Protein 4L9A (pdb70)

Secondary structure (DSSP, 8-state):
-PEE----TTS---EEEE--SSEEEEE--SSSS-HHHHTHHHHTTS-TTSEEEEEPPTTSTTSPP---TT--HHHHHHHH--GGGS--SEEEEEEETTHHHHHHH----SSEEEEEEEESPPP--TTT-TTSSSSHHHHHHHHH--SHHHHHHHHHHHHHHHS-HHHHHHHHHHHHHHHHHHHTTTTSTT--SSPPP-GGGG-----TTS-EEEEE-GGGHHHHHTSTT----TT-EEEE--SSS-HHHH-HHHHHHHHHHHHHT-TT-/---EE----TTS---EEEE--SSEEEEE--SSSS-HHHHTHHHHTTS-TTSEEEEEPPTTSTTSPP---TT-BHHHHHHHH--GGGS--SEEEEEEETTHHHHHHH-----SEEEEEEEESPPP--HHHHHHHHH-GGG--HHHHHHHHHHHHHHHS-HHHHHHHHHHHHHHHHHHTTTTTSTT--SSPBP-GGG------TTS-EEEEE-GGGHHHHHTSTT----TT-EEEE--SSS-HHHH-HHHHHHHHHHHHH--

Foldseek 3Di:
DWDWDDQAPVGDWIKTKADAPPEEEEDEADAAFFTCLLLVLQVVPDDSRYMYMYTADALHFPHHHDFCAPPALVRVLRRVLCVVVDDYQEYEYEYAAQVLLSVLVVCDRPRHYAAYEYQNYHFVVVVCPQLNCPPVVRVVVVVVQDDPCSVVVVVLVVLVVQDDPVSSVVRVVRRVVSVVSCVVPVPDDSGDRHHDYDPVSNPGAHDLLHAYEYEEAPVCVVVVVPGSRDHDHPLHDYHHDDDDRSCSRHVSVVSVVSVVVSVVPGPVD/DDWDWDDQAPVGDWIKTKADAPPEEEEDEADAAWFGCLLLVLQVVPDDNNYMYMYTADALHFPTAHDFQAPPELVRVLRRVLCVVVDDYQEYEYEYAAQSVLSVQVVCPNPGHYLAYEYQPYHFVVVVLVVVCVVVVVSDDPVVVVVVVLVLLPVQDDPVSSVNRVVRRVVSVVNCVVPVPDPSGDRHHDYDVVSRPGAHDLNHAYEYEEAVVCVVVPVPGSRADDNPLHDYHHDDDDRSCSRVVSVVVVVSVVVSVVPD

Organism: Streptococcus mutans serotype c (strain ATCC 700610 / UA159) (NCBI:txid210007)

CATH classification: 3.40.50.1820

B-factor: mean 40.93, std 15.58, range [15.71, 122.55]

InterPro domains:
  IPR000073 Alpha/beta hydrolase fold-1 [PF00561] (34-140)
  IPR029058 Alpha/Beta hydrolase fold [G3DSA:3.40.50.1820] (3-275)
  IPR029058 Alpha/Beta hydrolase fold [SSF53474] (21-184)

Radius of gyration: 27.4 Å; Cα contacts (8 Å, |Δi|>4): 1003; chains: 2; bounding box: 68×73×60 Å

Solvent-accessible surface area: 24059 Å² total

Structure (mmCIF, N/CA/C/O backbone):
data_4L9A
#
_entry.id   4L9A
#
_cell.length_a   43.504
_cell.length_b   135.958
_cell.length_c   51.568
_cell.angle_alpha   90.00
_cell.angle_beta   92.51
_cell.angle_gamma   90.00
#
_symmetry.space_group_name_H-M   'P 1 21 1'
#
loop_
_entity.id
_entity.type
_entity.pdbx_description
1 polymer 'Putative uncharacterized protein Smu.1393c'
2 non-polymer GLYCEROL
3 water water
#
loop_
_atom_site.group_PDB
_atom_site.id
_atom_site.type_symbol
_atom_site.label_atom_id
_atom_site.label_alt_id
_atom_site.label_comp_id
_atom_site.label_asym_id
_atom_site.label_entity_id
_atom_site.label_seq_id
_atom_site.pdbx_PDB_ins_code
_atom_site.Cartn_x
_atom_site.Cartn_y
_atom_site.Cartn_z
_atom_site.occupancy
_atom_site.B_iso_or_equiv
_atom_site.auth_seq_id
_atom_site.auth_comp_id
_atom_site.auth_asym_id
_atom_site.auth_atom_id
_atom_site.pdbx_PDB_model_num
ATOM 1 N N . ALA A 1 20 ? -17.063 19.883 -3.934 1.00 61.43 3 ALA A N 1
ATOM 2 C CA . ALA A 1 20 ? -16.453 20.103 -2.629 1.00 67.49 3 ALA A CA 1
ATOM 3 C C . ALA A 1 20 ? -14.932 20.122 -2.744 1.00 63.48 3 ALA A C 1
ATOM 4 O O . ALA A 1 20 ? -14.385 19.990 -3.840 1.00 70.34 3 ALA A O 1
ATOM 6 N N . LEU A 1 21 ? -14.255 20.289 -1.610 1.00 44.76 4 LEU A N 1
ATOM 7 C CA . LEU A 1 21 ? -12.799 20.368 -1.596 1.00 36.27 4 LEU A CA 1
ATOM 8 C C . LEU A 1 21 ? -12.182 19.053 -1.126 1.00 39.59 4 LEU A C 1
ATOM 9 O O . LEU A 1 21 ? -12.693 18.412 -0.211 1.00 42.59 4 LEU A O 1
ATOM 14 N N . ASN A 1 22 ? -11.071 18.668 -1.742 1.00 39.24 5 ASN A N 1
ATOM 15 C CA . ASN A 1 22 ? -10.329 17.491 -1.304 1.00 33.46 5 ASN A CA 1
ATOM 16 C C . ASN A 1 22 ? -9.335 17.844 -0.199 1.00 35.62 5 ASN A C 1
ATOM 17 O O . ASN A 1 22 ? -8.506 18.755 -0.340 1.00 31.21 5 ASN A O 1
ATOM 22 N N . LYS A 1 23 ? -9.438 17.125 0.913 1.00 31.42 6 LYS A N 1
ATOM 23 C CA . LYS A 1 23 ? -8.554 17.318 2.050 1.00 32.49 6 LYS A CA 1
ATOM 24 C C . LYS A 1 23 ? -7.312 16.452 1.870 1.00 35.08 6 LYS A C 1
ATOM 25 O O . LYS A 1 23 ? -7.414 15.284 1.497 1.00 33.58 6 LYS A O 1
ATOM 31 N N . GLU A 1 24 ? -6.140 17.020 2.125 1.00 31.81 7 GLU A N 1
ATOM 32 C CA . GLU A 1 24 ? -4.902 16.259 2.017 1.00 36.70 7 GLU A CA 1
ATOM 33 C C . GLU A 1 24 ? -3.796 16.819 2.896 1.00 34.55 7 GLU A C 1
ATOM 34 O O . GLU A 1 24 ? -3.525 18.032 2.881 1.00 27.80 7 GLU A O 1
ATOM 48 N N . VAL A 1 26 ? -0.201 17.301 3.000 1.00 28.15 9 VAL A N 1
ATOM 49 C CA . VAL A 1 26 ? 0.915 17.295 2.061 1.00 30.69 9 VAL A CA 1
ATOM 50 C C . VAL A 1 26 ? 2.234 17.305 2.828 1.00 26.71 9 VAL A C 1
ATOM 51 O O . VAL A 1 26 ? 2.389 18.052 3.790 1.00 24.42 9 VAL A O 1
ATOM 55 N N . ASN A 1 27 ? 3.185 16.484 2.406 1.00 28.38 10 ASN A N 1
ATOM 56 C CA . ASN A 1 27 ? 4.472 16.425 3.094 1.00 29.03 10 ASN A CA 1
ATOM 57 C C . ASN A 1 27 ? 5.369 17.622 2.797 1.00 29.04 10 ASN A C 1
ATOM 58 O O . ASN A 1 27 ? 5.459 18.062 1.651 1.00 26.99 10 ASN A O 1
ATOM 63 N N . THR A 1 28 ? 6.013 18.157 3.833 1.00 27.40 11 THR A N 1
ATOM 64 C CA . THR A 1 28 ? 6.999 19.234 3.655 1.00 31.16 11 THR A CA 1
ATOM 65 C C . THR A 1 28 ? 8.174 19.059 4.606 1.00 29.88 11 THR A C 1
ATOM 66 O O . THR A 1 28 ? 8.144 18.199 5.484 1.00 29.05 11 THR A O 1
ATOM 70 N N . LEU A 1 29 ? 9.197 19.893 4.449 1.00 29.62 12 LEU A N 1
ATOM 71 C CA . LEU A 1 29 ? 10.314 19.883 5.384 1.00 30.94 12 LEU A CA 1
ATOM 72 C C . LEU A 1 29 ? 9.858 20.225 6.805 1.00 25.42 12 LEU A C 1
ATOM 73 O O . LEU A 1 29 ? 10.533 19.861 7.767 1.00 31.67 12 LEU A O 1
ATOM 78 N N . LEU A 1 30 ? 8.723 20.923 6.925 1.00 22.41 13 LEU A N 1
ATOM 79 C CA . LEU A 1 30 ? 8.152 21.273 8.229 1.00 21.14 13 LEU A CA 1
ATOM 80 C C . LEU A 1 30 ? 7.178 20.210 8.749 1.00 20.52 13 LEU A C 1
ATOM 81 O O . LEU A 1 30 ? 6.474 20.424 9.753 1.00 23.00 13 LEU A O 1
ATOM 86 N N . GLY A 1 31 ? 7.152 19.065 8.077 1.00 24.94 14 GLY A N 1
ATOM 87 C CA . GLY A 1 31 ? 6.215 18.013 8.438 1.00 21.56 14 GLY A CA 1
ATOM 88 C C . GLY A 1 31 ? 4.922 18.223 7.670 1.00 20.20 14 GLY A C 1
ATOM 89 O O . GLY A 1 31 ? 4.845 19.107 6.812 1.00 21.45 14 GLY A O 1
ATOM 90 N N . PRO A 1 32 ? 3.903 17.411 7.964 1.00 21.45 15 PRO A N 1
ATOM 91 C CA . PRO A 1 32 ? 2.699 17.457 7.136 1.00 23.73 15 PRO A CA 1
ATOM 92 C C . PRO A 1 32 ? 1.944 18.760 7.294 1.00 23.31 15 PRO A C 1
ATOM 93 O O . PRO A 1 32 ? 1.900 19.354 8.384 1.00 25.53 15 PRO A O 1
ATOM 97 N N . ILE A 1 33 ? 1.363 19.216 6.193 1.00 23.19 16 ILE A N 1
ATOM 98 C CA . ILE A 1 33 ? 0.588 20.459 6.221 1.00 23.47 16 ILE A CA 1
ATOM 99 C C . ILE A 1 33 ? -0.797 20.161 5.664 1.00 19.85 16 ILE A C 1
ATOM 100 O O . ILE A 1 33 ? -0.923 19.585 4.600 1.00 22.90 16 ILE A O 1
ATOM 105 N N . TYR A 1 34 ? -1.830 20.551 6.396 1.00 26.64 17 TYR A N 1
ATOM 106 C CA . TYR A 1 34 ? -3.203 20.354 5.952 1.00 27.90 17 TYR A CA 1
ATOM 107 C C . TYR A 1 34 ? -3.607 21.307 4.825 1.00 28.35 17 TYR A C 1
ATOM 108 O O . TYR A 1 34 ? -3.459 22.538 4.926 1.00 20.02 17 TYR A O 1
ATOM 117 N N . THR A 1 35 ? -4.124 20.727 3.752 1.00 21.05 18 THR A N 1
ATOM 118 C CA . THR A 1 35 ? -4.605 21.502 2.616 1.00 23.54 18 THR A CA 1
ATOM 119 C C . THR A 1 35 ? -5.992 21.053 2.196 1.00 28.95 18 THR A C 1
ATOM 120 O O . THR A 1 35 ? -6.386 19.909 2.449 1.00 31.92 18 THR A O 1
ATOM 124 N N . CYS A 1 36 ? -6.719 21.959 1.545 1.00 27.78 19 CYS A N 1
ATOM 125 C CA . CYS A 1 36 ? -7.964 21.632 0.866 1.00 25.58 19 CYS A CA 1
ATOM 126 C C . CYS A 1 36 ? -7.845 22.149 -0.552 1.00 28.63 19 CYS A C 1
ATOM 127 O O . CYS A 1 36 ? -7.385 23.269 -0.767 1.00 29.58 19 CYS A O 1
ATOM 130 N N . HIS A 1 37 ? -8.276 21.356 -1.523 1.00 25.44 20 HIS A N 1
ATOM 131 C CA . HIS A 1 37 ? -7.926 21.641 -2.910 1.00 32.91 20 HIS A CA 1
ATOM 132 C C . HIS A 1 37 ? -9.019 21.299 -3.923 1.00 37.43 20 HIS A C 1
ATOM 133 O O . HIS A 1 37 ? -9.717 20.297 -3.790 1.00 36.61 20 HIS A O 1
ATOM 140 N N . ARG A 1 38 ? -9.144 22.144 -4.938 1.00 31.70 21 ARG A N 1
ATOM 141 C CA . ARG A 1 38 ? -10.052 21.912 -6.052 1.00 38.92 21 ARG A CA 1
ATOM 142 C C . ARG A 1 38 ? -9.272 22.200 -7.319 1.00 42.02 21 ARG A C 1
ATOM 143 O O . ARG A 1 38 ? -8.571 23.211 -7.408 1.00 36.53 21 ARG A O 1
ATOM 151 N N . GLU A 1 39 ? -9.386 21.316 -8.301 1.00 35.64 22 GLU A N 1
ATOM 152 C CA . GLU A 1 39 ? -8.726 21.525 -9.582 1.00 37.95 22 GLU A CA 1
ATOM 153 C C . GLU A 1 39 ? -9.266 22.750 -10.289 1.00 38.37 22 GLU A C 1
ATOM 154 O O . GLU A 1 39 ? -10.405 23.154 -10.074 1.00 46.14 22 GLU A O 1
ATOM 160 N N . GLY A 1 40 ? -8.446 23.324 -11.155 1.00 47.84 23 GLY A N 1
ATOM 161 C CA . GLY A 1 40 ? -8.858 24.481 -11.927 1.00 48.47 23 GLY A CA 1
ATOM 162 C C . GLY A 1 40 ? -7.762 25.519 -12.030 1.00 42.67 23 GLY A C 1
ATOM 163 O O . GLY A 1 40 ? -6.945 25.660 -11.119 1.00 37.74 23 GLY A O 1
ATOM 164 N N . ASN A 1 41 ? -7.757 26.242 -13.147 1.00 48.07 24 ASN A N 1
ATOM 165 C CA . ASN A 1 41 ? -6.732 27.228 -13.455 1.00 52.46 24 ASN A CA 1
ATOM 166 C C . ASN A 1 41 ? -7.407 28.533 -13.894 1.00 50.37 24 ASN A C 1
ATOM 167 O O . ASN A 1 41 ? -8.256 28.513 -14.784 1.00 56.46 24 ASN A O 1
ATOM 172 N N . PRO A 1 42 ? -7.052 29.671 -13.263 1.00 39.86 25 PRO A N 1
ATOM 173 C CA . PRO A 1 42 ? -6.063 29.823 -12.190 1.00 37.03 25 PRO A CA 1
ATOM 174 C C . PRO A 1 42 ? -6.575 29.301 -10.857 1.00 38.02 25 PRO A C 1
ATOM 175 O O . PRO A 1 42 ? -7.763 29.029 -10.691 1.00 41.27 25 PRO A O 1
ATOM 179 N N . CYS A 1 43 ? -5.664 29.158 -9.908 1.00 32.97 26 CYS A N 1
ATOM 180 C CA . CYS A 1 43 ? -6.027 28.662 -8.591 1.00 30.52 26 CYS A CA 1
ATOM 181 C C . CYS A 1 43 ? -6.013 29.794 -7.569 1.00 31.37 26 CYS A C 1
ATOM 182 O O . CYS A 1 43 ? -5.030 30.537 -7.465 1.00 33.98 26 CYS A O 1
ATOM 185 N N . PHE A 1 44 ? -7.108 29.929 -6.831 1.00 28.23 27 PHE A N 1
ATOM 186 C CA . PHE A 1 44 ? -7.132 30.825 -5.676 1.00 27.22 27 PHE A CA 1
ATOM 187 C C . PHE A 1 44 ? -6.517 30.168 -4.458 1.00 34.02 27 PHE A C 1
ATOM 188 O O . PHE A 1 44 ? -7.055 29.189 -3.915 1.00 28.75 27 PHE A O 1
ATOM 196 N N . VAL A 1 45 ? -5.377 30.711 -4.042 1.00 27.82 28 VAL A N 1
ATOM 197 C CA . VAL A 1 45 ? -4.635 30.207 -2.904 1.00 28.93 28 VAL A CA 1
ATOM 198 C C . VAL A 1 45 ? -4.945 31.066 -1.675 1.00 29.16 28 VAL A C 1
ATOM 199 O O . VAL A 1 45 ? -4.783 32.293 -1.708 1.00 28.53 28 VAL A O 1
ATOM 203 N N . PHE A 1 46 ? -5.383 30.426 -0.597 1.00 27.15 29 PHE A N 1
ATOM 204 C CA . PHE A 1 46 ? -5.764 31.148 0.621 1.00 21.94 29 PHE A CA 1
ATOM 205 C C . PHE A 1 46 ? -4.804 30.929 1.776 1.00 23.69 29 PHE A C 1
ATOM 206 O O . PHE A 1 46 ? -4.416 29.792 2.083 1.00 23.43 29 PHE A O 1
ATOM 214 N N . LEU A 1 47 ? -4.451 32.023 2.441 1.00 21.32 30 LEU A N 1
ATOM 215 C CA . LEU A 1 47 ? -3.665 31.970 3.658 1.00 18.15 30 LEU A CA 1
ATOM 216 C C . LEU A 1 47 ? -4.364 32.796 4.732 1.00 18.44 30 LEU A C 1
ATOM 217 O O . LEU A 1 47 ? -4.809 33.913 4.481 1.00 20.69 30 LEU A O 1
ATOM 222 N N . SER A 1 48 ? -4.445 32.232 5.929 1.00 18.89 31 SER A N 1
ATOM 223 C CA . SER A 1 48 ? -5.132 32.867 7.031 1.00 17.22 31 SER A CA 1
ATOM 224 C C . SER A 1 48 ? -4.208 33.798 7.796 1.00 22.61 31 SER A C 1
ATOM 225 O O . SER A 1 48 ? -2.994 33.853 7.545 1.00 21.80 31 SER A O 1
ATOM 228 N N . GLY A 1 49 ? -4.789 34.541 8.725 1.00 24.86 32 GLY A N 1
ATOM 229 C CA . GLY A 1 49 ? -3.998 35.331 9.647 1.00 20.13 32 GLY A CA 1
ATOM 230 C C . GLY A 1 49 ? -3.606 34.437 10.804 1.00 31.56 32 GLY A C 1
ATOM 231 O O . GLY A 1 49 ? -3.582 33.213 10.682 1.00 33.76 32 GLY A O 1
ATOM 232 N N . ALA A 1 50 ? -3.288 35.056 11.926 1.00 21.69 33 ALA A N 1
ATOM 233 C CA . ALA A 1 50 ? -2.896 34.334 13.117 1.00 28.89 33 ALA A CA 1
ATOM 234 C C . ALA A 1 50 ? -4.201 33.946 13.768 1.00 41.38 33 ALA A C 1
ATOM 235 O O . ALA A 1 50 ? -5.130 34.750 13.856 1.00 56.27 33 ALA A O 1
ATOM 237 N N . GLY A 1 51 ? -4.292 32.707 14.203 1.00 35.49 34 GLY A N 1
ATOM 238 C CA . GLY A 1 51 ? -5.549 32.216 14.724 1.00 30.90 34 GLY A CA 1
ATOM 239 C C . GLY A 1 51 ? -5.563 30.717 14.600 1.00 26.09 34 GLY A C 1
ATOM 240 O O . GLY A 1 51 ? -4.619 30.139 14.074 1.00 26.52 34 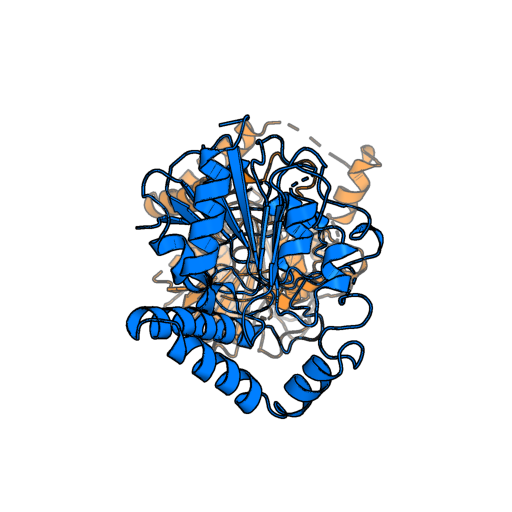GLY A O 1
ATOM 241 N N . PHE A 1 52 ? -6.635 30.096 15.083 1.00 26.52 35 PHE A N 1
ATOM 242 C CA . PHE A 1 52 ? -6.722 28.644 15.147 1.00 26.79 35 PHE A CA 1
ATOM 243 C C . PHE A 1 52 ? -7.697 28.099 14.121 1.00 27.72 35 PHE A C 1
ATOM 244 O O . PHE A 1 52 ? -7.824 26.891 13.981 1.00 24.12 35 PHE A O 1
ATOM 252 N N . PHE A 1 53 ? -8.410 28.975 13.420 1.00 25.96 36 PHE A N 1
ATOM 253 C CA . PHE A 1 53 ? -9.371 28.498 12.430 1.00 27.68 36 PHE A CA 1
ATOM 254 C C . PHE A 1 53 ? -8.675 27.779 11.267 1.00 23.47 36 PHE A C 1
ATOM 255 O O . PHE A 1 53 ? -7.599 28.175 10.839 1.00 22.54 36 PHE A O 1
ATOM 263 N N . SER A 1 54 ? -9.311 26.742 10.737 1.00 20.87 37 SER A N 1
ATOM 264 C CA . SER A 1 54 ? -8.797 26.100 9.525 1.00 20.51 37 SER A CA 1
ATOM 265 C C . SER A 1 54 ? -9.128 27.011 8.353 1.00 23.27 37 SER A C 1
ATOM 266 O O . SER A 1 54 ? -10.140 27.710 8.374 1.00 25.25 37 SER A O 1
ATOM 269 N N . THR A 1 55 ? -8.286 27.001 7.326 1.00 24.83 38 THR A N 1
ATOM 270 C CA . THR A 1 55 ? -8.316 28.075 6.327 1.00 25.59 38 THR A CA 1
ATOM 271 C C . THR A 1 55 ? -9.532 28.004 5.412 1.00 27.33 38 THR A C 1
ATOM 272 O O . THR A 1 55 ? -10.163 29.027 5.132 1.00 22.40 38 THR A O 1
ATOM 276 N N . ALA A 1 56 ? -9.894 26.803 4.970 1.00 25.72 39 ALA A N 1
ATOM 277 C CA . ALA A 1 56 ? -11.077 26.665 4.135 1.00 28.22 39 ALA A CA 1
ATOM 278 C C . ALA A 1 56 ? -12.343 27.151 4.861 1.00 28.08 39 ALA A C 1
ATOM 279 O O . ALA A 1 56 ? -13.207 27.790 4.251 1.00 26.86 39 ALA A O 1
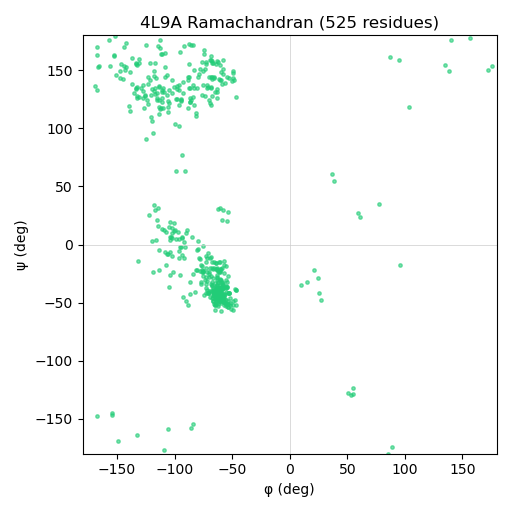ATOM 281 N N . ASP A 1 57 ? -12.451 26.829 6.150 1.00 26.61 40 ASP A N 1
ATOM 282 C CA . ASP A 1 57 ? -13.574 27.275 6.975 1.00 26.45 40 ASP A CA 1
ATOM 283 C C . ASP A 1 57 ? -13.534 28.800 7.094 1.00 27.59 40 ASP A C 1
ATOM 284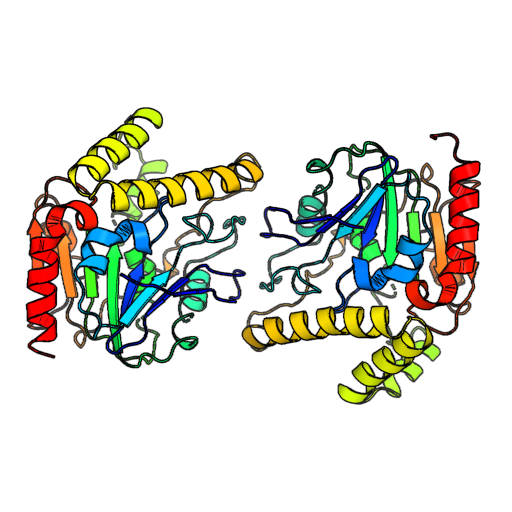 O O . ASP A 1 57 ? -14.556 29.496 6.967 1.00 25.71 40 ASP A O 1
ATOM 289 N N . ASN A 1 58 ? -12.336 29.300 7.376 1.00 24.09 41 ASN A N 1
ATOM 290 C CA . ASN A 1 58 ? -12.091 30.725 7.580 1.00 17.91 41 ASN A CA 1
ATOM 291 C C . ASN A 1 58 ? -12.565 31.542 6.371 1.00 26.25 41 ASN A C 1
ATOM 292 O O . ASN A 1 58 ? -13.185 32.593 6.524 1.00 25.76 41 ASN A O 1
ATOM 297 N N . PHE A 1 59 ? -12.311 31.020 5.171 1.00 25.00 42 PHE A N 1
ATOM 298 C CA . PHE A 1 59 ? -12.596 31.729 3.929 1.00 22.93 42 PHE A CA 1
ATOM 299 C C . PHE A 1 59 ? -13.840 31.217 3.200 1.00 28.02 42 PHE A C 1
ATOM 300 O O . PHE A 1 59 ? -14.015 31.475 2.010 1.00 31.99 42 PHE A O 1
ATOM 308 N N . ALA A 1 60 ? -14.708 30.510 3.915 1.00 25.69 43 ALA A N 1
ATOM 309 C CA . ALA A 1 60 ? -15.867 29.866 3.292 1.00 31.35 43 ALA A CA 1
ATOM 310 C C . ALA A 1 60 ? -16.731 30.815 2.462 1.00 33.40 43 ALA A C 1
ATOM 311 O O . ALA A 1 60 ? -17.185 30.464 1.365 1.00 31.84 43 ALA A O 1
ATOM 313 N N . ASN A 1 61 ? -16.959 32.014 2.988 1.00 31.36 44 ASN A N 1
ATOM 314 C CA . ASN A 1 61 ? -17.788 33.008 2.310 1.00 35.70 44 ASN A CA 1
ATOM 315 C C . ASN A 1 61 ? -17.194 33.537 0.999 1.00 35.57 44 ASN A C 1
ATOM 316 O O . ASN A 1 61 ? -17.916 34.081 0.163 1.00 39.40 44 ASN A O 1
ATOM 321 N N . ILE A 1 62 ? -15.883 33.399 0.821 1.00 24.59 45 ILE A N 1
ATOM 322 C CA . ILE A 1 62 ? -15.284 33.727 -0.476 1.00 25.63 45 ILE A CA 1
ATOM 323 C C . ILE A 1 62 ? -15.262 32.492 -1.394 1.00 27.16 45 ILE A C 1
ATOM 324 O O . ILE A 1 62 ? -15.675 32.546 -2.563 1.00 28.01 45 ILE A O 1
ATOM 329 N N . ILE A 1 63 ? -14.790 31.379 -0.845 1.00 31.02 46 ILE A N 1
ATOM 330 C CA . ILE A 1 63 ? -14.704 30.119 -1.591 1.00 32.45 46 ILE A CA 1
ATOM 331 C C . ILE A 1 63 ? -16.043 29.747 -2.206 1.00 33.83 46 ILE A C 1
ATOM 332 O O . ILE A 1 63 ? -16.129 29.491 -3.407 1.00 37.84 46 ILE A O 1
ATOM 337 N N . ASP A 1 64 ? -17.094 29.741 -1.395 1.00 29.75 47 ASP A N 1
ATOM 338 C CA . ASP A 1 64 ? -18.417 29.379 -1.894 1.00 34.20 47 ASP A CA 1
ATOM 339 C C . ASP A 1 64 ? -18.881 30.239 -3.061 1.00 40.35 47 ASP A C 1
ATOM 340 O O . ASP A 1 64 ? -19.717 29.805 -3.848 1.00 40.84 47 ASP A O 1
ATOM 345 N N . LYS A 1 65 ? -18.350 31.454 -3.173 1.00 36.51 48 LYS A N 1
ATOM 346 C CA . LYS A 1 65 ? -18.808 32.373 -4.216 1.00 41.69 48 LYS A CA 1
ATOM 347 C C . LYS A 1 65 ? -17.990 32.338 -5.518 1.00 45.98 48 LYS A C 1
ATOM 348 O O . LYS A 1 65 ? -18.375 32.952 -6.511 1.00 42.08 48 LYS A O 1
ATOM 354 N N . LEU A 1 66 ? -16.858 31.640 -5.518 1.00 43.62 49 LEU A N 1
ATOM 355 C CA . LEU A 1 66 ? -16.043 31.560 -6.727 1.00 45.38 49 LEU A CA 1
ATOM 356 C C . LEU A 1 66 ? -16.649 30.543 -7.702 1.00 52.47 49 LEU A C 1
ATOM 357 O O . LEU A 1 66 ? -17.248 29.557 -7.275 1.00 55.29 49 LEU A O 1
ATOM 362 N N . PRO A 1 67 ? -16.508 30.791 -9.017 1.00 56.65 50 PRO A N 1
ATOM 363 C CA . PRO A 1 67 ? -17.025 29.876 -10.043 1.00 56.50 50 PRO A CA 1
ATOM 364 C C . PRO A 1 67 ? -16.346 28.520 -9.923 1.00 60.42 50 PRO A C 1
ATOM 365 O O . PRO A 1 67 ? -15.148 28.468 -9.640 1.00 56.30 50 PRO A O 1
ATOM 369 N N . ASP A 1 68 ? -17.090 27.441 -10.138 1.00 63.51 51 ASP A N 1
ATOM 370 C CA . ASP A 1 68 ? -16.541 26.104 -9.949 1.00 65.84 51 ASP A CA 1
ATOM 371 C C . ASP A 1 68 ? -15.325 25.844 -10.832 1.00 59.95 51 ASP A C 1
ATOM 372 O O . ASP A 1 68 ? -14.525 24.954 -10.554 1.00 63.66 51 ASP A O 1
ATOM 377 N N . SER A 1 69 ? -15.188 26.632 -11.889 1.00 60.48 52 SER A N 1
ATOM 378 C CA . SER A 1 69 ? -14.089 26.460 -12.832 1.00 65.70 52 SER A CA 1
ATOM 379 C C . SER A 1 69 ? -12.754 26.924 -12.251 1.00 57.44 52 SER A C 1
ATOM 380 O O . SER A 1 69 ? -11.687 26.530 -12.719 1.00 65.69 52 SER A O 1
ATOM 383 N N . ILE A 1 70 ? -12.825 27.759 -11.223 1.00 45.24 53 ILE A N 1
ATOM 384 C CA . ILE A 1 70 ? -11.632 28.325 -10.606 1.00 39.24 53 ILE A CA 1
ATOM 385 C C . ILE A 1 70 ? -11.085 27.346 -9.589 1.00 39.01 53 ILE A C 1
ATOM 386 O O . ILE A 1 70 ? -11.846 26.749 -8.829 1.00 46.82 53 ILE A O 1
ATOM 391 N N . GLY A 1 71 ? -9.767 27.175 -9.579 1.00 45.20 54 GLY A N 1
ATOM 392 C CA . GLY A 1 71 ? -9.127 26.282 -8.630 1.00 41.97 54 GLY A CA 1
ATOM 393 C C . GLY A 1 71 ? -9.123 26.865 -7.227 1.00 40.24 54 GLY A C 1
ATOM 394 O O . GLY A 1 71 ? -9.236 28.075 -7.050 1.00 36.38 54 GLY A O 1
ATOM 395 N N . ILE A 1 72 ? -9.004 26.000 -6.227 1.00 33.18 55 ILE A N 1
ATOM 396 C CA . ILE A 1 72 ? -8.928 26.427 -4.837 1.00 32.97 55 ILE A CA 1
ATOM 397 C C . ILE A 1 72 ? -7.789 25.672 -4.163 1.00 34.98 55 ILE A C 1
ATOM 398 O O . ILE A 1 72 ? -7.650 24.469 -4.344 1.00 30.41 55 ILE A O 1
ATOM 403 N N . LEU A 1 73 ? -6.970 26.377 -3.394 1.00 26.77 56 LEU A N 1
ATOM 404 C CA . LEU A 1 73 ? -6.011 25.727 -2.509 1.00 26.95 56 LEU A CA 1
ATOM 405 C C . LEU A 1 73 ? -5.997 26.470 -1.197 1.00 29.55 56 LEU A C 1
ATOM 406 O O . LEU A 1 73 ? -5.615 27.637 -1.148 1.00 23.94 56 LEU A O 1
ATOM 411 N N . THR A 1 74 ? -6.423 25.807 -0.132 1.00 25.45 57 THR A N 1
ATOM 412 C CA . THR A 1 74 ? -6.290 26.399 1.187 1.00 26.83 57 THR A CA 1
ATOM 413 C C . THR A 1 74 ? -5.177 25.687 1.936 1.00 24.77 57 THR A C 1
ATOM 414 O O . THR A 1 74 ? -4.979 24.467 1.781 1.00 22.81 57 THR A O 1
ATOM 418 N N . ILE A 1 75 ? -4.466 26.446 2.760 1.00 22.12 58 ILE A N 1
ATOM 419 C CA . ILE A 1 75 ? -3.327 25.939 3.509 1.00 21.73 58 ILE A CA 1
ATOM 420 C C . ILE A 1 75 ? -3.411 26.358 4.978 1.00 24.16 58 ILE A C 1
ATOM 421 O O . ILE A 1 75 ? -3.556 27.550 5.283 1.00 23.61 58 ILE A O 1
ATOM 426 N N . ASP A 1 76 ? -3.327 25.386 5.887 1.00 21.06 59 ASP A N 1
ATOM 427 C CA . ASP A 1 76 ? -3.299 25.673 7.324 1.00 16.33 59 ASP A CA 1
ATOM 428 C C . ASP A 1 76 ? -1.854 25.758 7.829 1.00 24.45 59 ASP A C 1
ATOM 429 O O . ASP A 1 76 ? -1.076 24.831 7.646 1.00 23.31 59 ASP A O 1
ATOM 434 N N . ALA A 1 77 ? -1.496 26.866 8.476 1.00 20.30 60 ALA A N 1
ATOM 435 C CA . ALA A 1 77 ? -0.159 26.994 9.055 1.00 22.89 60 ALA A CA 1
ATOM 436 C C . ALA A 1 77 ? 0.012 26.013 10.215 1.00 18.47 60 ALA A C 1
ATOM 437 O O . ALA A 1 77 ? -0.969 25.561 10.809 1.00 21.68 60 ALA A O 1
ATOM 439 N N . PRO A 1 78 ? 1.262 25.672 10.541 1.00 21.79 61 PRO A N 1
ATOM 440 C CA . PRO A 1 78 ? 1.482 24.858 11.740 1.00 26.82 61 PRO A CA 1
ATOM 441 C C . PRO A 1 78 ? 0.737 25.461 12.926 1.00 27.90 61 PRO A C 1
ATOM 442 O O . PRO A 1 78 ? 0.555 26.689 12.989 1.00 23.58 61 PRO A O 1
ATOM 446 N N . ASN A 1 79 ? 0.311 24.611 13.854 1.00 19.94 62 ASN A N 1
ATOM 447 C CA . ASN A 1 79 ? -0.382 25.072 15.056 1.00 29.10 62 ASN A CA 1
ATOM 448 C C . ASN A 1 79 ? -1.693 25.818 14.796 1.00 26.24 62 ASN A C 1
ATOM 449 O O . ASN A 1 79 ? -2.145 26.628 15.623 1.00 22.61 62 ASN A O 1
ATOM 454 N N . SER A 1 80 ? -2.303 25.556 13.652 1.00 18.48 63 SER A N 1
ATOM 455 C CA . SER A 1 80 ? -3.609 26.131 13.368 1.00 19.50 63 SER A CA 1
ATOM 456 C C . SER A 1 80 ? -4.497 25.150 12.635 1.00 20.75 63 SER A C 1
ATOM 457 O O . SER A 1 80 ? -4.009 24.287 11.902 1.00 23.59 63 SER A O 1
ATOM 460 N N . GLY A 1 81 ? -5.804 25.297 12.809 1.00 20.02 64 GLY A N 1
ATOM 461 C CA . GLY A 1 81 ? -6.736 24.488 12.056 1.00 15.71 64 GLY A CA 1
ATOM 462 C C . GLY A 1 81 ? -6.400 23.016 12.213 1.00 22.10 64 GLY A C 1
ATOM 463 O O . GLY A 1 81 ? -6.228 22.537 13.329 1.00 18.88 64 GLY A O 1
ATOM 464 N N . TYR A 1 82 ? -6.292 22.295 11.103 1.00 20.55 65 TYR A N 1
ATOM 465 C CA . TYR A 1 82 ? -6.040 20.866 11.200 1.00 21.41 65 TYR A CA 1
ATOM 466 C C . TYR A 1 82 ? -4.594 20.511 10.867 1.00 22.59 65 TYR A C 1
ATOM 467 O O . TYR A 1 82 ? -4.256 19.334 10.780 1.00 22.83 65 TYR A O 1
ATOM 476 N N . SER A 1 83 ? -3.734 21.506 10.662 1.00 20.95 66 SER A N 1
ATOM 477 C CA . SER A 1 83 ? -2.310 21.177 10.538 1.00 18.92 66 SER A CA 1
ATOM 478 C C . SER A 1 83 ? -1.781 20.709 11.888 1.00 22.69 66 SER A C 1
ATOM 479 O O . SER A 1 83 ? -2.379 20.997 12.921 1.00 23.41 66 SER A O 1
ATOM 482 N N . PRO A 1 84 ? -0.663 19.970 11.887 1.00 21.23 67 PRO A N 1
ATOM 483 C CA . PRO A 1 84 ? -0.155 19.441 13.156 1.00 22.27 67 PRO A CA 1
ATOM 484 C C . PRO A 1 84 ? 0.354 20.544 14.088 1.00 26.06 67 PRO A C 1
ATOM 485 O O . PRO A 1 84 ? 0.722 21.651 13.646 1.00 21.22 67 PRO A O 1
ATOM 489 N N . VAL A 1 85 ? 0.361 20.255 15.382 1.00 21.24 68 VAL A N 1
ATOM 490 C CA . VAL A 1 85 ? 1.051 21.136 16.311 1.00 23.06 68 VAL A CA 1
ATOM 491 C C . VAL A 1 85 ? 2.514 20.706 16.417 1.00 27.59 68 VAL A C 1
ATOM 492 O O . VAL A 1 85 ? 2.829 19.510 16.398 1.00 27.39 68 VAL A O 1
ATOM 496 N N . SER A 1 86 ? 3.400 21.695 16.499 1.00 25.38 69 SER A N 1
ATOM 497 C CA . SER A 1 86 ? 4.832 21.466 16.609 1.00 25.51 69 SER A CA 1
ATOM 498 C C . SER A 1 86 ? 5.504 22.776 17.029 1.00 31.26 69 SER A C 1
ATOM 499 O O . SER A 1 86 ? 4.981 23.867 16.768 1.00 26.51 69 SER A O 1
ATOM 502 N N . ASN A 1 87 ? 6.657 22.668 17.682 1.00 29.74 70 ASN A N 1
ATOM 503 C CA . ASN A 1 87 ? 7.413 23.857 18.053 1.00 21.43 70 ASN A CA 1
ATOM 504 C C . ASN A 1 87 ? 7.849 24.597 16.794 1.00 30.74 70 ASN A C 1
ATOM 505 O O . ASN A 1 87 ? 8.392 23.979 15.873 1.00 26.77 70 ASN A O 1
ATOM 510 N N . GLN A 1 88 ? 7.612 25.912 16.754 1.00 28.47 71 GLN A N 1
ATOM 511 C CA . GLN A 1 88 ? 8.013 26.752 15.619 1.00 23.17 71 GLN A CA 1
ATOM 512 C C . GLN A 1 88 ? 9.259 27.613 15.911 1.00 23.51 71 GLN A C 1
ATOM 513 O O . GLN A 1 88 ? 9.695 28.393 15.066 1.00 27.84 71 GLN A O 1
ATOM 519 N N . ALA A 1 89 ? 9.845 27.435 17.091 1.00 27.72 72 ALA A N 1
ATOM 520 C CA . ALA A 1 89 ? 11.044 28.170 17.498 1.00 30.16 72 ALA A CA 1
ATOM 521 C C . ALA A 1 89 ? 12.159 28.245 16.459 1.00 37.92 72 ALA A C 1
ATOM 522 O O . ALA A 1 89 ? 12.816 29.280 16.340 1.00 34.17 72 ALA A O 1
ATOM 524 N N . ASN A 1 90 ? 12.401 27.156 15.729 1.00 29.25 73 ASN A N 1
ATOM 525 C CA . ASN A 1 90 ? 13.497 27.135 14.758 1.00 34.76 73 ASN A CA 1
ATOM 526 C C . ASN A 1 90 ? 13.028 27.309 13.317 1.00 34.64 73 ASN A C 1
ATOM 527 O O . ASN A 1 90 ? 13.776 27.034 12.384 1.00 41.22 73 ASN A O 1
ATOM 532 N N . VAL A 1 91 ? 11.779 27.738 13.148 1.00 29.83 74 VAL A N 1
ATOM 533 C CA . VAL A 1 91 ? 11.199 27.918 11.818 1.00 24.90 74 VAL A CA 1
ATOM 534 C C . VAL A 1 91 ? 11.301 29.393 11.436 1.00 33.90 74 VAL A C 1
ATOM 535 O O . VAL A 1 91 ? 11.021 30.263 12.253 1.00 29.85 74 VAL A O 1
ATOM 539 N N . GLY A 1 92 ? 11.751 29.672 10.217 1.00 28.09 75 GLY A N 1
ATOM 540 C CA . GLY A 1 92 ? 11.800 31.042 9.727 1.00 34.79 75 GLY A CA 1
ATOM 541 C C . GLY A 1 92 ? 10.791 31.231 8.618 1.00 32.62 75 GLY A C 1
ATOM 542 O O . GLY A 1 92 ? 10.293 30.246 8.068 1.00 26.92 75 GLY A O 1
ATOM 543 N N . LEU A 1 93 ? 10.475 32.483 8.286 1.00 31.07 76 LEU A N 1
ATOM 544 C CA . LEU A 1 93 ? 9.512 32.752 7.219 1.00 30.53 76 LEU A CA 1
ATOM 545 C C . LEU A 1 93 ? 9.953 32.037 5.939 1.00 29.43 76 LEU A C 1
ATOM 546 O O . LEU A 1 93 ? 9.134 31.531 5.174 1.00 23.67 76 LEU A O 1
ATOM 551 N N . ARG A 1 94 ? 11.257 32.003 5.719 1.00 26.35 77 ARG A N 1
ATOM 552 C CA . ARG A 1 94 ? 11.807 31.337 4.548 1.00 36.11 77 ARG A CA 1
ATOM 553 C C . ARG A 1 94 ? 11.416 29.862 4.544 1.00 32.47 77 ARG A C 1
ATOM 554 O O . ARG A 1 94 ? 11.132 29.279 3.483 1.00 25.64 77 ARG A O 1
ATOM 562 N N . ASP A 1 95 ? 11.418 29.258 5.730 1.00 27.17 78 ASP A N 1
ATOM 563 C CA . ASP A 1 95 ? 11.077 27.840 5.852 1.00 34.90 78 ASP A CA 1
ATOM 564 C C . ASP A 1 95 ? 9.607 27.628 5.503 1.00 31.02 78 ASP A C 1
ATOM 565 O O . ASP A 1 95 ? 9.256 26.725 4.736 1.00 28.12 78 ASP A O 1
ATOM 570 N N . TRP A 1 96 ? 8.752 28.487 6.049 1.00 25.03 79 TRP A N 1
ATOM 571 C CA . TRP A 1 96 ? 7.321 28.379 5.801 1.00 22.94 79 TRP A CA 1
ATOM 572 C C . TRP A 1 96 ? 7.025 28.660 4.323 1.00 27.84 79 TRP A C 1
ATOM 573 O O . TRP A 1 96 ? 6.243 27.946 3.699 1.00 25.80 79 TRP A O 1
ATOM 584 N N . VAL A 1 97 ? 7.678 29.676 3.754 1.00 24.83 80 VAL A N 1
ATOM 585 C CA . VAL A 1 97 ? 7.550 29.946 2.322 1.00 23.23 80 VAL A CA 1
ATOM 586 C C . VAL A 1 97 ? 8.006 28.759 1.443 1.00 32.18 80 VAL A C 1
ATOM 587 O O . VAL A 1 97 ? 7.344 28.429 0.456 1.00 30.38 80 VAL A O 1
ATOM 591 N N . ASN A 1 98 ? 9.133 28.133 1.790 1.00 25.12 81 ASN A N 1
ATOM 592 C CA . ASN A 1 98 ? 9.584 26.940 1.070 1.00 31.75 81 ASN A CA 1
ATOM 593 C C . ASN A 1 98 ? 8.576 25.796 1.169 1.00 29.65 81 ASN A C 1
ATOM 594 O O . ASN A 1 98 ? 8.352 25.079 0.202 1.00 33.31 81 ASN A O 1
ATOM 599 N N . ALA A 1 99 ? 7.946 25.642 2.329 1.00 25.44 82 ALA A N 1
ATOM 600 C CA . ALA A 1 99 ? 6.937 24.594 2.488 1.00 27.86 82 ALA A CA 1
ATOM 601 C C . ALA A 1 99 ? 5.736 24.883 1.587 1.00 29.56 82 ALA A C 1
ATOM 602 O O . ALA A 1 99 ? 5.221 23.992 0.922 1.00 30.07 82 ALA A O 1
ATOM 604 N N . ILE A 1 100 ? 5.297 26.139 1.552 1.00 26.20 83 ILE A N 1
ATOM 605 C CA . ILE A 1 100 ? 4.176 26.507 0.692 1.00 24.48 83 ILE A CA 1
ATOM 606 C C . ILE A 1 100 ? 4.493 26.271 -0.782 1.00 25.07 83 ILE A C 1
ATOM 607 O O . ILE A 1 100 ? 3.662 25.741 -1.518 1.00 27.25 83 ILE A O 1
ATOM 612 N N . LEU A 1 101 ? 5.694 26.650 -1.212 1.00 24.07 84 LEU A N 1
ATOM 613 C CA . LEU A 1 101 ? 6.115 26.398 -2.595 1.00 29.46 84 LEU A CA 1
ATOM 614 C C . LEU A 1 101 ? 6.157 24.910 -2.977 1.00 28.46 84 LEU A C 1
ATOM 615 O O . LEU A 1 101 ? 5.887 24.544 -4.124 1.00 31.28 84 LEU A O 1
ATOM 628 N N . ILE A 1 103 ? 4.133 22.786 -1.660 1.00 32.38 86 ILE A N 1
ATOM 629 C CA . ILE A 1 103 ? 2.711 22.523 -1.799 1.00 30.52 86 ILE A CA 1
ATOM 630 C C . ILE A 1 103 ? 2.238 22.996 -3.171 1.00 33.11 86 ILE A C 1
ATOM 631 O O . ILE A 1 103 ? 1.474 22.302 -3.835 1.00 31.58 86 ILE A O 1
ATOM 636 N N . PHE A 1 104 ? 2.713 24.161 -3.618 1.00 29.42 87 PHE A N 1
ATOM 637 C CA . PHE A 1 104 ? 2.355 24.627 -4.953 1.00 29.85 87 PHE A CA 1
ATOM 638 C C . PHE A 1 104 ? 2.751 23.574 -5.995 1.00 38.44 87 PHE A C 1
ATOM 639 O O . PHE A 1 104 ? 1.970 23.248 -6.885 1.00 39.14 87 PHE A O 1
ATOM 647 N N . GLU A 1 105 ? 3.972 23.059 -5.884 1.00 37.87 88 GLU A N 1
ATOM 648 C CA . GLU A 1 105 ? 4.491 22.105 -6.873 1.00 43.48 88 GLU A CA 1
ATOM 649 C C . GLU A 1 105 ? 3.751 20.768 -6.835 1.00 39.46 88 GLU A C 1
ATOM 650 O O . GLU A 1 105 ? 3.786 20.000 -7.793 1.00 39.75 88 GLU A O 1
ATOM 656 N N . HIS A 1 106 ? 3.084 20.501 -5.721 1.00 41.09 89 HIS A N 1
ATOM 657 C CA . HIS A 1 106 ? 2.333 19.268 -5.540 1.00 38.92 89 HIS A CA 1
ATOM 658 C C . HIS A 1 106 ? 1.082 19.220 -6.418 1.00 45.73 89 HIS A C 1
ATOM 659 O O . HIS A 1 106 ? 0.603 18.137 -6.753 1.00 45.31 89 HIS A O 1
ATOM 666 N N . PHE A 1 107 ? 0.558 20.386 -6.798 1.00 41.41 90 PHE A N 1
ATOM 667 C CA . PHE A 1 107 ? -0.675 20.442 -7.596 1.00 36.26 90 PHE A CA 1
ATOM 668 C C . PHE A 1 107 ? -0.473 20.974 -9.014 1.00 44.30 90 PHE A C 1
ATOM 669 O O . PHE A 1 107 ? 0.584 21.518 -9.333 1.00 46.87 90 PHE A O 1
ATOM 677 N N . LYS A 1 108 ? -1.503 20.831 -9.851 1.00 41.56 91 LYS A N 1
ATOM 678 C CA . LYS A 1 108 ? -1.362 21.034 -11.297 1.00 42.87 91 LYS A CA 1
ATOM 679 C C . LYS A 1 108 ? -1.466 22.484 -11.794 1.00 45.20 91 LYS A C 1
ATOM 680 O O . LYS A 1 108 ? -0.939 22.812 -12.858 1.00 47.00 91 LYS A O 1
ATOM 686 N N . PHE A 1 109 ? -2.151 23.347 -11.045 1.00 43.67 92 PHE A N 1
ATOM 687 C CA . PHE A 1 109 ? -2.401 24.710 -11.524 1.00 47.38 92 PHE A CA 1
ATOM 688 C C . PHE A 1 109 ? -1.124 25.391 -12.012 1.00 38.62 92 PHE A C 1
ATOM 689 O O . PHE A 1 109 ? -0.059 25.219 -11.426 1.00 43.22 92 PHE A O 1
ATOM 697 N N . GLN A 1 110 ? -1.226 26.144 -13.101 1.00 40.57 93 GLN A N 1
ATOM 698 C CA . GLN A 1 110 ? -0.054 26.830 -13.634 1.00 46.06 93 GLN A CA 1
ATOM 699 C C . GLN A 1 110 ? -0.022 28.323 -13.265 1.00 47.89 93 GLN A C 1
ATOM 700 O O . GLN A 1 110 ? 1.043 28.939 -13.233 1.00 49.12 93 GLN A O 1
ATOM 706 N N . SER A 1 111 ? -1.188 28.892 -12.986 1.00 44.92 94 SER A N 1
ATOM 707 C CA . SER A 1 111 ? -1.262 30.278 -12.510 1.00 45.07 94 SER A CA 1
ATOM 708 C C . SER A 1 111 ? -2.150 30.376 -11.270 1.00 45.92 94 SER A C 1
ATOM 709 O O . SER A 1 111 ? -2.973 29.487 -11.006 1.00 40.48 94 SER A O 1
ATOM 712 N N . TYR A 1 112 ? -1.982 31.446 -10.497 1.00 39.97 95 TYR A N 1
ATOM 713 C CA . TYR A 1 112 ? -2.735 31.580 -9.262 1.00 35.52 95 TYR A CA 1
ATOM 714 C C . TYR A 1 112 ? -2.965 33.031 -8.853 1.00 38.55 95 TYR A C 1
ATOM 715 O O . TYR A 1 112 ? -2.300 33.949 -9.343 1.00 36.09 95 TYR A O 1
ATOM 724 N N . LEU A 1 113 ? -3.926 33.215 -7.958 1.00 38.85 96 LEU A N 1
ATOM 725 C CA . LEU A 1 113 ? -4.068 34.455 -7.203 1.00 39.29 96 LEU A CA 1
ATOM 726 C C . LEU A 1 113 ? -3.968 34.086 -5.736 1.00 36.45 96 LEU A C 1
ATOM 727 O O . LEU A 1 113 ? -4.451 33.033 -5.318 1.00 33.43 96 LEU A O 1
ATOM 732 N N . LEU A 1 114 ? -3.304 34.935 -4.966 1.00 29.81 97 LEU A N 1
ATOM 733 C CA . LEU A 1 114 ? -3.206 34.755 -3.528 1.00 25.36 97 LEU A CA 1
ATOM 734 C C . LEU A 1 114 ? -4.271 35.601 -2.849 1.00 27.55 97 LEU A C 1
ATOM 735 O O . LEU A 1 114 ? -4.435 36.777 -3.181 1.00 28.62 97 LEU A O 1
ATOM 740 N N . CYS A 1 115 ? -4.988 35.005 -1.901 1.00 23.90 98 CYS A N 1
ATOM 741 C CA . CYS A 1 115 ? -5.971 35.727 -1.104 1.00 24.64 98 CYS A CA 1
ATOM 742 C C . CYS A 1 115 ? -5.619 35.479 0.349 1.00 28.34 98 CYS A C 1
ATOM 743 O O . CYS A 1 115 ? -5.621 34.339 0.808 1.00 27.38 98 CYS A O 1
ATOM 746 N N . VAL A 1 116 ? -5.280 36.536 1.076 1.00 22.18 99 VAL A N 1
ATOM 747 C CA . VAL A 1 116 ? -4.807 36.347 2.442 1.00 17.09 99 VAL A CA 1
ATOM 748 C C . VAL A 1 116 ? -5.476 37.305 3.402 1.00 20.78 99 VAL A C 1
ATOM 749 O O . VAL A 1 116 ? -5.962 38.386 3.007 1.00 25.56 99 VAL A O 1
ATOM 753 N N . HIS A 1 117 ? -5.492 36.903 4.667 1.00 19.85 100 HIS A N 1
ATOM 754 C CA . HIS A 1 117 ? -5.903 37.780 5.751 1.00 23.06 100 HIS A CA 1
ATOM 755 C C . HIS A 1 117 ? -4.704 38.050 6.645 1.00 23.28 100 HIS A C 1
ATOM 756 O O . HIS A 1 117 ? -3.919 37.145 6.925 1.00 22.96 100 HIS A O 1
ATOM 763 N N . SER A 1 118 ? -4.530 39.306 7.050 1.00 20.71 101 SER A N 1
ATOM 764 C CA . SER A 1 118 ? -3.632 39.618 8.146 1.00 18.66 101 SER A CA 1
ATOM 765 C C . SER A 1 118 ? -2.205 39.080 7.924 1.00 21.53 101 SER A C 1
ATOM 766 O O . SER A 1 118 ? -1.568 39.383 6.915 1.00 26.28 101 SER A O 1
ATOM 769 N N . ILE A 1 119 ? -1.711 38.275 8.862 1.00 20.51 102 ILE A N 1
ATOM 770 C CA . ILE A 1 119 ? -0.304 37.878 8.858 1.00 23.16 102 ILE A CA 1
ATOM 771 C C . ILE A 1 119 ? 0.086 37.057 7.621 1.00 23.73 102 ILE A C 1
ATOM 772 O O . ILE A 1 119 ? 1.273 36.972 7.265 1.00 23.83 102 ILE A O 1
ATOM 777 N N . GLY A 1 120 ? -0.911 36.474 6.962 1.00 19.32 103 GLY A N 1
ATOM 778 C CA . GLY A 1 120 ? -0.679 35.764 5.713 1.00 23.55 103 GLY A CA 1
ATOM 779 C C . GLY A 1 120 ? -0.022 36.635 4.648 1.00 28.70 103 GLY A C 1
ATOM 780 O O . GLY A 1 120 ? 0.525 36.125 3.666 1.00 24.63 103 GLY A O 1
ATOM 781 N N . GLY A 1 121 ? -0.079 37.953 4.836 1.00 22.59 104 GLY A N 1
ATOM 782 C CA . GLY A 1 121 ? 0.556 38.875 3.903 1.00 23.01 104 GLY A CA 1
ATOM 783 C C . GLY A 1 121 ? 2.064 38.677 3.765 1.00 22.66 104 GLY A C 1
ATOM 784 O O . GLY A 1 121 ? 2.619 38.801 2.663 1.00 22.57 104 GLY A O 1
ATOM 785 N N . PHE A 1 122 ? 2.739 38.364 4.868 1.00 24.02 105 PHE A N 1
ATOM 786 C CA . PHE A 1 122 ? 4.201 38.237 4.830 1.00 26.55 105 PHE A CA 1
ATOM 787 C C . PHE A 1 122 ? 4.663 37.080 3.936 1.00 27.96 105 PHE A C 1
ATOM 788 O O . PHE A 1 122 ? 5.525 37.257 3.073 1.00 26.24 105 PHE A O 1
ATOM 796 N N . ALA A 1 123 ? 4.094 35.897 4.140 1.00 23.85 106 ALA A N 1
ATOM 797 C CA . ALA A 1 123 ? 4.392 34.770 3.255 1.00 22.86 106 ALA A CA 1
ATOM 798 C C . ALA A 1 123 ? 4.017 35.115 1.814 1.00 24.08 106 ALA A C 1
ATOM 799 O O . ALA A 1 123 ? 4.759 34.826 0.891 1.00 27.58 106 ALA A O 1
ATOM 801 N N . ALA A 1 124 ? 2.858 35.745 1.635 1.00 25.70 107 ALA A N 1
ATOM 802 C CA . ALA A 1 124 ? 2.349 36.035 0.296 1.00 27.77 107 ALA A CA 1
ATOM 803 C C . ALA A 1 124 ? 3.339 36.850 -0.528 1.00 29.99 107 ALA A C 1
ATOM 804 O O . ALA A 1 124 ? 3.547 36.591 -1.711 1.00 30.33 107 ALA A O 1
ATOM 806 N N . LEU A 1 125 ? 3.955 37.848 0.095 1.00 28.29 108 LEU A N 1
ATOM 807 C CA . LEU A 1 125 ? 4.904 38.681 -0.628 1.00 31.55 108 LEU A CA 1
ATOM 808 C C . LEU A 1 125 ? 6.090 37.852 -1.136 1.00 33.47 108 LEU A C 1
ATOM 809 O O . LEU A 1 125 ? 6.536 38.025 -2.266 1.00 30.90 108 LEU A O 1
ATOM 814 N N . GLN A 1 126 ? 6.591 36.942 -0.309 1.00 30.80 109 GLN A N 1
ATOM 815 C CA . GLN A 1 126 ? 7.739 36.121 -0.710 1.00 32.99 109 GLN A CA 1
ATOM 816 C C . GLN A 1 126 ? 7.346 35.113 -1.781 1.00 29.01 109 GLN A C 1
ATOM 817 O O . GLN A 1 126 ? 8.082 34.896 -2.731 1.00 30.95 109 GLN A O 1
ATOM 823 N N . ILE A 1 127 ? 6.178 34.500 -1.615 1.00 31.46 110 ILE A N 1
ATOM 824 C CA . ILE A 1 127 ? 5.654 33.547 -2.589 1.00 31.27 110 ILE A CA 1
ATOM 825 C C . ILE A 1 127 ? 5.575 34.147 -3.998 1.00 32.46 110 ILE A C 1
ATOM 826 O O . ILE A 1 127 ? 6.050 33.562 -4.971 1.00 30.51 110 ILE A O 1
ATOM 839 N N . ASN A 1 129 ? 7.125 36.650 -5.154 1.00 36.00 112 ASN A N 1
ATOM 840 C CA . ASN A 1 129 ? 8.466 37.014 -5.600 1.00 41.86 112 ASN A CA 1
ATOM 841 C C . ASN A 1 129 ? 9.319 35.795 -5.984 1.00 43.20 112 ASN A C 1
ATOM 842 O O . ASN A 1 129 ? 10.265 35.916 -6.763 1.00 46.32 112 ASN A O 1
ATOM 847 N N . GLN A 1 130 ? 8.976 34.612 -5.470 1.00 44.04 113 GLN A N 1
ATOM 848 C CA . GLN A 1 130 ? 9.839 33.438 -5.663 1.00 41.52 113 GLN A CA 1
ATOM 849 C C . GLN A 1 130 ? 9.259 32.307 -6.517 1.00 48.11 113 GLN A C 1
ATOM 850 O O . GLN A 1 130 ? 10.012 31.483 -7.039 1.00 48.54 113 GLN A O 1
ATOM 856 N N . SER A 1 131 ? 7.936 32.245 -6.633 1.00 45.85 114 SER A N 1
ATOM 857 C CA . SER A 1 131 ? 7.271 31.122 -7.299 1.00 44.42 114 SER A CA 1
ATOM 858 C C . SER A 1 131 ? 7.474 31.137 -8.803 1.00 50.23 114 SER A C 1
ATOM 859 O O . SER A 1 131 ? 7.307 32.173 -9.442 1.00 46.36 114 SER A O 1
ATOM 862 N N . SER A 1 132 ? 7.802 29.986 -9.380 1.00 51.50 115 SER A N 1
ATOM 863 C CA . SER A 1 132 ? 7.929 29.902 -10.835 1.00 57.17 115 SER A CA 1
ATOM 864 C C . SER A 1 132 ? 6.556 29.850 -11.503 1.00 50.88 115 SER A C 1
ATOM 865 O O . SER A 1 132 ? 6.437 30.102 -12.695 1.00 51.29 115 SER A O 1
ATOM 868 N N . LYS A 1 133 ? 5.521 29.521 -10.732 1.00 48.00 116 LYS A N 1
ATOM 869 C CA . LYS A 1 133 ? 4.151 29.633 -11.234 1.00 47.14 116 LYS A CA 1
ATOM 870 C C . LYS A 1 133 ? 3.764 31.098 -11.304 1.00 52.12 116 LYS A C 1
ATOM 871 O O . LYS A 1 133 ? 4.275 31.914 -10.532 1.00 48.75 116 LYS A O 1
ATOM 877 N N . ALA A 1 134 ? 2.867 31.430 -12.228 1.00 48.97 117 ALA A N 1
ATOM 878 C CA . ALA A 1 134 ? 2.535 32.821 -12.495 1.00 43.97 117 ALA A CA 1
ATOM 879 C C . ALA A 1 134 ? 1.446 33.348 -11.577 1.00 50.53 117 ALA A C 1
ATOM 880 O O . ALA A 1 134 ? 0.334 32.822 -11.539 1.00 42.75 117 ALA A O 1
ATOM 882 N N . CYS A 1 135 ? 1.768 34.415 -10.856 1.00 51.28 118 CYS A N 1
ATOM 883 C CA . CYS A 1 135 ? 0.789 35.078 -10.016 1.00 41.13 118 CYS A CA 1
ATOM 884 C C . CYS A 1 135 ? -0.008 36.090 -10.829 1.00 38.99 118 CYS A C 1
ATOM 885 O O . CYS A 1 135 ? 0.567 36.977 -11.462 1.00 39.89 118 CYS A O 1
ATOM 888 N N . LEU A 1 136 ? -1.329 35.962 -10.816 1.00 37.87 119 LEU A N 1
ATOM 889 C CA . LEU A 1 136 ? -2.186 36.891 -11.558 1.00 34.39 119 LEU A CA 1
ATOM 890 C C . LEU A 1 136 ? -2.748 38.037 -10.707 1.00 34.94 119 LEU A C 1
ATOM 891 O O . LEU A 1 136 ? -3.324 38.985 -11.243 1.00 42.66 119 LEU A O 1
ATOM 896 N N . GLY A 1 137 ? -2.606 37.949 -9.394 1.00 38.70 120 GLY A N 1
ATOM 897 C CA . GLY A 1 137 ? -3.214 38.945 -8.536 1.00 33.51 120 GLY A CA 1
ATOM 898 C C . GLY A 1 137 ? -3.048 38.655 -7.064 1.00 36.16 120 GLY A C 1
ATOM 899 O O . GLY A 1 137 ? -2.895 37.501 -6.643 1.00 32.69 120 GLY A O 1
ATOM 900 N N . PHE A 1 138 ? -3.082 39.720 -6.274 1.00 26.84 121 PHE A N 1
ATOM 901 C CA . PHE A 1 138 ? -3.072 39.611 -4.823 1.00 29.49 121 PHE A CA 1
ATOM 902 C C . PHE A 1 138 ? -4.362 40.204 -4.280 1.00 28.07 121 PHE A C 1
ATOM 903 O O . PHE A 1 138 ? -4.756 41.294 -4.681 1.00 27.07 121 PHE A O 1
ATOM 911 N N . ILE A 1 139 ? -5.024 39.476 -3.387 1.00 27.98 122 ILE A N 1
ATOM 912 C CA . ILE A 1 139 ? -6.239 39.956 -2.742 1.00 28.63 122 ILE A CA 1
ATOM 913 C C . ILE A 1 139 ? -5.979 39.978 -1.243 1.00 28.69 122 ILE A C 1
ATOM 914 O O . ILE A 1 139 ? -5.826 38.934 -0.611 1.00 27.09 122 ILE A O 1
ATOM 919 N N . GLY A 1 140 ? -5.881 41.161 -0.659 1.00 23.19 123 GLY A N 1
ATOM 920 C CA . GLY A 1 140 ? -5.515 41.211 0.743 1.00 23.19 123 GLY A CA 1
ATOM 921 C C . GLY A 1 140 ? -6.617 41.774 1.612 1.00 27.81 123 GLY A C 1
ATOM 922 O O . GLY A 1 140 ? -7.128 42.861 1.357 1.00 30.66 123 GLY A O 1
ATOM 923 N N . LEU A 1 141 ? -6.989 41.021 2.634 1.00 22.37 124 LEU A N 1
ATOM 924 C CA . LEU A 1 141 ? -7.922 41.503 3.632 1.00 20.29 124 LEU A CA 1
ATOM 925 C C . LEU A 1 141 ? -7.116 41.946 4.849 1.00 24.27 124 LEU A C 1
ATOM 926 O O . LEU A 1 141 ? -6.622 41.114 5.605 1.00 25.59 124 LEU A O 1
ATOM 931 N N . GLU A 1 142 ? -6.968 43.265 5.018 1.00 22.82 125 GLU A N 1
ATOM 932 C CA . GLU A 1 142 ? -6.095 43.831 6.055 1.00 23.13 125 GLU A CA 1
ATOM 933 C C . GLU A 1 142 ? -4.791 43.048 6.267 1.00 22.06 125 GLU A C 1
ATOM 934 O O . GLU A 1 142 ? -4.468 42.613 7.380 1.00 19.11 125 GLU A O 1
ATOM 940 N N . PRO A 1 143 ? -4.041 42.850 5.180 1.00 20.07 126 PRO A N 1
ATOM 941 C CA . PRO A 1 143 ? -2.753 42.160 5.308 1.00 19.86 126 PRO A CA 1
ATOM 942 C C . PRO A 1 143 ? -1.829 42.945 6.233 1.00 26.06 126 PRO A C 1
ATOM 943 O O . PRO A 1 143 ? -1.832 44.180 6.205 1.00 22.70 126 PRO A O 1
ATOM 947 N N . THR A 1 144 ? -1.064 42.234 7.054 1.00 24.44 127 THR A N 1
ATOM 948 C CA . THR A 1 144 ? -0.229 42.868 8.059 1.00 27.24 127 THR A CA 1
ATOM 949 C C . THR A 1 144 ? 0.922 43.635 7.405 1.00 25.13 127 THR A C 1
ATOM 950 O O . THR A 1 144 ? 1.712 43.046 6.663 1.00 25.23 127 THR A O 1
ATOM 954 N N . THR A 1 145 ? 1.004 44.945 7.660 1.00 30.43 128 THR A N 1
ATOM 955 C CA . THR A 1 145 ? 2.102 45.759 7.131 1.00 28.78 128 THR A CA 1
ATOM 956 C C . THR A 1 145 ? 3.313 45.758 8.057 1.00 33.40 128 THR A C 1
ATOM 957 O O . THR A 1 145 ? 3.192 45.548 9.272 1.00 28.83 128 THR A O 1
ATOM 961 N N . VAL A 1 146 ? 4.481 46.016 7.479 1.00 26.78 129 VAL A N 1
ATOM 962 C CA . VAL A 1 146 ? 5.692 46.146 8.266 1.00 34.94 129 VAL A CA 1
ATOM 963 C C . VAL A 1 146 ? 5.483 47.262 9.290 1.00 45.78 129 VAL A C 1
ATOM 964 O O . VAL A 1 146 ? 5.906 47.148 10.441 1.00 36.93 129 VAL A O 1
ATOM 976 N N . ILE A 1 148 ? 2.563 48.314 10.815 1.00 44.67 131 ILE A N 1
ATOM 977 C CA . ILE A 1 148 ? 1.742 47.882 11.941 1.00 51.75 131 ILE A CA 1
ATOM 978 C C . ILE A 1 148 ? 2.482 46.806 12.741 1.00 44.07 131 ILE A C 1
ATOM 979 O O . ILE A 1 148 ? 2.385 46.751 13.963 1.00 45.22 131 ILE A O 1
ATOM 984 N N . TYR A 1 149 ? 3.246 45.968 12.049 1.00 42.94 132 TYR A N 1
ATOM 985 C CA . TYR A 1 149 ? 3.980 44.904 12.717 1.00 42.81 132 TYR A CA 1
ATOM 986 C C . TYR A 1 149 ? 5.048 45.460 13.650 1.00 49.97 132 TYR A C 1
ATOM 987 O O . TYR A 1 149 ? 5.176 45.000 14.785 1.00 54.18 132 TYR A O 1
ATOM 996 N N . ARG A 1 150 ? 5.811 46.443 13.173 1.00 48.09 133 ARG A N 1
ATOM 997 C CA . ARG A 1 150 ? 6.834 47.100 13.992 1.00 52.33 133 ARG A CA 1
ATOM 998 C C . ARG A 1 150 ? 6.251 47.773 15.230 1.00 59.42 133 ARG A C 1
ATOM 999 O O . ARG A 1 150 ? 6.884 47.813 16.279 1.00 58.94 133 ARG A O 1
ATOM 1007 N N . ALA A 1 151 ? 5.049 48.316 15.095 1.00 60.79 134 ALA A N 1
ATOM 1008 C CA . ALA A 1 151 ? 4.394 48.984 16.209 1.00 68.41 134 ALA A CA 1
ATOM 1009 C C . ALA A 1 151 ? 3.706 47.965 17.115 1.00 71.67 134 ALA A C 1
ATOM 1010 O O . ALA A 1 151 ? 3.749 48.067 18.343 1.00 70.54 134 ALA A O 1
ATOM 1012 N N . GLY A 1 152 ? 3.072 46.980 16.491 1.00 75.71 135 GLY A N 1
ATOM 1013 C CA . GLY A 1 152 ? 2.272 46.003 17.200 1.00 78.33 135 GLY A CA 1
ATOM 1014 C C . GLY A 1 152 ? 0.795 46.298 17.028 1.00 81.78 135 GLY A C 1
ATOM 1015 O O . GLY A 1 152 ? 0.324 47.366 17.419 1.00 77.26 135 GLY A O 1
ATOM 1016 N N . PHE A 1 153 ? 0.065 45.363 16.422 1.00 84.42 136 PHE A N 1
ATOM 1017 C CA . PHE A 1 153 ? -1.387 45.474 16.340 1.00 84.15 136 PHE A CA 1
ATOM 1018 C C . PHE A 1 153 ? -1.865 45.842 17.740 1.00 88.60 136 PHE A C 1
ATOM 1019 O O . PHE A 1 153 ? -1.491 45.191 18.721 1.00 90.85 136 PHE A O 1
ATOM 1027 N N . SER A 1 154 ? -2.647 46.915 17.837 1.00 90.29 137 SER A N 1
ATOM 1028 C CA . SER A 1 154 ? -3.250 47.317 19.107 1.00 90.60 137 SER A CA 1
ATOM 1029 C C . SER A 1 154 ? -2.271 48.024 20.064 1.00 93.18 137 SER A C 1
ATOM 1030 O O . SER A 1 154 ? -2.384 47.874 21.277 1.00 91.26 137 SER A O 1
ATOM 1033 N N . SER A 1 155 ? -1.331 48.805 19.532 1.00 94.71 138 SER A N 1
ATOM 1034 C CA . SER A 1 155 ? -0.268 49.387 20.364 1.00 92.84 138 SER A CA 1
ATOM 1035 C C . SER A 1 155 ? -0.364 50.900 20.592 1.00 91.11 138 SER A C 1
ATOM 1036 O O . SER A 1 155 ? 0.589 51.520 21.072 1.00 91.18 138 SER A O 1
ATOM 1039 N N . ASP A 1 156 ? -1.508 51.479 20.247 1.00 87.19 139 ASP A N 1
ATOM 1040 C CA . ASP A 1 156 ? -1.749 52.917 20.392 1.00 76.91 139 ASP A CA 1
ATOM 1041 C C . ASP A 1 156 ? -1.478 53.686 19.097 1.00 66.75 139 ASP A C 1
ATOM 1042 O O . ASP A 1 156 ? -1.930 54.822 18.947 1.00 68.04 139 ASP A O 1
ATOM 1047 N N . LEU A 1 157 ? -0.740 53.074 18.171 1.00 63.97 140 LEU A N 1
ATOM 1048 C CA . LEU A 1 157 ? -0.536 53.665 16.849 1.00 65.40 140 LEU A CA 1
ATOM 1049 C C . LEU A 1 157 ? -1.883 54.139 16.316 1.00 59.79 140 LEU A C 1
ATOM 1050 O O . LEU A 1 157 ? -2.037 55.286 15.889 1.00 66.43 140 LEU A O 1
ATOM 1055 N N . TYR A 1 158 ? -2.850 53.227 16.337 1.00 61.12 141 TYR A N 1
ATOM 1056 C CA . TYR A 1 158 ? -4.234 53.537 16.030 1.00 54.27 141 TYR A CA 1
ATOM 1057 C C . TYR A 1 158 ? -4.999 53.536 17.335 1.00 56.20 141 TYR A C 1
ATOM 1058 O O . TYR A 1 158 ? -5.110 52.501 17.982 1.00 55.94 141 TYR A O 1
ATOM 1067 N N . PRO A 1 159 ? -5.512 54.708 17.751 1.00 38.46 142 PRO A N 1
ATOM 1068 C CA . PRO A 1 159 ? -6.246 54.682 19.017 1.00 41.70 142 PRO A CA 1
ATOM 1069 C C . PRO A 1 159 ? -7.448 53.733 18.946 1.00 36.88 142 PRO A C 1
ATOM 1070 O O . PRO A 1 159 ? -7.803 53.137 19.959 1.00 45.07 142 PRO A O 1
ATOM 1074 N N . GLN A 1 160 ? -8.047 53.560 17.771 1.00 36.69 143 GLN A N 1
ATOM 1075 C CA . GLN A 1 160 ? -9.214 52.685 17.682 1.00 42.77 143 GLN A CA 1
ATOM 1076 C C . GLN A 1 160 ? -8.885 51.205 17.933 1.00 47.95 143 GLN A C 1
ATOM 1077 O O . GLN A 1 160 ? -9.674 50.487 18.539 1.00 34.29 143 GLN A O 1
ATOM 1083 N N . LEU A 1 161 ? -7.711 50.758 17.505 1.00 39.88 144 LEU A N 1
ATOM 1084 C CA . LEU A 1 161 ? -7.300 49.388 17.783 1.00 42.82 144 LEU A CA 1
ATOM 1085 C C . LEU A 1 161 ? -6.939 49.224 19.254 1.00 40.69 144 LEU A C 1
ATOM 1086 O O . LEU A 1 161 ? -7.228 48.189 19.866 1.00 36.52 144 LEU A O 1
ATOM 1091 N N . ALA A 1 162 ? -6.319 50.254 19.823 1.00 39.07 145 ALA A N 1
ATOM 1092 C CA . ALA A 1 162 ? -5.934 50.230 21.229 1.00 47.22 145 ALA A CA 1
ATOM 1093 C C . ALA A 1 162 ? -7.168 50.107 22.109 1.00 47.40 145 ALA A C 1
ATOM 1094 O O . ALA A 1 162 ? -7.164 49.375 23.096 1.00 48.14 145 ALA A O 1
ATOM 1096 N N . LEU A 1 163 ? -8.226 50.825 21.744 1.00 46.19 146 LEU A N 1
ATOM 1097 C CA . LEU A 1 163 ? -9.469 50.785 22.505 1.00 40.48 146 LEU A CA 1
ATOM 1098 C C . LEU A 1 163 ? -10.169 49.430 22.349 1.00 46.62 146 LEU A C 1
ATOM 1099 O O . LEU A 1 163 ? -10.703 48.875 23.316 1.00 41.23 146 LEU A O 1
ATOM 1104 N N . ARG A 1 164 ? -10.154 48.885 21.137 1.00 41.31 147 ARG A N 1
ATOM 1105 C CA . ARG A 1 164 ? -10.803 47.603 20.910 1.00 36.08 147 ARG A CA 1
ATOM 1106 C C . ARG A 1 164 ? -10.150 46.507 21.760 1.00 44.38 147 ARG A C 1
ATOM 1107 O O . ARG A 1 164 ? -10.840 45.746 22.434 1.00 43.76 147 ARG A O 1
ATOM 1115 N N . ARG A 1 165 ? -8.822 46.448 21.738 1.00 41.60 148 ARG A N 1
ATOM 1116 C CA . ARG A 1 165 ? -8.077 45.447 22.489 1.00 51.38 148 ARG A CA 1
ATOM 1117 C C . ARG A 1 165 ? -8.293 45.621 23.981 1.00 56.20 148 ARG A C 1
ATOM 1118 O O . ARG A 1 165 ? -8.330 44.650 24.742 1.00 52.73 148 ARG A O 1
ATOM 1126 N N . GLN A 1 166 ? -8.433 46.868 24.403 1.00 48.65 149 GLN A N 1
ATOM 1127 C CA . GLN A 1 166 ? -8.537 47.153 25.822 1.00 56.73 149 GLN A CA 1
ATOM 1128 C C . GLN A 1 166 ? -9.902 46.721 26.345 1.00 58.34 149 GLN A C 1
ATOM 1129 O O . GLN A 1 166 ? -10.048 46.369 27.522 1.00 56.58 149 GLN A O 1
ATOM 1135 N N . LYS A 1 167 ? -10.898 46.736 25.463 1.00 54.61 150 LYS A N 1
ATOM 1136 C CA . LYS A 1 167 ? -12.240 46.289 25.820 1.00 58.58 150 LYS A CA 1
ATOM 1137 C C . LYS A 1 167 ? -12.261 44.783 26.080 1.00 52.30 150 LYS A C 1
ATOM 1138 O O . LYS A 1 167 ? -13.032 44.291 26.906 1.00 52.62 150 LYS A O 1
ATOM 1144 N N . LEU A 1 168 ? -11.403 44.062 25.368 1.00 42.93 151 LEU A N 1
ATOM 1145 C CA . LEU A 1 168 ? -11.349 42.606 25.462 1.00 48.93 151 LEU A CA 1
ATOM 1146 C C . LEU A 1 168 ? -10.310 42.160 26.493 1.00 53.59 151 LEU A C 1
ATOM 1147 O O . LEU A 1 168 ? -9.212 41.724 26.142 1.00 53.38 151 LEU A O 1
ATOM 1152 N N . LYS A 1 169 ? -10.679 42.273 27.767 1.00 52.39 152 LYS A N 1
ATOM 1153 C CA . LYS A 1 169 ? -9.779 41.985 28.877 1.00 54.98 152 LYS A CA 1
ATOM 1154 C C . LYS A 1 169 ? -9.364 40.519 28.944 1.00 53.77 152 LYS A C 1
ATOM 1155 O O . LYS A 1 169 ? -8.173 40.203 28.948 1.00 53.20 152 LYS A O 1
ATOM 1161 N N . THR A 1 170 ? -10.356 39.633 29.025 1.00 57.33 153 THR A N 1
ATOM 1162 C CA . THR A 1 170 ? -10.116 38.217 29.307 1.00 50.98 153 THR A CA 1
ATOM 1163 C C . THR A 1 170 ? -10.033 37.348 28.049 1.00 50.27 153 THR A C 1
ATOM 1164 O O . THR A 1 170 ? -10.414 37.764 26.954 1.00 46.64 153 THR A O 1
ATOM 1168 N N . ALA A 1 171 ? -9.531 36.131 28.218 1.00 53.48 154 ALA A N 1
ATOM 1169 C CA . ALA A 1 171 ? -9.492 35.168 27.127 1.00 53.01 154 ALA A CA 1
ATOM 1170 C C . ALA A 1 171 ? -10.915 34.911 26.635 1.00 53.44 154 ALA A C 1
ATOM 1171 O O . ALA A 1 171 ? -11.170 34.869 25.429 1.00 44.63 154 ALA A O 1
ATOM 1173 N N . ALA A 1 172 ? -11.844 34.759 27.576 1.00 47.11 155 ALA A N 1
ATOM 1174 C CA . ALA A 1 172 ? -13.257 34.612 27.242 1.00 47.08 155 ALA A CA 1
ATOM 1175 C C . ALA A 1 172 ? -13.790 35.803 26.431 1.00 46.23 155 ALA A C 1
ATOM 1176 O O . ALA A 1 172 ? -14.491 35.616 25.438 1.00 45.78 155 ALA A O 1
ATOM 1178 N N . ASP A 1 173 ? -13.469 37.024 26.856 1.00 46.56 156 ASP A N 1
ATOM 1179 C CA . ASP A 1 173 ? -13.858 38.210 26.086 1.00 44.70 156 ASP A CA 1
ATOM 1180 C C . ASP A 1 173 ? -13.378 38.103 24.639 1.00 45.42 156 ASP A C 1
ATOM 1181 O O . ASP A 1 173 ? -14.137 38.349 23.698 1.00 41.03 156 ASP A O 1
ATOM 1186 N N . ARG A 1 174 ? -12.104 37.760 24.467 1.00 39.70 157 ARG A N 1
ATOM 1187 C CA . ARG A 1 174 ? -11.524 37.690 23.130 1.00 39.48 157 ARG A CA 1
ATOM 1188 C C . ARG A 1 174 ? -12.151 36.571 22.316 1.00 36.79 157 ARG A C 1
ATOM 1189 O O . ARG A 1 174 ? -12.446 36.750 21.133 1.00 35.97 157 ARG A O 1
ATOM 1197 N N . LEU A 1 175 ? -12.374 35.428 22.963 1.00 36.81 158 LEU A N 1
ATOM 1198 C CA . LEU A 1 175 ? -13.048 34.308 22.322 1.00 35.94 158 LEU A CA 1
ATOM 1199 C C . LEU A 1 175 ? -14.490 34.684 21.965 1.00 37.88 158 LEU A C 1
ATOM 1200 O O . LEU A 1 175 ? -14.922 34.501 20.832 1.00 42.35 158 LEU A O 1
ATOM 1205 N N . ASN A 1 176 ? -15.229 35.216 22.935 1.00 45.01 159 ASN A N 1
ATOM 1206 C CA . ASN A 1 176 ? -16.614 35.634 22.700 1.00 49.67 159 ASN A CA 1
ATOM 1207 C C . ASN A 1 176 ? -16.778 36.698 21.608 1.00 49.03 159 ASN A C 1
ATOM 1208 O O . ASN A 1 176 ? -17.794 36.733 20.908 1.00 45.87 159 ASN A O 1
ATOM 1213 N N . TYR A 1 177 ? -15.785 37.570 21.471 1.00 40.86 160 TYR A N 1
ATOM 1214 C CA . TYR A 1 177 ? -15.800 38.563 20.405 1.00 40.93 160 TYR A CA 1
ATOM 1215 C C . TYR A 1 177 ? -15.762 37.881 19.038 1.00 38.54 160 TYR A C 1
ATOM 1216 O O . TYR A 1 177 ? -16.532 38.233 18.147 1.00 40.32 160 TYR A O 1
ATOM 1225 N N . LEU A 1 178 ? -14.875 36.901 18.873 1.00 35.58 161 LEU A N 1
ATOM 1226 C CA . LEU A 1 178 ? -14.815 36.147 17.619 1.00 36.23 161 LEU A CA 1
ATOM 1227 C C . LEU A 1 178 ? -16.081 35.332 17.371 1.00 39.06 161 LEU A C 1
ATOM 1228 O O . LEU A 1 178 ? -16.569 35.281 16.240 1.00 34.89 161 LEU A O 1
ATOM 1233 N N . LYS A 1 179 ? -16.598 34.705 18.430 1.00 31.99 162 LYS A N 1
ATOM 1234 C CA . LYS A 1 179 ? -17.827 33.929 18.350 1.00 37.02 162 LYS A CA 1
ATOM 1235 C C . LYS A 1 179 ? -18.996 34.785 17.885 1.00 39.02 162 LYS A C 1
ATOM 1236 O O . LYS A 1 179 ? -19.762 34.374 17.014 1.00 40.86 162 LYS A O 1
ATOM 1242 N N . ASP A 1 180 ? -19.149 35.967 18.481 1.00 44.03 163 ASP A N 1
ATOM 1243 C CA . ASP A 1 180 ? -20.237 36.881 18.100 1.00 44.46 163 ASP A CA 1
ATOM 1244 C C . ASP A 1 180 ? -20.079 37.335 16.652 1.00 40.18 163 ASP A C 1
ATOM 1245 O O . ASP A 1 180 ? -21.042 37.374 15.881 1.00 42.32 163 ASP A O 1
ATOM 1250 N N . LEU A 1 181 ? -18.850 37.668 16.286 1.00 36.98 164 LEU A N 1
ATOM 1251 C CA . LEU A 1 181 ? -18.566 38.181 14.960 1.00 41.02 164 LEU A CA 1
ATOM 1252 C C . LEU A 1 181 ? -18.856 37.111 13.902 1.00 39.33 164 LEU A C 1
ATOM 1253 O O . LEU A 1 181 ? -19.578 37.363 12.929 1.00 38.08 164 LEU A O 1
ATOM 1258 N N . SER A 1 182 ? -18.291 35.919 14.093 1.00 33.54 165 SER A N 1
ATOM 1259 C CA . SER A 1 182 ? -18.478 34.824 13.135 1.00 31.94 165 SER A CA 1
ATOM 1260 C C . SER A 1 182 ? -19.943 34.385 13.065 1.00 33.77 165 SER A C 1
ATOM 1261 O O . SER A 1 182 ? -20.450 34.036 11.992 1.00 37.53 165 SER A O 1
ATOM 1264 N N . ARG A 1 183 ? -20.615 34.409 14.214 1.00 34.37 166 ARG A N 1
ATOM 1265 C CA . ARG A 1 183 ? -22.033 34.067 14.294 1.00 34.61 166 ARG A CA 1
ATOM 1266 C C . ARG A 1 183 ? -22.881 34.969 13.383 1.00 41.30 166 ARG A C 1
ATOM 1267 O O . ARG A 1 183 ? -23.852 34.518 12.765 1.00 37.75 166 ARG A O 1
ATOM 1275 N N . SER A 1 184 ? -22.504 36.240 13.284 1.00 41.28 167 SER A N 1
ATOM 1276 C CA . SER A 1 184 ? -23.259 37.192 12.473 1.00 40.88 167 SER A CA 1
ATOM 1277 C C . SER A 1 184 ? -23.015 37.006 10.978 1.00 39.00 167 SER A C 1
ATOM 1278 O O . SER A 1 184 ? -23.845 37.387 10.160 1.00 45.01 167 SER A O 1
ATOM 1281 N N . HIS A 1 185 ? -21.884 36.411 10.617 1.00 32.12 168 HIS A N 1
ATOM 1282 C CA . HIS A 1 185 ? -21.493 36.402 9.212 1.00 38.60 168 HIS A CA 1
ATOM 1283 C C . HIS A 1 185 ? -21.475 35.031 8.539 1.00 33.35 168 HIS A C 1
ATOM 1284 O O . HIS A 1 185 ? -21.226 34.937 7.338 1.00 34.33 168 HIS A O 1
ATOM 1291 N N . PHE A 1 186 ? -21.725 33.974 9.303 1.00 29.69 169 PHE A N 1
ATOM 1292 C CA . PHE A 1 186 ? -21.755 32.633 8.721 1.00 32.44 169 PHE A CA 1
ATOM 1293 C C . PHE A 1 186 ? -23.116 31.989 8.970 1.00 35.39 169 PHE A C 1
ATOM 1294 O O . PHE A 1 186 ? -23.813 32.357 9.911 1.00 35.09 169 PHE A O 1
ATOM 1302 N N . SER A 1 187 ? -23.484 31.026 8.127 1.00 32.86 170 SER A N 1
ATOM 1303 C CA . SER A 1 187 ? -24.654 30.195 8.392 1.00 35.35 170 SER A CA 1
ATOM 1304 C C . SER A 1 187 ? -24.370 29.411 9.670 1.00 33.51 170 SER A C 1
ATOM 1305 O O . SER A 1 187 ? -23.207 29.229 10.047 1.00 34.94 170 SER A O 1
ATOM 1308 N N . SER A 1 188 ? -25.419 28.946 10.338 1.00 35.77 171 SER A N 1
ATOM 1309 C CA . SER A 1 188 ? -25.235 28.180 11.558 1.00 37.94 171 SER A CA 1
ATOM 1310 C C . SER A 1 188 ? -24.302 26.996 11.292 1.00 38.09 171 SER A C 1
ATOM 1311 O O . SER A 1 188 ? -23.468 26.644 12.132 1.00 40.77 171 SER A O 1
ATOM 1314 N N . GLN A 1 189 ? -24.419 26.406 10.107 1.00 37.73 172 GLN A N 1
ATOM 1315 C CA . GLN A 1 189 ? -23.608 25.240 9.769 1.00 40.17 172 GLN A CA 1
ATOM 1316 C C . GLN A 1 189 ? -22.135 25.577 9.600 1.00 38.91 172 GLN A C 1
ATOM 1317 O O . GLN A 1 189 ? -21.267 24.858 10.095 1.00 30.46 172 GLN A O 1
ATOM 1323 N N . GLN A 1 190 ? -21.847 26.657 8.879 1.00 29.70 173 GLN A N 1
ATOM 1324 C CA . GLN A 1 190 ? -20.465 27.048 8.637 1.00 29.75 173 GLN A CA 1
ATOM 1325 C C . GLN A 1 190 ? -19.862 27.679 9.882 1.00 29.95 173 GLN A C 1
ATOM 1326 O O . GLN A 1 190 ? -18.658 27.598 10.115 1.00 32.53 173 GLN A O 1
ATOM 1332 N N . PHE A 1 191 ? -20.715 28.274 10.701 1.00 32.10 174 PHE A N 1
ATOM 1333 C CA . PHE A 1 191 ? -20.312 28.710 12.031 1.00 33.47 174 PHE A CA 1
ATOM 1334 C C . PHE A 1 191 ? -19.820 27.531 12.878 1.00 29.62 174 PHE A C 1
ATOM 1335 O O . PHE A 1 191 ? -18.696 27.540 13.368 1.00 32.63 174 PHE A O 1
ATOM 1343 N N . LYS A 1 192 ? -20.661 26.515 13.056 1.00 31.04 175 LYS A N 1
ATOM 1344 C CA . LYS A 1 192 ? -20.258 25.374 13.877 1.00 31.82 175 LYS A CA 1
ATOM 1345 C C . LYS A 1 192 ? -19.015 24.689 13.308 1.00 30.39 175 LYS A C 1
ATOM 1346 O O . LYS A 1 192 ? -18.145 24.245 14.053 1.00 30.66 175 LYS A O 1
ATOM 1352 N N . GLN A 1 193 ? -18.920 24.620 11.984 1.00 36.18 176 GLN A N 1
ATOM 1353 C CA . GLN A 1 193 ? -17.770 23.984 11.355 1.00 32.02 176 GLN A CA 1
ATOM 1354 C C . GLN A 1 193 ? -16.515 24.826 11.643 1.00 32.28 176 GLN A C 1
ATOM 1355 O O . GLN A 1 193 ? -15.497 24.308 12.095 1.00 29.63 176 GLN A O 1
ATOM 1361 N N . LEU A 1 194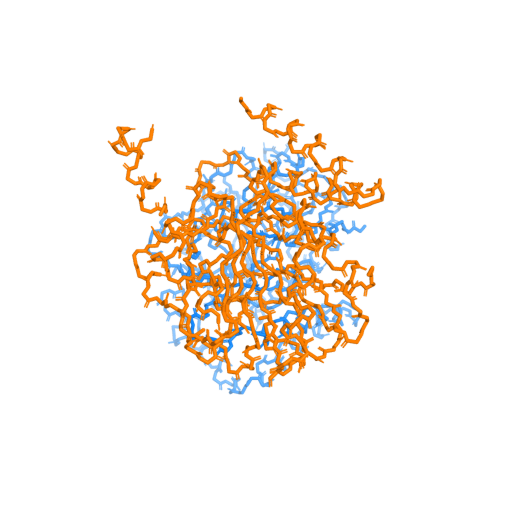 ? -16.605 26.133 11.418 1.00 26.79 177 LEU A N 1
ATOM 1362 C CA . LEU A 1 194 ? -15.511 27.036 11.771 1.00 25.87 177 LEU A CA 1
ATOM 1363 C C . LEU A 1 194 ? -15.017 26.755 13.193 1.00 25.04 177 LEU A C 1
ATOM 1364 O O . LEU A 1 194 ? -13.817 26.641 13.429 1.00 25.75 177 LEU A O 1
ATOM 1369 N N . TRP A 1 195 ? -15.937 26.637 14.144 1.00 24.13 178 TRP A N 1
ATOM 1370 C CA . TRP A 1 195 ? -15.513 26.463 15.529 1.00 30.02 178 TRP A CA 1
ATOM 1371 C C . TRP A 1 195 ? -15.053 25.035 15.854 1.00 29.56 178 TRP A C 1
ATOM 1372 O O . TRP A 1 195 ? -14.277 24.833 16.788 1.00 30.19 178 TRP A O 1
ATOM 1383 N N . ARG A 1 196 ? -15.507 24.056 15.076 1.00 25.30 179 ARG A N 1
ATOM 1384 C CA . ARG A 1 196 ? -14.985 22.698 15.237 1.00 32.70 179 ARG A CA 1
ATOM 1385 C C . ARG A 1 196 ? -13.482 22.678 14.960 1.00 30.90 179 ARG A C 1
ATOM 1386 O O . ARG A 1 196 ? -12.730 22.018 15.659 1.00 28.69 179 ARG A O 1
ATOM 1394 N N . GLY A 1 197 ? -13.042 23.421 13.950 1.00 26.74 180 GLY A N 1
ATOM 1395 C CA . GLY A 1 197 ? -11.621 23.506 13.652 1.00 24.54 180 GLY A CA 1
ATOM 1396 C C . GLY A 1 197 ? -10.823 24.226 14.731 1.00 30.50 180 GLY A C 1
ATOM 1397 O O . GLY A 1 197 ? -9.752 23.771 15.150 1.00 23.97 180 GLY A O 1
ATOM 1398 N N . TYR A 1 198 ? -11.339 25.369 15.173 1.00 23.16 181 TYR A N 1
ATOM 1399 C CA . TYR A 1 198 ? -10.739 26.088 16.291 1.00 25.02 181 TYR A CA 1
ATOM 1400 C C . TYR A 1 198 ? -10.551 25.167 17.491 1.00 25.12 181 TYR A C 1
ATOM 1401 O O . TYR A 1 198 ? -9.469 25.096 18.077 1.00 26.82 181 TYR A O 1
ATOM 1410 N N . ASP A 1 199 ? -11.625 24.489 17.872 1.00 24.63 182 ASP A N 1
ATOM 1411 C CA . ASP A 1 199 ? -11.631 23.680 19.081 1.00 28.63 182 ASP A CA 1
ATOM 1412 C C . ASP A 1 199 ? -10.706 22.455 18.937 1.00 33.02 182 ASP A C 1
ATOM 1413 O O . ASP A 1 199 ? -10.093 22.007 19.909 1.00 28.33 182 ASP A O 1
ATOM 1418 N N . TYR A 1 200 ? -10.625 21.907 17.728 1.00 30.07 183 TYR A N 1
ATOM 1419 C CA . TYR A 1 200 ? -9.742 20.772 17.476 1.00 32.96 183 TYR A CA 1
ATOM 1420 C C . TYR A 1 200 ? -8.305 21.249 17.636 1.00 32.11 183 TYR A C 1
ATOM 1421 O O . TYR A 1 200 ? -7.508 20.627 18.326 1.00 30.61 183 TYR A O 1
ATOM 1430 N N . CYS A 1 201 ? -7.989 22.372 17.000 1.00 23.12 184 CYS A N 1
ATOM 1431 C CA . CYS A 1 201 ? -6.662 22.966 17.120 1.00 22.56 184 CYS A CA 1
ATOM 1432 C C . CYS A 1 201 ? -6.278 23.237 18.587 1.00 26.24 184 CYS A C 1
ATOM 1433 O O . CYS A 1 201 ? -5.193 22.855 19.047 1.00 25.85 184 CYS A O 1
ATOM 1436 N N . GLN A 1 202 ? -7.162 23.904 19.324 1.00 26.07 185 GLN A N 1
ATOM 1437 C CA . GLN A 1 202 ? -6.867 24.231 20.719 1.00 23.16 185 GLN A CA 1
ATOM 1438 C C . GLN A 1 202 ? -6.660 22.981 21.563 1.00 26.28 185 GLN A C 1
ATOM 1439 O O . GLN A 1 202 ? -5.806 22.943 22.453 1.00 28.13 185 GLN A O 1
ATOM 1445 N N . ARG A 1 203 ? -7.450 21.956 21.281 1.00 24.05 186 ARG A N 1
ATOM 1446 C CA . ARG A 1 203 ? -7.290 20.684 21.963 1.00 25.76 186 ARG A CA 1
ATOM 1447 C C . ARG A 1 203 ? -5.883 20.113 21.733 1.00 32.49 186 ARG A C 1
ATOM 1448 O O . ARG A 1 203 ? -5.202 19.734 22.687 1.00 31.71 186 ARG A O 1
ATOM 1456 N N . GLN A 1 204 ? -5.446 20.046 20.477 1.00 29.36 187 GLN A N 1
ATOM 1457 C CA . GLN A 1 204 ? -4.095 19.564 20.192 1.00 32.92 187 GLN A CA 1
ATOM 1458 C C . GLN A 1 204 ? -3.040 20.475 20.853 1.00 29.01 187 GLN A C 1
ATOM 1459 O O . GLN A 1 204 ? -2.038 20.002 21.385 1.00 26.80 187 GLN A O 1
ATOM 1465 N N . LEU A 1 205 ? -3.267 21.782 20.821 1.00 26.52 188 LEU A N 1
ATOM 1466 C CA . LEU A 1 205 ? -2.327 22.725 21.425 1.00 25.04 188 LEU A CA 1
ATOM 1467 C C . LEU A 1 205 ? -2.191 22.562 22.928 1.00 28.95 188 LEU A C 1
ATOM 1468 O O . LEU A 1 205 ? -1.152 22.892 23.491 1.00 30.73 188 LEU A O 1
ATOM 1473 N N . ASN A 1 206 ? -3.229 22.049 23.582 1.00 30.72 189 ASN A N 1
ATOM 1474 C CA . ASN A 1 206 ? -3.160 21.815 25.018 1.00 29.44 189 ASN A CA 1
ATOM 1475 C C . ASN A 1 206 ? -1.960 20.933 25.388 1.00 37.51 189 ASN A C 1
ATOM 1476 O O . ASN A 1 206 ? -1.398 21.055 26.480 1.00 32.68 189 ASN A O 1
ATOM 1481 N N . ASP A 1 207 ? -1.576 20.043 24.476 1.00 33.22 190 ASP A N 1
ATOM 1482 C CA . ASP A 1 207 ? -0.505 19.094 24.758 1.00 34.69 190 ASP A CA 1
ATOM 1483 C C . ASP A 1 207 ? 0.859 19.763 24.806 1.00 33.66 190 ASP A C 1
ATOM 1484 O O . ASP A 1 207 ? 1.733 19.316 25.533 1.00 36.33 190 ASP A O 1
ATOM 1489 N N . VAL A 1 208 ? 1.055 20.818 24.021 1.00 28.32 191 VAL A N 1
ATOM 1490 C CA . VAL A 1 208 ? 2.392 21.409 23.907 1.00 33.61 191 VAL A CA 1
ATOM 1491 C C . VAL A 1 208 ? 2.567 22.869 24.356 1.00 40.22 191 VAL A C 1
ATOM 1492 O O . VAL A 1 208 ? 3.679 23.285 24.691 1.00 40.24 191 VAL A O 1
ATOM 1496 N N . GLN A 1 209 ? 1.494 23.651 24.364 1.00 36.69 192 GLN A N 1
ATOM 1497 C CA . GLN A 1 209 ? 1.667 25.098 24.474 1.00 44.52 192 GLN A CA 1
ATOM 1498 C C . GLN A 1 209 ? 2.253 25.579 25.808 1.00 52.23 192 GLN A C 1
ATOM 1499 O O . GLN A 1 209 ? 2.807 26.673 25.882 1.00 52.90 192 GLN A O 1
ATOM 1505 N N . SER A 1 210 ? 2.155 24.760 26.848 1.00 52.13 193 SER A N 1
ATOM 1506 C CA . SER A 1 210 ? 2.684 25.137 28.154 1.00 56.42 193 SER A CA 1
ATOM 1507 C C . SER A 1 210 ? 4.108 24.639 28.381 1.00 60.17 193 SER A C 1
ATOM 1508 O O . SER A 1 210 ? 4.652 24.780 29.479 1.00 62.74 193 SER A O 1
ATOM 1511 N N . LEU A 1 211 ? 4.707 24.051 27.350 1.00 49.67 194 LEU A N 1
ATOM 1512 C CA . LEU A 1 211 ? 6.098 23.626 27.439 1.00 47.08 194 LEU A CA 1
ATOM 1513 C C . LEU A 1 211 ? 7.065 24.797 27.245 1.00 50.11 194 LEU A C 1
ATOM 1514 O O . LEU A 1 211 ? 6.800 25.710 26.458 1.00 46.42 194 LEU A O 1
ATOM 1519 N N . PRO A 1 212 ? 8.191 24.769 27.972 1.00 58.96 195 PRO A N 1
ATOM 1520 C CA . PRO A 1 212 ? 9.142 25.883 28.068 1.00 61.87 195 PRO A CA 1
ATOM 1521 C C . PRO A 1 212 ? 9.583 26.444 26.712 1.00 59.17 195 PRO A C 1
ATOM 1522 O O . PRO A 1 212 ? 9.451 27.647 26.469 1.00 58.83 195 PRO A O 1
ATOM 1526 N N . ASP A 1 213 ? 10.101 25.585 25.844 1.00 50.70 196 ASP A N 1
ATOM 1527 C CA . ASP A 1 213 ? 10.681 26.050 24.595 1.00 52.65 196 ASP A CA 1
ATOM 1528 C C . ASP A 1 213 ? 9.643 26.359 23.509 1.00 41.47 196 ASP A C 1
ATOM 1529 O O . ASP A 1 213 ? 9.993 26.825 22.429 1.00 40.28 196 ASP A O 1
ATOM 1534 N N . PHE A 1 214 ? 8.369 26.109 23.788 1.00 38.82 197 PHE A N 1
ATOM 1535 C CA . PHE A 1 214 ? 7.355 26.173 22.735 1.00 30.26 197 PHE A CA 1
ATOM 1536 C C . PHE A 1 214 ? 7.103 27.568 22.197 1.00 38.42 197 PHE A C 1
ATOM 1537 O O . PHE A 1 214 ? 6.841 28.492 22.961 1.00 38.25 197 PHE A O 1
ATOM 1545 N N . LYS A 1 215 ? 7.170 27.701 20.875 1.00 30.82 198 LYS A N 1
ATOM 1546 C CA . LYS A 1 215 ? 6.799 28.930 20.186 1.00 32.45 198 LYS A CA 1
ATOM 1547 C C . LYS A 1 215 ? 5.740 28.567 19.169 1.00 30.63 198 LYS A C 1
ATOM 1548 O O . LYS A 1 215 ? 5.957 27.693 18.323 1.00 30.65 198 LYS A O 1
ATOM 1554 N N . ILE A 1 216 ? 4.597 29.236 19.244 1.00 22.79 199 ILE A N 1
ATOM 1555 C CA . ILE A 1 216 ? 3.460 28.858 18.423 1.00 28.28 199 ILE A CA 1
ATOM 1556 C C . ILE A 1 216 ? 3.643 29.304 16.969 1.00 25.65 199 ILE A C 1
ATOM 1557 O O . ILE A 1 216 ? 3.059 28.726 16.046 1.00 26.53 199 ILE A O 1
ATOM 1562 N N . ARG A 1 217 ? 4.484 30.303 16.748 1.00 22.86 200 ARG A N 1
ATOM 1563 C CA . ARG A 1 217 ? 4.646 30.815 15.385 1.00 26.36 200 ARG A CA 1
ATOM 1564 C C . ARG A 1 217 ? 6.078 31.229 15.071 1.00 21.36 200 ARG A C 1
ATOM 1565 O O . ARG A 1 217 ? 6.818 31.651 15.951 1.00 28.70 200 ARG A O 1
ATOM 1573 N N . LEU A 1 218 ? 6.457 31.113 13.808 1.00 26.88 201 LEU A N 1
ATOM 1574 C CA . LEU A 1 218 ? 7.782 31.533 13.380 1.00 30.50 201 LEU A CA 1
ATOM 1575 C C . LEU A 1 218 ? 7.980 33.023 13.674 1.00 32.35 201 LEU A C 1
ATOM 1576 O O . LEU A 1 218 ? 7.035 33.798 13.653 1.00 30.10 201 LEU A O 1
ATOM 1581 N N . ALA A 1 219 ? 9.207 33.421 13.969 1.00 37.02 202 ALA A N 1
ATOM 1582 C CA . ALA A 1 219 ? 9.471 34.825 14.254 1.00 41.72 202 ALA A CA 1
ATOM 1583 C C . ALA A 1 219 ? 9.895 35.557 12.982 1.00 42.48 202 ALA A C 1
ATOM 1584 O O . ALA A 1 219 ? 10.647 35.011 12.163 1.00 40.07 202 ALA A O 1
ATOM 1586 N N . LEU A 1 220 ? 9.407 36.785 12.813 1.00 37.43 203 LEU A N 1
ATOM 1587 C CA . LEU A 1 220 ? 9.800 37.609 11.668 1.00 37.62 203 LEU A CA 1
ATOM 1588 C C . LEU A 1 220 ? 11.063 38.398 11.973 1.00 46.88 203 LEU A C 1
ATOM 1589 O O . LEU A 1 220 ? 11.264 38.841 13.103 1.00 49.67 203 LEU A O 1
ATOM 1594 N N . GLY A 1 221 ? 11.911 38.566 10.959 1.00 50.11 204 GLY A N 1
ATOM 1595 C CA . GLY A 1 221 ? 13.118 39.367 11.080 1.00 52.93 204 GLY A CA 1
ATOM 1596 C C . GLY A 1 221 ? 13.172 40.458 10.023 1.00 49.20 204 GLY A C 1
ATOM 1597 O O . GLY A 1 221 ? 12.342 40.483 9.111 1.00 43.16 204 GLY A O 1
ATOM 1598 N N . GLU A 1 222 ? 14.149 41.356 10.143 1.00 53.67 205 GLU A N 1
ATOM 1599 C CA . GLU A 1 222 ? 14.287 42.480 9.214 1.00 45.90 205 GLU A CA 1
ATOM 1600 C C . GLU A 1 222 ? 14.442 41.995 7.782 1.00 45.56 205 GLU A C 1
ATOM 1601 O O . GLU A 1 222 ? 13.971 42.640 6.848 1.00 40.34 205 GLU A O 1
ATOM 1607 N N . GLU A 1 223 ? 15.085 40.848 7.613 1.00 45.27 206 GLU A N 1
ATOM 1608 C CA . GLU A 1 223 ? 15.270 40.273 6.288 1.00 45.88 206 GLU A CA 1
ATOM 1609 C C . GLU A 1 223 ? 13.939 39.896 5.642 1.00 46.47 206 GLU A C 1
ATOM 1610 O O . GLU A 1 223 ? 13.865 39.678 4.436 1.00 52.17 206 GLU A O 1
ATOM 1616 N N . ASP A 1 224 ? 12.888 39.825 6.451 1.00 39.59 207 ASP A N 1
ATOM 1617 C CA . ASP A 1 224 ? 11.564 39.463 5.958 1.00 34.99 207 ASP A CA 1
ATOM 1618 C C . ASP A 1 224 ? 10.757 40.693 5.556 1.00 46.06 207 ASP A C 1
ATOM 1619 O O . ASP A 1 224 ? 9.596 40.579 5.146 1.00 48.91 207 ASP A O 1
ATOM 1624 N N . PHE A 1 225 ? 11.368 41.869 5.669 1.00 41.17 208 PHE A N 1
ATOM 1625 C CA . PHE A 1 225 ? 10.635 43.113 5.453 1.00 37.43 208 PHE A CA 1
ATOM 1626 C C . PHE A 1 225 ? 11.130 43.896 4.238 1.00 51.47 208 PHE A C 1
ATOM 1627 O O . PHE A 1 225 ? 10.894 45.105 4.133 1.00 53.35 208 PHE A O 1
ATOM 1635 N N . LYS A 1 226 ? 11.804 43.210 3.319 1.00 50.83 209 LYS A N 1
ATOM 1636 C CA . LYS A 1 226 ? 12.495 43.897 2.229 1.00 56.93 209 LYS A CA 1
ATOM 1637 C C . LYS A 1 226 ? 11.858 43.651 0.865 1.00 52.61 209 LYS A C 1
ATOM 1638 O O . LYS A 1 226 ? 12.453 43.965 -0.173 1.00 49.52 209 LYS A O 1
ATOM 1644 N N . THR A 1 227 ? 10.649 43.099 0.874 1.00 46.95 210 THR A N 1
ATOM 1645 C CA . THR A 1 227 ? 9.977 42.684 -0.349 1.00 47.86 210 THR A CA 1
ATOM 1646 C C . THR A 1 227 ? 8.659 43.428 -0.504 1.00 45.28 210 THR A C 1
ATOM 1647 O O . THR A 1 227 ? 7.839 43.444 0.411 1.00 46.73 210 THR A O 1
ATOM 1651 N N . GLY A 1 228 ? 8.448 44.036 -1.661 1.00 47.55 211 GLY A N 1
ATOM 1652 C CA . GLY A 1 228 ? 7.149 44.598 -1.982 1.00 46.66 211 GLY A CA 1
ATOM 1653 C C . GLY A 1 228 ? 6.547 43.795 -3.119 1.00 44.26 211 GLY A C 1
ATOM 1654 O O . GLY A 1 228 ? 7.194 42.899 -3.649 1.00 50.52 211 GLY A O 1
ATOM 1655 N N . ILE A 1 229 ? 5.318 44.109 -3.503 1.00 39.67 212 ILE A N 1
ATOM 1656 C CA . ILE A 1 229 ? 4.677 43.431 -4.624 1.00 32.02 212 ILE A CA 1
ATOM 1657 C C . ILE A 1 229 ? 5.142 44.001 -5.963 1.00 45.00 212 ILE A C 1
ATOM 1658 O O . ILE A 1 229 ? 5.229 45.221 -6.143 1.00 47.09 212 ILE A O 1
ATOM 1663 N N . SER A 1 230 ? 5.458 43.115 -6.900 1.00 40.83 213 SER A N 1
ATOM 1664 C CA . SER A 1 230 ? 5.869 43.537 -8.230 1.00 40.10 213 SER A CA 1
ATOM 1665 C C . SER A 1 230 ? 4.839 44.466 -8.863 1.00 40.55 213 SER A C 1
ATOM 1666 O O . SER A 1 230 ? 3.630 44.304 -8.668 1.00 36.31 213 SER A O 1
ATOM 1669 N N . GLU A 1 231 ? 5.326 45.447 -9.619 1.00 41.75 214 GLU A N 1
ATOM 1670 C CA . GLU A 1 231 ? 4.455 46.340 -10.371 1.00 48.64 214 GLU A CA 1
ATOM 1671 C C . GLU A 1 231 ? 3.614 45.567 -11.388 1.00 48.89 214 GLU A C 1
ATOM 1672 O O . GLU A 1 231 ? 2.550 46.029 -11.801 1.00 44.38 214 GLU A O 1
ATOM 1678 N N . LYS A 1 232 ? 4.089 44.381 -11.765 1.00 43.97 215 LYS A N 1
ATOM 1679 C CA . LYS A 1 232 ? 3.428 43.554 -12.778 1.00 47.73 215 LYS A CA 1
ATOM 1680 C C . LYS A 1 232 ? 2.210 42.787 -12.257 1.00 41.04 215 LYS A C 1
ATOM 1681 O O . LYS A 1 232 ? 1.448 42.216 -13.036 1.00 46.70 215 LYS A O 1
ATOM 1687 N N . ILE A 1 233 ? 2.033 42.759 -10.943 1.00 39.29 216 ILE A N 1
ATOM 1688 C CA . ILE A 1 233 ? 0.926 42.014 -10.355 1.00 34.67 216 ILE A CA 1
ATOM 1689 C C . ILE A 1 233 ? -0.108 42.951 -9.749 1.00 35.53 216 ILE A C 1
ATOM 1690 O O . ILE A 1 233 ? 0.218 43.728 -8.857 1.00 38.07 216 ILE A O 1
ATOM 1695 N N . PRO A 1 234 ? -1.367 42.854 -10.203 1.00 39.13 217 PRO A N 1
ATOM 1696 C CA . PRO A 1 234 ? -2.415 43.692 -9.609 1.00 37.48 217 PRO A CA 1
ATOM 1697 C C . PRO A 1 234 ? -2.694 43.290 -8.171 1.00 36.44 217 PRO A C 1
ATOM 1698 O O . PRO A 1 234 ? -2.647 42.102 -7.822 1.00 31.45 217 PRO A O 1
ATOM 1702 N N . SER A 1 235 ? -2.988 44.289 -7.348 1.00 29.64 218 SER A N 1
ATOM 1703 C CA . SER A 1 235 ? -3.251 44.091 -5.936 1.00 31.59 218 SER A CA 1
ATOM 1704 C C . SER A 1 235 ? -4.578 44.733 -5.578 1.00 31.94 218 SER A C 1
ATOM 1705 O O . SER A 1 235 ? -4.787 45.919 -5.840 1.00 29.95 218 SER A O 1
ATOM 1708 N N . ILE A 1 236 ? -5.480 43.960 -4.979 1.00 28.01 219 ILE A N 1
ATOM 1709 C CA . ILE A 1 236 ? -6.709 44.539 -4.453 1.00 25.62 219 ILE A CA 1
ATOM 1710 C C . ILE A 1 236 ? -6.677 44.397 -2.935 1.00 30.21 219 ILE A C 1
ATOM 1711 O O . ILE A 1 236 ? -6.711 43.280 -2.404 1.00 25.79 219 ILE A O 1
ATOM 1716 N N . VAL A 1 237 ? -6.577 45.524 -2.239 1.00 26.36 220 VAL A N 1
ATOM 1717 C CA . VAL A 1 237 ? -6.501 45.505 -0.778 1.00 22.47 220 VAL A CA 1
ATOM 1718 C C . VAL A 1 237 ? -7.785 46.084 -0.186 1.00 29.05 220 VAL A C 1
ATOM 1719 O O . VAL A 1 237 ? -8.278 47.124 -0.643 1.00 29.43 220 VAL A O 1
ATOM 1723 N N . PHE A 1 238 ? -8.335 45.384 0.804 1.00 24.98 221 PHE A N 1
ATOM 1724 C CA . PHE A 1 238 ? -9.512 45.834 1.539 1.00 22.11 221 PHE A CA 1
ATOM 1725 C C . PHE A 1 238 ? -9.110 46.118 2.971 1.00 23.92 221 PHE A C 1
ATOM 1726 O O . PHE A 1 238 ? -8.424 45.315 3.605 1.00 26.73 221 PHE A O 1
ATOM 1734 N N . SER A 1 239 ? -9.578 47.241 3.497 1.00 23.56 222 SER A N 1
ATOM 1735 C CA . SER A 1 239 ? -9.238 47.643 4.843 1.00 24.90 222 SER A CA 1
ATOM 1736 C C . SER A 1 239 ? -10.305 48.570 5.403 1.00 29.45 222 SER A C 1
ATOM 1737 O O . SER A 1 239 ? -10.986 49.272 4.656 1.00 29.49 222 SER A O 1
ATOM 1740 N N . GLU A 1 240 ? -10.433 48.583 6.722 1.00 26.67 223 GLU A N 1
ATOM 1741 C CA . GLU A 1 240 ? -11.243 49.593 7.389 1.00 32.16 223 GLU A CA 1
ATOM 1742 C C . GLU A 1 240 ? -10.705 50.983 7.028 1.00 31.74 223 GLU A C 1
ATOM 1743 O O . GLU A 1 240 ? -9.499 51.151 6.833 1.00 25.89 223 GLU A O 1
ATOM 1749 N N . SER A 1 241 ? -11.594 51.976 6.934 1.00 29.63 224 SER A N 1
ATOM 1750 C CA . SER A 1 241 ? -11.208 53.306 6.459 1.00 28.80 224 SER A CA 1
ATOM 1751 C C . SER A 1 241 ? -10.060 53.959 7.235 1.00 36.29 224 SER A C 1
ATOM 1752 O O . SER A 1 241 ? -9.242 54.662 6.648 1.00 28.97 224 SER A O 1
ATOM 1755 N N . PHE A 1 242 ? -9.983 53.739 8.545 1.00 36.34 225 PHE A N 1
ATOM 1756 C CA . PHE A 1 242 ? -8.971 54.448 9.329 1.00 37.58 225 PHE A CA 1
ATOM 1757 C C . PHE A 1 242 ? -7.520 54.027 9.023 1.00 35.28 225 PHE A C 1
ATOM 1758 O O . PHE A 1 242 ? -6.573 54.686 9.446 1.00 32.64 225 PHE A O 1
ATOM 1766 N N . ARG A 1 243 ? -7.352 52.950 8.266 1.00 31.21 226 ARG A N 1
ATOM 1767 C CA . ARG A 1 243 ? -6.021 52.505 7.869 1.00 28.67 226 ARG A CA 1
ATOM 1768 C C . ARG A 1 243 ? -5.612 52.922 6.457 1.00 33.17 226 ARG A C 1
ATOM 1769 O O . ARG A 1 243 ? -4.618 52.428 5.934 1.00 33.26 226 ARG A O 1
ATOM 1777 N N . GLU A 1 244 ? -6.357 53.839 5.848 1.00 34.65 227 GLU A N 1
ATOM 1778 C CA . GLU A 1 244 ? -6.120 54.185 4.445 1.00 33.11 227 GLU A CA 1
ATOM 1779 C C . GLU A 1 244 ? -4.673 54.600 4.124 1.00 37.64 227 GLU A C 1
ATOM 1780 O O . GLU A 1 244 ? -4.063 54.076 3.186 1.00 33.19 227 GLU A O 1
ATOM 1786 N N . LYS A 1 245 ? -4.127 55.538 4.893 1.00 34.93 228 LYS A N 1
ATOM 1787 C CA . LYS A 1 245 ? -2.782 56.050 4.614 1.00 35.61 228 LYS A CA 1
ATOM 1788 C C . LYS A 1 245 ? -1.706 54.962 4.718 1.00 32.17 228 LYS A C 1
ATOM 1789 O O . LYS A 1 245 ? -0.827 54.847 3.859 1.00 35.15 228 LYS A O 1
ATOM 1795 N N . GLU A 1 246 ? -1.782 54.182 5.787 1.00 29.51 229 GLU A N 1
ATOM 1796 C CA . GLU A 1 246 ? -0.884 53.053 6.003 1.00 33.22 229 GLU A CA 1
ATOM 1797 C C . GLU A 1 246 ? -0.808 52.166 4.752 1.00 31.67 229 GLU A C 1
ATOM 1798 O O . GLU A 1 246 ? 0.276 51.888 4.242 1.00 32.30 229 GLU A O 1
ATOM 1804 N N . TYR A 1 247 ? -1.966 51.755 4.248 1.00 26.50 230 TYR A N 1
ATOM 1805 C CA . TYR A 1 247 ? -2.025 50.904 3.063 1.00 26.79 230 TYR A CA 1
ATOM 1806 C C . TYR A 1 247 ? -1.584 51.603 1.769 1.00 29.36 230 TYR A C 1
ATOM 1807 O O . TYR A 1 247 ? -0.871 51.015 0.963 1.00 28.84 230 TYR A O 1
ATOM 1816 N N . LEU A 1 248 ? -1.967 52.867 1.600 1.00 31.06 231 LEU A N 1
ATOM 1817 C CA . LEU A 1 248 ? -1.490 53.650 0.462 1.00 33.35 231 LEU A CA 1
ATOM 1818 C C . LEU A 1 248 ? 0.038 53.698 0.396 1.00 36.40 231 LEU A C 1
ATOM 1819 O O . LEU A 1 248 ? 0.616 53.680 -0.688 1.00 32.26 231 LEU A O 1
ATOM 1824 N N . GLU A 1 249 ? 0.690 53.756 1.555 1.00 39.03 232 GLU A N 1
ATOM 1825 C CA . GLU A 1 249 ? 2.151 53.827 1.616 1.00 37.72 232 GLU A CA 1
ATOM 1826 C C . GLU A 1 249 ? 2.804 52.453 1.751 1.00 38.22 232 GLU A C 1
ATOM 1827 O O . GLU A 1 249 ? 4.021 52.358 1.938 1.00 37.58 232 GLU A O 1
ATOM 1833 N N . SER A 1 250 ? 2.010 51.395 1.669 1.00 34.37 233 SER A N 1
ATOM 1834 C CA . SER A 1 250 ? 2.503 50.077 2.059 1.00 30.53 233 SER A CA 1
ATOM 1835 C C . SER A 1 250 ? 3.104 49.276 0.917 1.00 36.98 233 SER A C 1
ATOM 1836 O O . SER A 1 250 ? 2.976 49.625 -0.263 1.00 31.16 233 SER A O 1
ATOM 1839 N N . GLU A 1 251 ? 3.725 48.167 1.302 1.00 34.45 234 GLU A N 1
ATOM 1840 C CA . GLU A 1 251 ? 4.318 47.218 0.379 1.00 36.76 234 GLU A CA 1
ATOM 1841 C C . GLU A 1 251 ? 3.268 46.419 -0.403 1.00 31.47 234 GLU A C 1
ATOM 1842 O O . GLU A 1 251 ? 3.624 45.642 -1.299 1.00 36.53 234 GLU A O 1
ATOM 1848 N N . TYR A 1 252 ? 1.991 46.567 -0.053 1.00 25.19 235 TYR A N 1
ATOM 1849 C CA . TYR A 1 252 ? 0.937 45.780 -0.716 1.00 25.80 235 TYR A CA 1
ATOM 1850 C C . TYR A 1 2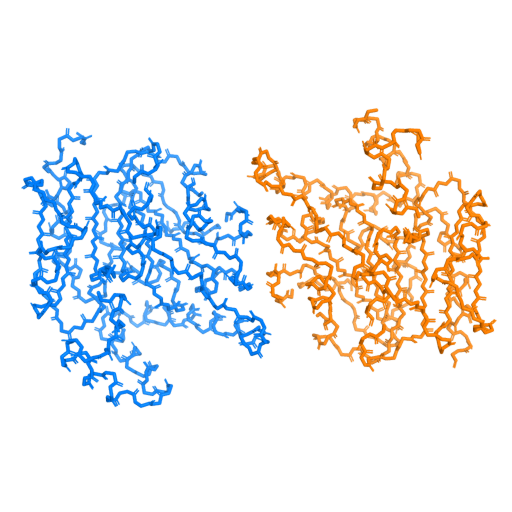52 ? 0.339 46.498 -1.929 1.00 32.11 235 TYR A C 1
ATOM 1851 O O . TYR A 1 252 ? -0.390 45.901 -2.725 1.00 33.41 235 TYR A O 1
ATOM 1860 N N . LEU A 1 253 ? 0.656 47.778 -2.067 1.00 26.29 236 LEU A N 1
ATOM 1861 C CA . LEU A 1 253 ? 0.148 48.560 -3.190 1.00 34.03 236 LEU A CA 1
ATOM 1862 C C . LEU A 1 253 ? 1.242 48.884 -4.199 1.00 37.20 236 LEU A C 1
ATOM 1863 O O . LEU A 1 253 ? 2.419 48.951 -3.862 1.00 47.28 236 LEU A O 1
ATOM 1868 N N . ASN A 1 254 ? 0.832 49.063 -5.448 1.00 35.59 237 ASN A N 1
ATOM 1869 C CA . ASN A 1 254 ? 1.736 49.415 -6.521 1.00 34.00 237 ASN A CA 1
ATOM 1870 C C . ASN A 1 254 ? 0.953 50.256 -7.507 1.00 33.88 237 ASN A C 1
ATOM 1871 O O . ASN A 1 254 ? -0.174 50.665 -7.210 1.00 35.24 237 ASN A O 1
ATOM 1876 N N . LYS A 1 255 ? 1.530 50.496 -8.678 1.00 35.75 238 LYS A N 1
ATOM 1877 C CA . LYS A 1 255 ? 0.932 51.415 -9.640 1.00 42.84 238 LYS A CA 1
ATOM 1878 C C . LYS A 1 255 ? 0.163 50.734 -10.764 1.00 44.64 238 LYS A C 1
ATOM 1879 O O . LYS A 1 255 ? -0.226 51.384 -11.726 1.00 38.97 238 LYS A O 1
ATOM 1885 N N . HIS A 1 256 ? -0.078 49.433 -10.630 1.00 41.74 239 HIS A N 1
ATOM 1886 C CA . HIS A 1 256 ? -0.799 48.690 -11.662 1.00 44.96 239 HIS A CA 1
ATOM 1887 C C . HIS A 1 256 ? -2.156 49.344 -11.914 1.00 37.73 239 HIS A C 1
ATOM 1888 O O . HIS A 1 256 ? -2.816 49.774 -10.973 1.00 35.52 239 HIS A O 1
ATOM 1895 N N . THR A 1 257 ? -2.558 49.429 -13.183 1.00 40.14 240 THR A N 1
ATOM 1896 C CA . THR A 1 257 ? -3.838 50.034 -13.560 1.00 43.65 240 THR A CA 1
ATOM 1897 C C . THR A 1 257 ? -5.042 49.302 -12.963 1.00 44.44 240 THR A C 1
ATOM 1898 O O . THR A 1 257 ? -6.156 49.825 -12.961 1.00 38.31 240 THR A O 1
ATOM 1902 N N . GLN A 1 258 ? -4.823 48.085 -12.472 1.00 42.46 241 GLN A N 1
ATOM 1903 C CA . GLN A 1 258 ? -5.906 47.301 -11.891 1.00 35.23 241 GLN A CA 1
ATOM 1904 C C . GLN A 1 258 ? -5.831 47.237 -10.370 1.00 39.47 241 GLN A C 1
ATOM 1905 O O . GLN A 1 258 ? -6.747 46.725 -9.728 1.00 38.67 241 GLN A O 1
ATOM 1911 N N . THR A 1 259 ? -4.740 47.739 -9.796 1.00 37.53 242 THR A N 1
ATOM 1912 C CA . THR A 1 259 ? -4.588 47.751 -8.343 1.00 30.92 242 THR A CA 1
ATOM 1913 C C . THR A 1 259 ? -5.572 48.726 -7.709 1.00 31.73 242 THR A C 1
ATOM 1914 O O . THR A 1 259 ? -5.740 49.839 -8.204 1.00 33.66 242 THR A O 1
ATOM 1918 N N . LYS A 1 260 ? -6.220 48.311 -6.624 1.00 31.32 243 LYS A N 1
ATOM 1919 C CA . LYS A 1 260 ? -7.161 49.178 -5.893 1.00 32.06 243 LYS A CA 1
ATOM 1920 C C . LYS A 1 260 ? -7.027 49.042 -4.380 1.00 36.43 243 LYS A C 1
ATOM 1921 O O . LYS A 1 260 ? -6.697 47.968 -3.862 1.00 32.43 243 LYS A O 1
ATOM 1927 N N . LEU A 1 261 ? -7.294 50.131 -3.671 1.00 33.62 244 LEU A N 1
ATOM 1928 C CA . LEU A 1 261 ? -7.500 50.072 -2.228 1.00 26.51 244 LEU A CA 1
ATOM 1929 C C . LEU A 1 261 ? -8.975 50.347 -1.966 1.00 30.12 244 LEU A C 1
ATOM 1930 O O . LEU A 1 261 ? -9.483 51.417 -2.299 1.00 28.07 244 LEU A O 1
ATOM 1935 N N . ILE A 1 262 ? -9.659 49.364 -1.392 1.00 24.67 245 ILE A N 1
ATOM 1936 C CA . ILE A 1 262 ? -11.087 49.451 -1.094 1.00 26.11 245 ILE A CA 1
ATOM 1937 C C . ILE A 1 262 ? -11.287 49.641 0.409 1.00 29.53 245 ILE A C 1
ATOM 1938 O O . ILE A 1 262 ? -10.889 48.792 1.204 1.00 28.92 245 ILE A O 1
ATOM 1943 N N . LEU A 1 263 ? -11.890 50.759 0.804 1.00 32.41 246 LEU A N 1
ATOM 1944 C CA . LEU A 1 263 ? -12.156 51.010 2.221 1.00 28.29 246 LEU A CA 1
ATOM 1945 C C . LEU A 1 263 ? -13.573 50.544 2.565 1.00 32.59 246 LEU A C 1
ATOM 1946 O O . LEU A 1 263 ? -14.533 50.973 1.932 1.00 37.07 246 LEU A O 1
ATOM 1951 N N . CYS A 1 264 ? -13.693 49.658 3.556 1.00 29.57 247 CYS A N 1
ATOM 1952 C CA . CYS A 1 264 ? -14.985 49.098 3.948 1.00 33.95 247 CYS A CA 1
ATOM 1953 C C . CYS A 1 264 ? -14.846 48.367 5.287 1.00 35.37 247 CYS A C 1
ATOM 1954 O O . CYS A 1 264 ? -13.728 48.141 5.763 1.00 30.44 247 CYS A O 1
ATOM 1957 N N . GLY A 1 265 ? -15.975 47.987 5.875 1.00 37.38 248 GLY A N 1
ATOM 1958 C CA . GLY A 1 265 ? -15.982 47.158 7.068 1.00 36.34 248 GLY A CA 1
ATOM 1959 C C . GLY A 1 265 ? -15.890 47.886 8.395 1.00 41.04 248 GLY A C 1
ATOM 1960 O O . GLY A 1 265 ? -15.479 49.041 8.459 1.00 34.16 248 GLY A O 1
ATOM 1961 N N . GLN A 1 266 ? -16.273 47.189 9.461 1.00 36.57 249 GLN A N 1
ATOM 1962 C CA . GLN A 1 266 ? -16.234 47.743 10.807 1.00 45.04 249 GLN A CA 1
ATOM 1963 C C . GLN A 1 266 ? -15.315 46.940 11.718 1.00 37.67 249 GLN A C 1
ATOM 1964 O O . GLN A 1 266 ? -15.206 47.224 12.907 1.00 33.31 249 GLN A O 1
ATOM 1970 N N . HIS A 1 267 ? -14.660 45.933 11.155 1.00 31.72 250 HIS A N 1
ATOM 1971 C CA . HIS A 1 267 ? -13.764 45.086 11.928 1.00 30.65 250 HIS A CA 1
ATOM 1972 C C . HIS A 1 267 ? -12.657 44.491 11.060 1.00 31.88 250 HIS A C 1
ATOM 1973 O O . HIS A 1 267 ? -12.601 44.725 9.856 1.00 29.37 250 HIS A O 1
ATOM 1980 N N . HIS A 1 268 ? -11.785 43.716 11.691 1.00 26.77 251 HIS A N 1
ATOM 1981 C CA . HIS A 1 268 ? -10.593 43.182 11.046 1.00 30.59 251 HIS A CA 1
ATOM 1982 C C . HIS A 1 268 ? -10.890 42.011 10.098 1.00 24.46 251 HIS A C 1
ATOM 1983 O O . HIS A 1 268 ? -10.072 41.673 9.237 1.00 22.56 251 HIS A O 1
ATOM 1990 N N . TYR A 1 269 ? -12.062 41.399 10.253 1.00 24.93 252 TYR A N 1
ATOM 1991 C CA . TYR A 1 269 ? -12.353 40.148 9.555 1.00 26.14 252 TYR A CA 1
ATOM 1992 C C . TYR A 1 269 ? -13.190 40.358 8.299 1.00 23.04 252 TYR A C 1
ATOM 1993 O O . TYR A 1 269 ? -14.319 39.866 8.187 1.00 26.76 252 TYR A O 1
ATOM 2002 N N . LEU A 1 270 ? -12.613 41.079 7.344 1.00 23.94 253 LEU A N 1
ATOM 2003 C CA . LEU A 1 270 ? -13.347 41.503 6.157 1.00 29.10 253 LEU A CA 1
ATOM 2004 C C . LEU A 1 270 ? -13.662 40.316 5.255 1.00 30.03 253 LEU A C 1
ATOM 2005 O O . LEU A 1 270 ? -14.652 40.329 4.526 1.00 22.63 253 LEU A O 1
ATOM 2010 N N . HIS A 1 271 ? -12.822 39.286 5.314 1.00 24.58 254 HIS A N 1
ATOM 2011 C CA . HIS A 1 271 ? -13.078 38.065 4.545 1.00 29.72 254 HIS A CA 1
ATOM 2012 C C . HIS A 1 271 ? -14.300 37.303 5.039 1.00 23.74 254 HIS A C 1
ATOM 2013 O O . HIS A 1 271 ? -14.808 36.434 4.338 1.00 26.52 254 HIS A O 1
ATOM 2020 N N . TRP A 1 272 ? -14.775 37.632 6.235 1.00 23.33 255 TRP A N 1
ATOM 2021 C CA . TRP A 1 272 ? -16.043 37.096 6.718 1.00 21.42 255 TRP A CA 1
ATOM 2022 C C . TRP A 1 272 ? -17.252 37.918 6.283 1.00 26.89 255 TRP A C 1
ATOM 2023 O O . TRP A 1 272 ? -18.291 37.361 5.919 1.00 29.88 255 TRP A O 1
ATOM 2034 N N . SER A 1 273 ? -17.121 39.243 6.353 1.00 30.07 256 SER A N 1
ATOM 2035 C CA . SER A 1 273 ? -18.279 40.139 6.287 1.00 38.04 256 SER A CA 1
ATOM 2036 C C . SER A 1 273 ? -18.438 40.932 4.980 1.00 40.06 256 SER A C 1
ATOM 2037 O O . SER A 1 273 ? -19.514 41.477 4.703 1.00 38.08 256 SER A O 1
ATOM 2040 N N . GLU A 1 274 ? -17.379 41.033 4.185 1.00 33.24 257 GLU A N 1
ATOM 2041 C CA . GLU A 1 274 ? -17.440 41.916 3.019 1.00 26.55 257 GLU A CA 1
ATOM 2042 C C . GLU A 1 274 ? -17.276 41.175 1.692 1.00 25.64 257 GLU A C 1
ATOM 2043 O O . GLU A 1 274 ? -16.730 41.727 0.731 1.00 31.38 257 GLU A O 1
ATOM 2049 N N . THR A 1 275 ? -17.779 39.941 1.625 1.00 29.02 258 THR A N 1
ATOM 2050 C CA . THR A 1 275 ? -17.463 39.062 0.495 1.00 29.18 258 THR A CA 1
ATOM 2051 C C . THR A 1 275 ? -18.208 39.411 -0.796 1.00 31.75 258 THR A C 1
ATOM 2052 O O . THR A 1 275 ? -17.752 39.083 -1.890 1.00 39.04 258 THR A O 1
ATOM 2056 N N . ASN A 1 276 ? -19.345 40.086 -0.678 1.00 37.00 259 ASN A N 1
ATOM 2057 C CA . ASN A 1 276 ? -20.038 40.571 -1.866 1.00 39.87 259 ASN A CA 1
ATOM 2058 C C . ASN A 1 276 ? -19.183 41.591 -2.598 1.00 39.41 259 ASN A C 1
ATOM 2059 O O . ASN A 1 276 ? -19.040 41.537 -3.822 1.00 43.10 259 ASN A O 1
ATOM 2064 N N . SER A 1 277 ? -18.612 42.520 -1.837 1.00 31.30 260 SER A N 1
ATOM 2065 C CA . SER A 1 277 ? -17.717 43.519 -2.392 1.00 35.33 260 SER A CA 1
ATOM 2066 C C . SER A 1 277 ? -16.430 42.887 -2.909 1.00 34.04 260 SER A C 1
ATOM 2067 O O . SER A 1 277 ? -15.951 43.229 -3.996 1.00 32.67 260 SER A O 1
ATOM 2070 N N . ILE A 1 278 ? -15.873 41.962 -2.133 1.00 31.39 261 ILE A N 1
ATOM 2071 C CA . ILE A 1 278 ? -14.652 41.277 -2.538 1.00 30.04 261 ILE A CA 1
ATOM 2072 C C . ILE A 1 278 ? -14.849 40.557 -3.869 1.00 32.55 261 ILE A C 1
ATOM 2073 O O . ILE A 1 278 ? -14.046 40.705 -4.793 1.00 36.26 261 ILE A O 1
ATOM 2078 N N . LEU A 1 279 ? -15.933 39.797 -3.975 1.00 33.78 262 LEU A N 1
ATOM 2079 C CA . LEU A 1 279 ? -16.212 39.065 -5.206 1.00 36.69 262 LEU A CA 1
ATOM 2080 C C . LEU A 1 279 ? -16.391 39.996 -6.399 1.00 37.90 262 LEU A C 1
ATOM 2081 O O . LEU A 1 279 ? -15.930 39.719 -7.507 1.00 37.70 262 LEU A O 1
ATOM 2086 N N . GLU A 1 280 ? -17.075 41.104 -6.171 1.00 35.14 263 GLU A N 1
ATOM 2087 C CA . GLU A 1 280 ? -17.274 42.103 -7.214 1.00 35.96 263 GLU A CA 1
ATOM 2088 C C . GLU A 1 280 ? -15.917 42.583 -7.774 1.00 36.39 263 GLU A C 1
ATOM 2089 O O . GLU A 1 280 ? -15.700 42.595 -8.987 1.00 38.35 263 GLU A O 1
ATOM 2095 N N . LYS A 1 281 ? -15.000 42.965 -6.889 1.00 34.00 264 LYS A N 1
ATOM 2096 C CA . LYS A 1 281 ? -13.654 43.370 -7.313 1.00 30.33 264 LYS A CA 1
ATOM 2097 C C . LYS A 1 281 ? -12.871 42.228 -7.959 1.00 35.98 264 LYS A C 1
ATOM 2098 O O . LYS A 1 281 ? -12.144 42.431 -8.926 1.00 32.60 264 LYS A O 1
ATOM 2104 N N . VAL A 1 282 ? -13.022 41.022 -7.426 1.00 33.98 265 VAL A N 1
ATOM 2105 C CA . VAL A 1 282 ? -12.310 39.872 -7.970 1.00 34.65 265 VAL A CA 1
ATOM 2106 C C . VAL A 1 282 ? -12.755 39.576 -9.399 1.00 41.08 265 VAL A C 1
ATOM 2107 O O . VAL A 1 282 ? -11.931 39.380 -10.287 1.00 39.83 265 VAL A O 1
ATOM 2111 N N . GLU A 1 283 ? -14.064 39.545 -9.608 1.00 44.46 266 GLU A N 1
ATOM 2112 C CA . GLU A 1 283 ? -14.620 39.286 -10.928 1.00 57.43 266 GLU A CA 1
ATOM 2113 C C . GLU A 1 283 ? -14.122 40.323 -11.927 1.00 56.77 266 GLU A C 1
ATOM 2114 O O . GLU A 1 283 ? -13.765 39.993 -13.052 1.00 65.39 266 GLU A O 1
ATOM 2120 N N . GLN A 1 284 ? -14.095 41.579 -11.498 1.00 47.97 267 GLN A N 1
ATOM 2121 C CA . GLN A 1 284 ? -13.630 42.669 -12.340 1.00 50.19 267 GLN A CA 1
ATOM 2122 C C . GLN A 1 284 ? -12.153 42.503 -12.682 1.00 53.96 267 GLN A C 1
ATOM 2123 O O . GLN A 1 284 ? -11.739 42.745 -13.814 1.00 59.05 267 GLN A O 1
ATOM 2129 N N . LEU A 1 285 ? -11.363 42.084 -11.701 1.00 43.20 268 LEU A N 1
ATOM 2130 C CA . LEU A 1 285 ? -9.935 41.874 -11.908 1.00 41.46 268 LEU A CA 1
ATOM 2131 C C . LEU A 1 285 ? -9.705 40.805 -12.972 1.00 48.70 268 LEU A C 1
ATOM 2132 O O . LEU A 1 285 ? -8.921 40.997 -13.907 1.00 49.17 268 LEU A O 1
ATOM 2137 N N . LEU A 1 286 ? -10.406 39.685 -12.832 1.00 49.53 269 LEU A N 1
ATOM 2138 C CA . LEU A 1 286 ? -10.244 38.562 -13.746 1.00 43.04 269 LEU A CA 1
ATOM 2139 C C . LEU A 1 286 ? -10.733 38.871 -15.160 1.00 52.31 269 LEU A C 1
ATOM 2140 O O . LEU A 1 286 ? -10.152 38.405 -16.143 1.00 51.09 269 LEU A O 1
ATOM 2145 N N . SER A 1 287 ? -11.799 39.655 -15.268 1.00 55.73 270 SER A N 1
ATOM 2146 C CA . SER A 1 287 ? -12.370 39.950 -16.574 1.00 63.34 270 SER A CA 1
ATOM 2147 C C . SER A 1 287 ? -11.455 40.853 -17.400 1.00 62.35 270 SER A C 1
ATOM 2148 O O . SER A 1 287 ? -11.525 40.853 -18.632 1.00 63.29 270 SER A O 1
ATOM 2151 N N . ASN A 1 288 ? -10.590 41.608 -16.724 1.00 57.28 271 ASN A N 1
ATOM 2152 C CA . ASN A 1 288 ? -9.738 42.589 -17.402 1.00 60.92 271 ASN A CA 1
ATOM 2153 C C . ASN A 1 288 ? -8.232 42.304 -17.354 1.00 57.94 271 ASN A C 1
ATOM 2154 O O . ASN A 1 288 ? -7.423 43.184 -17.648 1.00 58.02 271 ASN A O 1
ATOM 2159 N N . HIS A 1 289 ? -7.859 41.075 -17.007 1.00 54.04 272 HIS A N 1
ATOM 2160 C CA . HIS A 1 289 ? -6.455 40.723 -16.813 1.00 47.54 272 HIS A CA 1
ATOM 2161 C C . HIS A 1 289 ? -5.812 40.305 -18.132 1.00 54.44 272 HIS A C 1
ATOM 2162 O O . HIS A 1 289 ? -6.282 39.371 -18.777 1.00 56.90 272 HIS A O 1
ATOM 2169 N N . GLU A 1 290 ? -4.742 40.993 -18.533 1.00 58.26 273 GLU A N 1
ATOM 2170 C CA . GLU A 1 290 ? -4.121 40.746 -19.840 1.00 65.85 273 GLU A CA 1
ATOM 2171 C C . GLU A 1 290 ? -3.210 39.522 -19.868 1.00 64.23 273 GLU A C 1
ATOM 2172 O O . GLU A 1 290 ? -2.568 39.250 -20.887 1.00 68.93 273 GLU A O 1
ATOM 2178 N N . LYS A 1 291 ? -3.136 38.800 -18.754 1.00 61.21 274 LYS A N 1
ATOM 2179 C CA . LYS A 1 291 ? -2.374 37.554 -18.718 1.00 67.46 274 LYS A CA 1
ATOM 2180 C C . LYS A 1 291 ? -3.290 36.326 -18.751 1.00 69.48 274 LYS A C 1
ATOM 2181 O O . LYS A 1 291 ? -2.815 35.191 -18.845 1.00 67.85 274 LYS A O 1
ATOM 2187 N N . LEU A 1 292 ? -4.600 36.561 -18.680 1.00 67.64 275 LEU A N 1
ATOM 2188 C CA . LEU A 1 292 ? -5.591 35.484 -18.753 1.00 65.79 275 LEU A CA 1
ATOM 2189 C C . LEU A 1 292 ? -5.916 35.121 -20.203 1.00 60.28 275 LEU A C 1
ATOM 2190 O O . LEU A 1 292 ? -5.833 35.969 -21.095 1.00 58.58 275 LEU A O 1
ATOM 2195 N N . ALA B 1 19 ? 0.082 -10.023 18.486 1.00 92.81 2 ALA B N 1
ATOM 2196 C CA . ALA B 1 19 ? -0.225 -8.893 19.356 1.00 86.92 2 ALA B CA 1
ATOM 2197 C C . ALA B 1 19 ? -1.360 -8.037 18.791 1.00 83.73 2 ALA B C 1
ATOM 2198 O O . ALA B 1 19 ? -1.543 -7.957 17.576 1.00 89.47 2 ALA B O 1
ATOM 2200 N N . ALA B 1 20 ? -2.124 -7.410 19.684 1.00 72.97 3 ALA B N 1
ATOM 2201 C CA . ALA B 1 20 ? -3.210 -6.510 19.297 1.00 64.78 3 ALA B CA 1
ATOM 2202 C C . ALA B 1 20 ? -2.912 -5.118 19.845 1.00 59.93 3 ALA B C 1
ATOM 2203 O O . ALA B 1 20 ? -3.198 -4.820 21.008 1.00 63.54 3 ALA B O 1
ATOM 2205 N N . LEU B 1 21 ? -2.319 -4.269 19.013 1.00 44.18 4 LEU B N 1
ATOM 2206 C CA . LEU B 1 21 ? -1.843 -2.979 19.486 1.00 28.42 4 LEU B CA 1
ATOM 2207 C C . LEU B 1 21 ? -2.699 -1.818 18.975 1.00 33.64 4 LEU B C 1
ATOM 2208 O O . LEU B 1 21 ? -3.178 -1.842 17.845 1.00 39.17 4 LEU B O 1
ATOM 2213 N N . ASN B 1 22 ? -2.869 -0.797 19.812 1.00 28.55 5 ASN B N 1
ATOM 2214 C CA . ASN B 1 22 ? -3.623 0.396 19.432 1.00 28.90 5 ASN B CA 1
ATOM 2215 C C . ASN B 1 22 ? -2.683 1.465 18.860 1.00 30.79 5 ASN B C 1
ATOM 2216 O O . ASN B 1 22 ? -1.642 1.777 19.449 1.00 31.17 5 ASN B O 1
ATOM 2221 N N . LYS B 1 23 ? -3.048 2.008 17.703 1.00 31.36 6 LYS B N 1
ATOM 2222 C CA . LYS B 1 23 ? -2.214 2.998 17.024 1.00 30.55 6 LYS B CA 1
ATOM 2223 C C . LYS B 1 23 ? -2.678 4.404 17.372 1.00 29.60 6 LYS B C 1
ATOM 2224 O O . LYS B 1 23 ? -3.880 4.677 17.400 1.00 27.71 6 LYS B O 1
ATOM 2230 N N . GLU B 1 24 ? -1.720 5.294 17.633 1.00 25.61 7 GLU B N 1
ATOM 2231 C CA . GLU B 1 24 ? -2.026 6.667 18.034 1.00 28.62 7 GLU B CA 1
ATOM 2232 C C . GLU B 1 24 ? -0.876 7.595 17.651 1.00 24.82 7 GLU B C 1
ATOM 2233 O O . GLU B 1 24 ? 0.297 7.272 17.891 1.00 25.62 7 GLU B O 1
ATOM 2247 N N . VAL B 1 26 ? 0.845 10.646 18.820 1.00 21.98 9 VAL B N 1
ATOM 2248 C CA . VAL B 1 26 ? 0.937 11.454 20.035 1.00 22.79 9 VAL B CA 1
ATOM 2249 C C . VAL B 1 26 ? 1.616 12.808 19.731 1.00 25.44 9 VAL B C 1
ATOM 2250 O O . VAL B 1 26 ? 2.665 12.856 19.085 1.00 22.72 9 VAL B O 1
ATOM 2254 N N . ASN B 1 27 ? 1.020 13.893 20.215 1.00 24.93 10 ASN B N 1
ATOM 2255 C CA . ASN B 1 27 ? 1.571 15.246 20.006 1.00 28.72 10 ASN B CA 1
ATOM 2256 C C . ASN B 1 27 ? 2.880 15.476 20.765 1.00 33.34 10 ASN B C 1
ATOM 2257 O O . ASN B 1 27 ? 3.002 15.114 21.947 1.00 27.79 10 ASN B O 1
ATOM 2262 N N . THR B 1 28 ? 3.859 16.063 20.079 1.00 25.95 11 THR B N 1
ATOM 2263 C CA . THR B 1 28 ? 5.126 16.442 20.708 1.00 28.75 11 THR B CA 1
ATOM 2264 C C . THR B 1 28 ? 5.658 17.750 20.119 1.00 31.30 11 THR B C 1
ATOM 2265 O O . THR B 1 28 ? 5.169 18.226 19.094 1.00 27.30 11 THR B O 1
ATOM 2269 N N . LEU B 1 29 ? 6.689 18.306 20.748 1.00 27.12 12 LEU B N 1
ATOM 2270 C CA . LEU B 1 29 ? 7.343 19.505 20.218 1.00 29.91 12 LEU B CA 1
ATOM 2271 C C . LEU B 1 29 ? 7.923 19.251 18.823 1.00 24.97 12 LEU B C 1
ATOM 2272 O O . LEU B 1 29 ? 8.127 20.179 18.034 1.00 29.46 12 LEU B O 1
ATOM 2277 N N . LEU B 1 30 ? 8.200 17.985 18.535 1.00 22.87 13 LEU B N 1
ATOM 2278 C CA . LEU B 1 30 ? 8.689 17.574 17.225 1.00 30.00 13 LEU B CA 1
ATOM 2279 C C . LEU B 1 30 ? 7.571 17.235 16.234 1.00 28.24 13 LEU B C 1
ATOM 2280 O O . LEU B 1 30 ? 7.841 16.680 15.164 1.00 24.65 13 LEU B O 1
ATOM 2285 N N . GLY B 1 31 ? 6.332 17.587 16.577 1.00 22.62 14 GLY B N 1
ATOM 2286 C CA . GLY B 1 31 ? 5.186 17.231 15.755 1.00 26.07 14 GLY B CA 1
ATOM 2287 C C . GLY B 1 31 ? 4.689 15.827 16.102 1.00 29.11 14 GLY B C 1
ATOM 2288 O O . GLY B 1 31 ? 5.248 15.170 16.987 1.00 24.60 14 GLY B O 1
ATOM 2289 N N . PRO B 1 32 ? 3.631 15.359 15.416 1.00 26.68 15 PRO B N 1
ATOM 2290 C CA . PRO B 1 32 ? 3.021 14.075 15.795 1.00 23.48 15 PRO B CA 1
ATOM 2291 C C . PRO B 1 32 ? 4.008 12.910 15.698 1.00 22.36 15 PRO B C 1
ATOM 2292 O O . PRO B 1 32 ? 4.838 12.868 14.787 1.00 24.79 15 PRO B O 1
ATOM 2296 N N . ILE B 1 33 ? 3.922 11.981 16.644 1.00 19.85 16 ILE B N 1
ATOM 2297 C CA . ILE B 1 33 ? 4.780 10.802 16.638 1.00 19.91 16 ILE B CA 1
ATOM 2298 C C . ILE B 1 33 ? 3.903 9.539 16.699 1.00 26.05 16 ILE B C 1
ATOM 2299 O O . ILE B 1 33 ? 3.004 9.424 17.545 1.00 19.63 16 ILE B O 1
ATOM 2304 N N . TYR B 1 34 ? 4.145 8.624 15.767 1.00 20.68 17 TYR B N 1
ATOM 2305 C CA . TYR B 1 34 ? 3.355 7.402 15.647 1.00 19.33 17 TYR B CA 1
ATOM 2306 C C . TYR B 1 34 ? 3.755 6.402 16.732 1.00 20.85 17 TYR B C 1
ATOM 2307 O O . TYR B 1 34 ? 4.947 6.099 16.892 1.00 21.08 17 TYR B O 1
ATOM 2316 N N . THR B 1 35 ? 2.761 5.889 17.453 1.00 22.02 18 THR B N 1
ATOM 2317 C CA . THR B 1 35 ? 2.982 4.912 18.521 1.00 24.50 18 THR B CA 1
ATOM 2318 C C . THR B 1 35 ? 2.032 3.723 18.420 1.00 26.53 18 THR B C 1
ATOM 2319 O O . THR B 1 35 ? 0.935 3.833 17.861 1.00 25.13 18 THR B O 1
ATOM 2323 N N . CYS B 1 36 ? 2.456 2.585 18.971 1.00 21.99 19 CYS B N 1
ATOM 2324 C CA . CYS B 1 36 ? 1.549 1.451 19.198 1.00 20.75 19 CYS B CA 1
ATOM 2325 C C . CYS B 1 36 ? 1.596 1.122 20.685 1.00 25.85 19 CYS B C 1
ATOM 2326 O O . CYS B 1 36 ? 2.652 1.206 21.315 1.00 24.76 19 CYS B O 1
ATOM 2329 N N . HIS B 1 37 ? 0.463 0.729 21.249 1.00 27.36 20 HIS B N 1
ATOM 2330 C CA . HIS B 1 37 ? 0.389 0.601 22.691 1.00 26.60 20 HIS B CA 1
ATOM 2331 C C . HIS B 1 37 ? -0.605 -0.454 23.138 1.00 31.17 20 HIS B C 1
ATOM 2332 O O . HIS B 1 37 ? -1.638 -0.678 22.503 1.00 27.92 20 HIS B O 1
ATOM 2339 N N . ARG B 1 38 ? -0.257 -1.114 24.234 1.00 24.83 21 ARG B N 1
ATOM 2340 C CA . ARG B 1 38 ? -1.150 -2.023 24.916 1.00 29.06 21 ARG B CA 1
ATOM 2341 C C . ARG B 1 38 ? -1.069 -1.660 26.392 1.00 31.79 21 ARG B C 1
ATOM 2342 O O . ARG B 1 38 ? 0.036 -1.433 26.914 1.00 29.69 21 ARG B O 1
ATOM 2350 N N . GLU B 1 39 ? -2.221 -1.592 27.063 1.00 31.23 22 GLU B N 1
ATOM 2351 C CA . GLU B 1 39 ? -2.240 -1.367 28.510 1.00 34.27 22 GLU B CA 1
ATOM 2352 C C . GLU B 1 39 ? -1.552 -2.500 29.251 1.00 37.47 22 GLU B C 1
ATOM 2353 O O . GLU B 1 39 ? -1.466 -3.629 28.742 1.00 30.66 22 GLU B O 1
ATOM 2359 N N . GLY B 1 40 ? -1.086 -2.199 30.462 1.00 34.33 23 GLY B N 1
ATOM 2360 C CA . GLY B 1 40 ? -0.459 -3.204 31.296 1.00 36.30 23 GLY B CA 1
ATOM 2361 C C . GLY B 1 40 ? 0.818 -2.722 31.953 1.00 39.62 23 GLY B C 1
ATOM 2362 O O . GLY B 1 40 ? 1.495 -1.830 31.454 1.00 30.92 23 GLY B O 1
ATOM 2363 N N . ASN B 1 41 ? 1.144 -3.337 33.083 1.00 38.97 24 ASN B N 1
ATOM 2364 C CA . ASN B 1 41 ? 2.294 -2.961 33.885 1.00 32.09 24 ASN B CA 1
ATOM 2365 C C . ASN B 1 41 ? 3.037 -4.234 34.307 1.00 35.33 24 ASN B C 1
ATOM 2366 O O . ASN B 1 41 ? 2.417 -5.174 34.798 1.00 33.79 24 ASN B O 1
ATOM 2371 N N . PRO B 1 42 ? 4.364 -4.275 34.104 1.00 34.74 25 PRO B N 1
ATOM 2372 C CA . PRO B 1 42 ? 5.151 -3.195 33.500 1.00 33.92 25 PRO B CA 1
ATOM 2373 C C . PRO B 1 42 ? 4.930 -3.125 32.000 1.00 36.22 25 PRO B C 1
ATOM 2374 O O . PRO B 1 42 ? 4.423 -4.072 31.387 1.00 32.67 25 PRO B O 1
ATOM 2378 N N . CYS B 1 43 ? 5.329 -2.002 31.418 1.00 30.40 26 CYS B N 1
ATOM 2379 C CA . CYS B 1 43 ? 5.207 -1.790 29.989 1.00 29.93 26 CYS B CA 1
ATOM 2380 C C . CYS B 1 43 ? 6.561 -1.993 29.336 1.00 28.24 26 CYS B C 1
ATOM 2381 O O . CYS B 1 43 ? 7.556 -1.443 29.789 1.00 29.64 26 CYS B O 1
ATOM 2384 N N . PHE B 1 44 ? 6.596 -2.793 28.276 1.00 25.29 27 PHE B N 1
ATOM 2385 C CA . PHE B 1 44 ? 7.817 -2.937 27.494 1.00 26.66 27 PHE B CA 1
ATOM 2386 C C . PHE B 1 44 ? 7.858 -1.875 26.398 1.00 27.61 27 PHE B C 1
ATOM 2387 O O . PHE B 1 44 ? 7.002 -1.842 25.513 1.00 28.03 27 PHE B O 1
ATOM 2395 N N . VAL B 1 45 ? 8.866 -1.014 26.473 1.00 25.30 28 VAL B N 1
ATOM 2396 C CA . VAL B 1 45 ? 9.000 0.102 25.571 1.00 24.22 28 VAL B CA 1
ATOM 2397 C C . VAL B 1 45 ? 10.099 -0.222 24.583 1.00 23.56 28 VAL B C 1
ATOM 2398 O O . VAL B 1 45 ? 11.167 -0.690 24.970 1.00 28.11 28 VAL B O 1
ATOM 2402 N N . PHE B 1 46 ? 9.819 0.005 23.304 1.00 24.91 29 PHE B N 1
ATOM 2403 C CA . PHE B 1 46 ? 10.743 -0.366 22.231 1.00 24.81 29 PHE B CA 1
ATOM 2404 C C . PHE B 1 46 ? 11.192 0.847 21.413 1.00 24.04 29 PHE B C 1
ATOM 2405 O O . PHE B 1 46 ? 10.377 1.674 21.005 1.00 19.99 29 PHE B O 1
ATOM 2413 N N . LEU B 1 47 ? 12.492 0.929 21.167 1.00 25.02 30 LEU B N 1
ATOM 2414 C CA . LEU B 1 47 ? 13.060 1.956 20.316 1.00 25.74 30 LEU B CA 1
ATOM 2415 C C . LEU B 1 47 ? 13.903 1.253 19.267 1.00 20.43 30 LEU B C 1
ATOM 2416 O O . LEU B 1 47 ? 14.704 0.394 19.608 1.00 23.13 30 LEU B O 1
ATOM 2421 N N . SER B 1 48 ? 13.721 1.621 17.997 1.00 22.05 31 SER B N 1
ATOM 2422 C CA . SER B 1 48 ? 14.481 1.027 16.892 1.00 23.75 31 SER B CA 1
ATOM 2423 C C . SER B 1 48 ? 15.830 1.705 16.708 1.00 28.98 31 SER B C 1
ATOM 2424 O O . SER B 1 48 ? 16.115 2.727 17.334 1.00 25.59 31 SER B O 1
ATOM 2427 N N . GLY B 1 49 ? 16.658 1.130 15.843 1.00 24.99 32 GLY B N 1
ATOM 2428 C CA . GLY B 1 49 ? 17.896 1.772 15.436 1.00 30.93 32 GLY B CA 1
ATOM 2429 C C . GLY B 1 49 ? 17.572 2.730 14.309 1.00 33.83 32 GLY B C 1
ATOM 2430 O O . GLY B 1 49 ? 16.446 3.218 14.207 1.00 30.89 32 GLY B O 1
ATOM 2431 N N . ALA B 1 50 ? 18.550 3.018 13.465 1.00 31.84 33 ALA B N 1
ATOM 2432 C CA . ALA B 1 50 ? 18.282 3.792 12.266 1.00 34.93 33 ALA B CA 1
ATOM 2433 C C . ALA B 1 50 ? 17.651 2.836 11.267 1.00 43.09 33 ALA B C 1
ATOM 2434 O O . ALA B 1 50 ? 17.916 1.641 11.300 1.00 54.44 33 ALA B O 1
ATOM 2436 N N . GLY B 1 51 ? 16.816 3.349 10.377 1.00 42.14 34 GLY B N 1
ATOM 2437 C CA . GLY B 1 51 ? 16.143 2.480 9.434 1.00 42.57 34 GLY B CA 1
ATOM 2438 C C . GLY B 1 51 ? 14.715 2.917 9.242 1.00 33.17 34 GLY B C 1
ATOM 2439 O O . GLY B 1 51 ? 14.247 3.842 9.907 1.00 32.39 34 GLY B O 1
ATOM 2440 N N . PHE B 1 52 ? 14.020 2.247 8.334 1.00 24.80 35 PHE B N 1
ATOM 2441 C CA . PHE B 1 52 ? 12.705 2.698 7.904 1.00 24.11 35 PHE B CA 1
ATOM 2442 C C . PHE B 1 52 ? 11.585 1.827 8.454 1.00 24.33 35 PHE B C 1
ATOM 2443 O O . PHE B 1 52 ? 10.414 2.153 8.277 1.00 27.74 35 PHE B O 1
ATOM 2451 N N . PHE B 1 53 ? 11.926 0.710 9.095 1.00 26.01 36 PHE B N 1
ATOM 2452 C CA . PHE B 1 53 ? 10.885 -0.169 9.630 1.00 27.29 36 PHE B CA 1
ATOM 2453 C C . PHE B 1 53 ? 10.098 0.510 10.748 1.00 26.31 36 PHE B C 1
ATOM 2454 O O . PHE B 1 53 ? 10.673 1.237 11.550 1.00 25.01 36 PHE B O 1
ATOM 2462 N N . SER B 1 54 ? 8.788 0.251 10.809 1.00 22.94 37 SER B N 1
ATOM 2463 C CA . SER B 1 54 ? 7.996 0.642 11.970 1.00 20.88 37 SER B CA 1
ATOM 2464 C C . SER B 1 54 ? 8.442 -0.183 13.173 1.00 28.51 37 SER B C 1
ATOM 2465 O O . SER B 1 54 ? 8.727 -1.376 13.042 1.00 23.68 37 SER B O 1
ATOM 2468 N N . THR B 1 55 ? 8.475 0.440 14.347 1.00 25.25 38 THR B N 1
ATOM 2469 C CA . THR B 1 55 ? 9.063 -0.212 15.524 1.00 23.45 38 THR B CA 1
ATOM 2470 C C . THR B 1 55 ? 8.344 -1.499 15.971 1.00 18.40 38 THR B C 1
ATOM 2471 O O . THR B 1 55 ? 8.994 -2.505 16.258 1.00 21.53 38 THR B O 1
ATOM 2475 N N . ALA B 1 56 ? 7.015 -1.478 16.004 1.00 21.41 39 ALA B N 1
ATOM 2476 C CA . ALA B 1 56 ? 6.251 -2.681 16.348 1.00 23.90 39 ALA B CA 1
ATOM 2477 C C . ALA B 1 56 ? 6.557 -3.868 15.415 1.00 25.81 39 ALA B C 1
ATOM 2478 O O . ALA B 1 56 ? 6.594 -5.031 15.862 1.00 24.92 39 ALA B O 1
ATOM 2480 N N . ASP B 1 57 ? 6.767 -3.592 14.131 1.00 26.86 40 ASP B N 1
ATOM 2481 C CA . ASP B 1 57 ? 7.073 -4.659 13.168 1.00 23.63 40 ASP B CA 1
ATOM 2482 C C . ASP B 1 57 ? 8.509 -5.145 13.342 1.00 24.68 40 ASP B C 1
ATOM 2483 O O . ASP B 1 57 ? 8.785 -6.351 13.329 1.00 29.13 40 ASP B O 1
ATOM 2488 N N . ASN B 1 58 ? 9.413 -4.183 13.502 1.00 22.03 41 ASN B N 1
ATOM 2489 C CA . ASN B 1 58 ? 10.834 -4.432 13.713 1.00 21.88 41 ASN B CA 1
ATOM 2490 C C . ASN B 1 58 ? 11.041 -5.398 14.875 1.00 28.30 41 ASN B C 1
ATOM 2491 O O . ASN B 1 58 ? 11.869 -6.310 14.801 1.00 23.77 41 ASN B O 1
ATOM 2496 N N . PHE B 1 59 ? 10.269 -5.195 15.943 1.00 23.08 42 PHE B N 1
ATOM 2497 C CA . PHE B 1 59 ? 10.375 -6.010 17.151 1.00 22.79 42 PHE B CA 1
ATOM 2498 C C . PHE B 1 59 ? 9.300 -7.102 17.276 1.00 25.67 42 PHE B C 1
ATOM 2499 O O . PHE B 1 59 ? 9.085 -7.641 18.363 1.00 22.11 42 PHE B O 1
ATOM 2507 N N . ALA B 1 60 ? 8.646 -7.447 16.167 1.00 22.73 43 ALA B N 1
ATOM 2508 C CA . ALA B 1 60 ? 7.517 -8.381 16.214 1.00 27.29 43 ALA B CA 1
ATOM 2509 C C . ALA B 1 60 ? 7.866 -9.750 16.816 1.00 30.07 43 ALA B C 1
ATOM 2510 O O . ALA B 1 60 ? 7.032 -10.367 17.481 1.00 27.59 43 ALA B O 1
ATOM 2512 N N . ASN B 1 61 ? 9.083 -10.228 16.575 1.00 26.87 44 ASN B N 1
ATOM 2513 C CA . ASN B 1 61 ? 9.501 -11.523 17.129 1.00 32.07 44 ASN B CA 1
ATOM 2514 C C . ASN B 1 61 ? 9.524 -11.515 18.649 1.00 33.93 44 ASN B C 1
ATOM 2515 O O . ASN B 1 61 ? 9.325 -12.534 19.289 1.00 33.15 44 ASN B O 1
ATOM 2520 N N . ILE B 1 62 ? 9.750 -10.350 19.237 1.00 25.68 45 ILE B N 1
ATOM 2521 C CA . ILE B 1 62 ? 9.688 -10.240 20.688 1.00 25.14 45 ILE B CA 1
ATOM 2522 C C . ILE B 1 62 ? 8.255 -9.934 21.124 1.00 29.53 45 ILE B C 1
ATOM 2523 O O . ILE B 1 62 ? 7.687 -10.615 21.969 1.00 32.24 45 ILE B O 1
ATOM 2528 N N . ILE B 1 63 ? 7.670 -8.908 20.524 1.00 25.59 46 ILE B N 1
ATOM 2529 C CA . ILE B 1 63 ? 6.338 -8.452 20.919 1.00 28.70 46 ILE B CA 1
ATOM 2530 C C . ILE B 1 63 ? 5.287 -9.566 20.855 1.00 30.13 46 ILE B C 1
ATOM 2531 O O . ILE B 1 63 ? 4.536 -9.771 21.804 1.00 27.30 46 ILE B O 1
ATOM 2536 N N . ASP B 1 64 ? 5.254 -10.309 19.754 1.00 30.98 47 ASP B N 1
ATOM 2537 C CA . ASP B 1 64 ? 4.264 -11.367 19.609 1.00 36.63 47 ASP B CA 1
ATOM 2538 C C . ASP B 1 64 ? 4.406 -12.487 20.654 1.00 39.52 47 ASP B C 1
ATOM 2539 O O . ASP B 1 64 ? 3.457 -13.224 20.918 1.00 37.74 47 ASP B O 1
ATOM 2544 N N . LYS B 1 65 ? 5.586 -12.611 21.248 1.00 33.17 48 LYS B N 1
ATOM 2545 C CA . LYS B 1 65 ? 5.800 -13.615 22.286 1.00 34.82 48 LYS B CA 1
ATOM 2546 C C . LYS B 1 65 ? 5.623 -13.093 23.721 1.00 38.71 48 LYS B C 1
ATOM 2547 O O . LYS B 1 65 ? 5.736 -13.865 24.674 1.00 40.77 48 LYS B O 1
ATOM 2553 N N . LEU B 1 66 ? 5.341 -11.798 23.880 1.00 31.96 49 LEU B N 1
ATOM 2554 C CA . LEU B 1 66 ? 5.116 -11.217 25.218 1.00 34.75 49 LEU B CA 1
ATOM 2555 C C . LEU B 1 66 ? 3.678 -11.400 25.697 1.00 40.40 49 LEU B C 1
ATOM 2556 O O . LEU B 1 66 ? 2.733 -11.001 25.014 1.00 43.91 49 LEU B O 1
ATOM 2561 N N . PRO B 1 67 ? 3.510 -11.966 26.896 1.00 43.73 50 PRO B N 1
ATOM 2562 C CA . PRO B 1 67 ? 2.179 -12.262 27.430 1.00 46.20 50 PRO B CA 1
ATOM 2563 C C . PRO B 1 67 ? 1.330 -11.003 27.514 1.00 43.61 50 PRO B C 1
ATOM 2564 O O . PRO B 1 67 ? 1.857 -9.903 27.695 1.00 38.87 50 PRO B O 1
ATOM 2568 N N . ASP B 1 68 ? 0.019 -11.177 27.397 1.00 46.69 51 ASP B N 1
ATOM 2569 C CA . ASP B 1 68 ? -0.919 -10.062 27.333 1.00 53.76 51 ASP B CA 1
ATOM 2570 C C . ASP B 1 68 ? -0.952 -9.226 28.613 1.00 44.84 51 ASP B C 1
ATOM 2571 O O . ASP B 1 68 ? -1.382 -8.075 28.596 1.00 47.27 51 ASP B O 1
ATOM 2576 N N . SER B 1 69 ? -0.503 -9.811 29.719 1.00 40.38 52 SER B N 1
ATOM 2577 C CA . SER B 1 69 ? -0.438 -9.091 30.987 1.00 39.06 52 SER B CA 1
ATOM 2578 C C . SER B 1 69 ? 0.693 -8.057 30.981 1.00 40.28 52 SER B C 1
ATOM 2579 O O . SER B 1 69 ? 0.795 -7.226 31.882 1.00 45.29 52 SER B O 1
ATOM 2582 N N . ILE B 1 70 ? 1.539 -8.116 29.958 1.00 33.87 53 ILE B N 1
ATOM 2583 C CA . ILE B 1 70 ? 2.636 -7.167 29.810 1.00 27.73 53 ILE B CA 1
ATOM 2584 C C . ILE B 1 70 ? 2.230 -6.057 28.844 1.00 33.38 53 ILE B C 1
ATOM 2585 O O . ILE B 1 70 ? 1.816 -6.337 27.714 1.00 31.03 53 ILE B O 1
ATOM 2590 N N . GLY B 1 71 ? 2.342 -4.812 29.294 1.00 29.38 54 GLY B N 1
ATOM 2591 C CA . GLY B 1 71 ? 2.060 -3.654 28.449 1.00 31.22 54 GLY B CA 1
ATOM 2592 C C . GLY B 1 71 ? 3.092 -3.499 27.347 1.00 30.44 54 GLY B C 1
ATOM 2593 O O . GLY B 1 71 ? 4.204 -4.029 27.436 1.00 29.76 54 GLY B O 1
ATOM 2594 N N . ILE B 1 72 ? 2.728 -2.783 26.290 1.00 28.27 55 ILE B N 1
ATOM 2595 C CA . ILE B 1 72 ? 3.644 -2.568 25.172 1.00 23.95 55 ILE B CA 1
ATOM 2596 C C . ILE B 1 72 ? 3.544 -1.114 24.756 1.00 22.35 55 ILE B C 1
ATOM 2597 O O . ILE B 1 72 ? 2.447 -0.566 24.716 1.00 26.51 55 ILE B O 1
ATOM 2602 N N . LEU B 1 73 ? 4.687 -0.499 24.470 1.00 20.63 56 LEU B N 1
ATOM 2603 C CA . LEU B 1 73 ? 4.731 0.817 23.829 1.00 25.54 56 LEU B CA 1
ATOM 2604 C C . LEU B 1 73 ? 5.847 0.835 22.792 1.00 22.23 56 LEU B C 1
ATOM 2605 O O . LEU B 1 73 ? 7.017 0.645 23.120 1.00 22.41 56 LEU B O 1
ATOM 2610 N N . THR B 1 74 ? 5.483 1.063 21.539 1.00 23.69 57 THR B N 1
ATOM 2611 C CA . THR B 1 74 ? 6.467 1.207 20.486 1.00 21.26 57 THR B CA 1
ATOM 2612 C C . THR B 1 74 ? 6.366 2.614 19.882 1.00 19.64 57 THR B C 1
ATOM 2613 O O . THR B 1 74 ? 5.280 3.181 19.772 1.00 23.83 57 THR B O 1
ATOM 2617 N N . ILE B 1 75 ? 7.508 3.159 19.485 1.00 20.86 58 ILE B N 1
ATOM 2618 C CA . ILE B 1 75 ? 7.583 4.548 19.041 1.00 20.68 58 ILE B CA 1
ATOM 2619 C C . ILE B 1 75 ? 8.361 4.570 17.735 1.00 19.43 58 ILE B C 1
ATOM 2620 O O . ILE B 1 75 ? 9.455 3.999 17.654 1.00 21.59 58 ILE B O 1
ATOM 2625 N N . ASP B 1 76 ? 7.791 5.184 16.703 1.00 18.66 59 ASP B N 1
ATOM 2626 C CA . ASP B 1 76 ? 8.512 5.340 15.435 1.00 22.22 59 ASP B CA 1
ATOM 2627 C C . ASP B 1 76 ? 9.222 6.716 15.393 1.00 21.73 59 ASP B C 1
ATOM 2628 O O . ASP B 1 76 ? 8.589 7.749 15.539 1.00 21.78 59 ASP B O 1
ATOM 2633 N N . ALA B 1 77 ? 10.529 6.705 15.193 1.00 21.08 60 ALA B N 1
ATOM 2634 C CA . ALA B 1 77 ? 11.286 7.940 15.027 1.00 25.45 60 ALA B CA 1
ATOM 2635 C C . ALA B 1 77 ? 10.786 8.724 13.813 1.00 20.97 60 ALA B C 1
ATOM 2636 O O . ALA B 1 77 ? 10.231 8.140 12.868 1.00 21.76 60 ALA B O 1
ATOM 2638 N N . PRO B 1 78 ? 10.978 10.051 13.829 1.00 22.84 61 PRO B N 1
ATOM 2639 C CA . PRO B 1 78 ? 10.722 10.838 12.613 1.00 18.61 61 PRO B CA 1
ATOM 2640 C C . PRO B 1 78 ? 11.401 10.208 11.388 1.00 19.07 61 PRO B C 1
ATOM 2641 O O . PRO B 1 78 ? 12.468 9.592 11.527 1.00 22.99 61 PRO B O 1
ATOM 2645 N N . ASN B 1 79 ? 10.789 10.342 10.215 1.00 21.56 62 ASN B N 1
ATOM 2646 C CA . ASN B 1 79 ? 11.342 9.758 8.988 1.00 24.08 62 ASN B CA 1
ATOM 2647 C C . ASN B 1 79 ? 11.514 8.232 9.048 1.00 24.47 62 ASN B C 1
ATOM 2648 O O . ASN B 1 79 ? 12.382 7.666 8.382 1.00 24.22 62 ASN B O 1
ATOM 2653 N N . SER B 1 80 ? 10.698 7.569 9.851 1.00 25.70 63 SER B N 1
ATOM 2654 C CA . SER B 1 80 ? 10.747 6.107 9.881 1.00 25.94 63 SER B CA 1
ATOM 2655 C C . SER B 1 80 ? 9.370 5.531 10.129 1.00 29.34 63 SER B C 1
ATOM 2656 O O . SER B 1 80 ? 8.488 6.201 10.684 1.00 21.85 63 SER B O 1
ATOM 2659 N N . GLY B 1 81 ? 9.181 4.289 9.690 1.00 28.37 64 GLY B N 1
ATOM 2660 C CA . GLY B 1 81 ? 7.940 3.588 9.949 1.00 23.85 64 GLY B CA 1
ATOM 2661 C C . GLY B 1 81 ? 6.743 4.423 9.560 1.00 26.12 64 GLY B C 1
ATOM 2662 O O . GLY B 1 81 ? 6.672 4.917 8.438 1.00 21.16 64 GLY B O 1
ATOM 2663 N N . TYR B 1 82 ? 5.803 4.570 10.487 1.00 19.98 65 TYR B N 1
ATOM 2664 C CA . TYR B 1 82 ? 4.589 5.327 10.230 1.00 21.36 65 TYR B CA 1
ATOM 2665 C C . TYR B 1 82 ? 4.609 6.732 10.858 1.00 22.30 65 TYR B C 1
ATOM 2666 O O . TYR B 1 82 ? 3.589 7.426 10.879 1.00 23.05 65 TYR B O 1
ATOM 2675 N N . SER B 1 83 ? 5.757 7.160 11.367 1.00 20.33 66 SER B N 1
ATOM 2676 C CA . SER B 1 83 ? 5.851 8.553 11.819 1.00 23.86 66 SER B CA 1
ATOM 2677 C C . SER B 1 83 ? 5.983 9.494 10.617 1.00 24.39 66 SER B C 1
ATOM 2678 O O . SER B 1 83 ? 6.373 9.066 9.528 1.00 21.55 66 SER B O 1
ATOM 2681 N N . PRO B 1 84 ? 5.618 10.777 10.798 1.00 19.96 67 PRO B N 1
ATOM 2682 C CA . PRO B 1 84 ? 5.635 11.720 9.667 1.00 20.80 67 PRO B CA 1
ATOM 2683 C C . PRO B 1 84 ? 7.060 11.981 9.163 1.00 23.20 67 PRO B C 1
ATOM 2684 O O . PRO B 1 84 ? 8.027 11.820 9.914 1.00 22.62 67 PRO B O 1
ATOM 2688 N N . VAL B 1 85 ? 7.200 12.395 7.908 1.00 26.68 68 VAL B N 1
ATOM 2689 C CA . VAL B 1 85 ? 8.507 12.836 7.439 1.00 25.89 68 VAL B CA 1
ATOM 2690 C C . VAL B 1 85 ? 8.658 14.326 7.730 1.00 26.25 68 VAL B C 1
ATOM 2691 O O . VAL B 1 85 ? 7.682 15.079 7.671 1.00 23.10 68 VAL B O 1
ATOM 2695 N N . SER B 1 86 ? 9.875 14.733 8.083 1.00 22.63 69 SER B N 1
ATOM 2696 C CA . SER B 1 86 ? 10.175 16.139 8.370 1.00 26.59 69 SER B CA 1
ATOM 2697 C C . SER B 1 86 ? 11.680 16.311 8.417 1.00 33.69 69 SER B C 1
ATOM 2698 O O . SER B 1 86 ? 12.416 15.368 8.728 1.00 30.91 69 SER B O 1
ATOM 2701 N N . ASN B 1 87 ? 12.136 17.520 8.113 1.00 31.67 70 ASN B N 1
ATOM 2702 C CA . ASN B 1 87 ? 13.556 17.815 8.217 1.00 27.94 70 ASN B CA 1
ATOM 2703 C C . ASN B 1 87 ? 14.013 17.681 9.669 1.00 26.46 70 ASN B C 1
ATOM 2704 O O . ASN B 1 87 ? 13.426 18.268 10.574 1.00 31.01 70 ASN B O 1
ATOM 2709 N N . GLN B 1 88 ? 15.047 16.881 9.893 1.00 26.88 71 GLN B N 1
ATOM 2710 C CA . GLN B 1 88 ? 15.561 16.665 11.237 1.00 29.07 71 GLN B CA 1
ATOM 2711 C C . GLN B 1 88 ? 16.841 17.474 11.453 1.00 29.46 71 GLN B C 1
ATOM 2712 O O . GLN B 1 88 ? 17.492 17.360 12.499 1.00 30.70 71 GLN B O 1
ATOM 2718 N N . ALA B 1 89 ? 17.180 18.299 10.465 1.00 30.50 72 ALA B N 1
ATOM 2719 C CA . ALA B 1 89 ? 18.386 19.135 10.517 1.00 35.71 72 ALA B CA 1
ATOM 2720 C C . ALA B 1 89 ? 18.579 19.889 11.836 1.00 37.13 72 ALA B C 1
ATOM 2721 O O . ALA B 1 89 ? 19.706 20.022 12.322 1.00 31.06 72 ALA B O 1
ATOM 2723 N N . ASN B 1 90 ? 17.490 20.401 12.402 1.00 32.10 73 ASN B N 1
ATOM 2724 C CA . ASN B 1 90 ? 17.590 21.287 13.563 1.00 36.92 73 ASN B CA 1
ATOM 2725 C C . ASN B 1 90 ? 17.191 20.597 14.861 1.00 38.25 73 ASN B C 1
ATOM 2726 O O . ASN B 1 90 ? 16.962 21.245 15.889 1.00 39.01 73 ASN B O 1
ATOM 2731 N N . VAL B 1 91 ? 17.115 19.272 14.811 1.00 30.84 74 VAL B N 1
ATOM 2732 C CA . VAL B 1 91 ? 16.721 18.505 15.981 1.00 30.15 74 VAL B CA 1
ATOM 2733 C C . VAL B 1 91 ? 17.953 17.967 16.701 1.00 33.15 74 VAL B C 1
ATOM 2734 O O . VAL B 1 91 ? 18.889 17.491 16.061 1.00 34.53 74 VAL B O 1
ATOM 2738 N N . GLY B 1 92 ? 17.961 18.071 18.028 1.00 37.00 75 GLY B N 1
ATOM 2739 C CA . GLY B 1 92 ? 18.999 17.450 18.835 1.00 39.17 75 GLY B CA 1
ATOM 2740 C C . GLY B 1 92 ? 18.462 16.249 19.602 1.00 35.72 75 GLY B C 1
ATOM 2741 O O . GLY B 1 92 ? 17.245 16.077 19.722 1.00 33.40 75 GLY B O 1
ATOM 2742 N N . LEU B 1 93 ? 19.353 15.411 20.126 1.00 32.13 76 LEU B N 1
ATOM 2743 C CA . LEU B 1 93 ? 18.908 14.256 20.914 1.00 35.33 76 LEU B CA 1
ATOM 2744 C C . LEU B 1 93 ? 18.016 14.705 22.068 1.00 35.03 76 LEU B C 1
ATOM 2745 O O . LEU B 1 93 ? 17.034 14.042 22.407 1.00 31.41 76 LEU B O 1
ATOM 2750 N N . ARG B 1 94 ? 18.352 15.849 22.662 1.00 31.79 77 ARG B N 1
ATOM 2751 C CA . ARG B 1 94 ? 17.581 16.348 23.788 1.00 35.11 77 ARG B CA 1
ATOM 2752 C C . ARG B 1 94 ? 16.120 16.550 23.389 1.00 32.11 77 ARG B C 1
ATOM 2753 O O . ARG B 1 94 ? 15.218 16.276 24.171 1.00 32.46 77 ARG B O 1
ATOM 2761 N N . ASP B 1 95 ? 15.889 17.024 22.167 1.00 30.38 78 ASP B N 1
ATOM 2762 C CA . ASP B 1 95 ? 14.528 17.209 21.673 1.00 34.82 78 ASP B CA 1
ATOM 2763 C C . ASP B 1 95 ? 13.789 15.879 21.535 1.00 32.09 78 ASP B C 1
ATOM 2764 O O . ASP B 1 95 ? 12.613 15.764 21.902 1.00 27.44 78 ASP B O 1
ATOM 2769 N N . TRP B 1 96 ? 14.478 14.879 20.989 1.00 28.95 79 TRP B N 1
ATOM 2770 C CA . TRP B 1 96 ? 13.879 13.558 20.773 1.00 26.71 79 TRP B CA 1
ATOM 2771 C C . TRP B 1 96 ? 13.587 12.900 22.125 1.00 30.38 79 TRP B C 1
ATOM 2772 O O . TRP B 1 96 ? 12.535 12.274 22.320 1.00 29.19 79 TRP B O 1
ATOM 2783 N N . VAL B 1 97 ? 14.496 13.081 23.078 1.00 30.54 80 VAL B N 1
ATOM 2784 C CA . VAL B 1 97 ? 14.284 12.522 24.410 1.00 31.11 80 VAL B CA 1
ATOM 2785 C C . VAL B 1 97 ? 13.051 13.166 25.041 1.00 33.91 80 VAL B C 1
ATOM 2786 O O . VAL B 1 97 ? 12.201 12.472 25.599 1.00 32.39 80 VAL B O 1
ATOM 2790 N N . ASN B 1 98 ? 12.937 14.490 24.919 1.00 31.40 81 ASN B N 1
ATOM 2791 C CA . ASN B 1 98 ? 11.797 15.190 25.506 1.00 30.85 81 ASN B CA 1
ATOM 2792 C C . ASN B 1 98 ? 10.461 14.750 24.916 1.00 24.62 81 ASN B C 1
ATOM 2793 O O . ASN B 1 98 ? 9.479 14.604 25.642 1.00 30.22 81 ASN B O 1
ATOM 2798 N N . ALA B 1 99 ? 10.433 14.514 23.606 1.00 26.08 82 ALA B N 1
ATOM 2799 C CA . ALA B 1 99 ? 9.232 14.007 22.940 1.00 27.50 82 ALA B CA 1
ATOM 2800 C C . ALA B 1 99 ? 8.871 12.618 23.475 1.00 25.25 82 ALA B C 1
ATOM 2801 O O . ALA B 1 99 ? 7.718 12.329 23.815 1.00 28.33 82 ALA B O 1
ATOM 2803 N N . ILE B 1 100 ? 9.866 11.747 23.541 1.00 27.99 83 ILE B N 1
ATOM 2804 C CA . ILE B 1 100 ? 9.630 10.417 24.087 1.00 31.83 83 ILE B CA 1
ATOM 2805 C C . ILE B 1 100 ? 9.067 10.510 25.507 1.00 27.15 83 ILE B C 1
ATOM 2806 O O . ILE B 1 100 ? 8.124 9.797 25.863 1.00 30.42 83 ILE B O 1
ATOM 2811 N N . LEU B 1 101 ? 9.639 11.399 26.312 1.00 29.17 84 LEU B N 1
ATOM 2812 C CA . LEU B 1 101 ? 9.181 11.574 27.690 1.00 31.21 84 LEU B CA 1
ATOM 2813 C C . LEU B 1 101 ? 7.732 12.041 27.746 1.00 36.11 84 LEU B C 1
ATOM 2814 O O . LEU B 1 101 ? 6.969 11.617 28.624 1.00 32.71 84 LEU B O 1
ATOM 2827 N N . ILE B 1 103 ? 5.656 11.231 25.519 1.00 26.86 86 ILE B N 1
ATOM 2828 C CA . ILE B 1 103 ? 4.930 10.014 25.162 1.00 23.46 86 ILE B CA 1
ATOM 2829 C C . ILE B 1 103 ? 4.734 9.124 26.399 1.00 25.71 86 ILE B C 1
ATOM 2830 O O . ILE B 1 103 ? 3.627 8.686 26.678 1.00 28.70 86 ILE B O 1
ATOM 2835 N N . PHE B 1 104 ? 5.798 8.907 27.164 1.00 28.51 87 PHE B N 1
ATOM 2836 C CA . PHE B 1 104 ? 5.687 8.188 28.430 1.00 30.50 87 PHE B CA 1
ATOM 2837 C C . PHE B 1 104 ? 4.560 8.729 29.288 1.00 31.65 87 PHE B C 1
ATOM 2838 O O . PHE B 1 104 ? 3.739 7.961 29.808 1.00 33.37 87 PHE B O 1
ATOM 2846 N N . GLU B 1 105 ? 4.521 10.052 29.441 1.00 34.29 88 GLU B N 1
ATOM 2847 C CA . GLU B 1 105 ? 3.526 10.674 30.309 1.00 37.66 88 GLU B CA 1
ATOM 2848 C C . GLU B 1 105 ? 2.134 10.538 29.715 1.00 35.13 88 GLU B C 1
ATOM 2849 O O . GLU B 1 105 ? 1.149 10.639 30.425 1.00 39.91 88 GLU B O 1
ATOM 2855 N N . HIS B 1 106 ? 2.055 10.287 28.412 1.00 34.21 89 HIS B N 1
ATOM 2856 C CA . HIS B 1 106 ? 0.759 10.153 27.751 1.00 34.89 89 HIS B CA 1
ATOM 2857 C C . HIS B 1 106 ? 0.013 8.889 28.197 1.00 34.89 89 HIS B C 1
ATOM 2858 O O . HIS B 1 106 ? -1.213 8.838 28.164 1.00 37.53 89 HIS B O 1
ATOM 2865 N N . PHE B 1 107 ? 0.764 7.875 28.617 1.00 31.42 90 PHE B N 1
ATOM 2866 C CA . PHE B 1 107 ? 0.173 6.589 28.985 1.00 35.46 90 PHE B CA 1
ATOM 2867 C C . PHE B 1 107 ? 0.261 6.292 30.488 1.00 38.84 90 PHE B C 1
ATOM 2868 O O . PHE B 1 107 ? 1.032 6.926 31.218 1.00 47.40 90 PHE B O 1
ATOM 2876 N N . LYS B 1 108 ? -0.534 5.321 30.933 1.00 39.16 91 LYS B N 1
ATOM 2877 C CA . LYS B 1 108 ? -0.756 5.040 32.355 1.00 42.78 91 LYS B CA 1
ATOM 2878 C C . LYS B 1 108 ? 0.317 4.202 33.054 1.00 35.24 91 LYS B C 1
ATOM 2879 O O . LYS B 1 108 ? 0.404 4.224 34.283 1.00 41.41 91 LYS B O 1
ATOM 2885 N N . PHE B 1 109 ? 1.094 3.431 32.305 1.00 33.40 92 PHE B N 1
ATOM 2886 C CA . PHE B 1 109 ? 2.048 2.524 32.937 1.00 38.42 92 PHE B CA 1
ATOM 2887 C C . PHE B 1 109 ? 2.897 3.220 34.002 1.00 42.97 92 PHE B C 1
ATOM 2888 O O . PHE B 1 109 ? 3.274 4.378 33.848 1.00 41.75 92 PHE B O 1
ATOM 2896 N N . GLN B 1 110 ? 3.189 2.505 35.084 1.00 38.91 93 GLN B N 1
ATOM 2897 C CA . GLN B 1 110 ? 3.957 3.065 36.191 1.00 45.37 93 GLN B CA 1
ATOM 2898 C C . GLN B 1 110 ? 5.396 2.560 36.207 1.00 41.13 93 GLN B C 1
ATOM 2899 O O . GLN B 1 110 ? 6.290 3.225 36.721 1.00 42.79 93 GLN B O 1
ATOM 2905 N N . SER B 1 111 ? 5.610 1.376 35.649 1.00 34.11 94 SER B N 1
ATOM 2906 C CA . SER B 1 111 ? 6.938 0.789 35.571 1.00 34.64 94 SER B CA 1
ATOM 2907 C C . SER B 1 111 ? 7.157 0.270 34.161 1.00 35.49 94 SER B C 1
ATOM 2908 O O . SER B 1 111 ? 6.199 -0.029 33.456 1.00 29.34 94 SER B O 1
ATOM 2911 N N . TYR B 1 112 ? 8.412 0.164 33.744 1.00 29.70 95 TYR B N 1
ATOM 2912 C CA . TYR B 1 112 ? 8.691 -0.246 32.385 1.00 28.69 95 TYR B CA 1
ATOM 2913 C C . TYR B 1 112 ? 10.036 -0.938 32.285 1.00 32.36 95 TYR B C 1
ATOM 2914 O O . TYR B 1 112 ? 10.878 -0.839 33.180 1.00 31.64 95 TYR B O 1
ATOM 2923 N N . LEU B 1 113 ? 10.215 -1.669 31.196 1.00 29.36 96 LEU B N 1
ATOM 2924 C CA . LEU B 1 113 ? 11.538 -2.051 30.752 1.00 29.71 96 LEU B CA 1
ATOM 2925 C C . LEU B 1 113 ? 11.733 -1.429 29.385 1.00 32.97 96 LEU B C 1
ATOM 2926 O O . LEU B 1 113 ? 10.775 -1.249 28.630 1.00 29.41 96 LEU B O 1
ATOM 2931 N N . LEU B 1 114 ? 12.973 -1.099 29.065 1.00 29.84 97 LEU B N 1
ATOM 2932 C CA . LEU B 1 114 ? 13.262 -0.456 27.796 1.00 25.67 97 LEU B CA 1
ATOM 2933 C C . LEU B 1 114 ? 14.086 -1.390 26.928 1.00 26.89 97 LEU B C 1
ATOM 2934 O O . LEU B 1 114 ? 15.148 -1.858 27.336 1.00 31.97 97 LEU B O 1
ATOM 2939 N N . CYS B 1 115 ? 13.594 -1.666 25.728 1.00 22.67 98 CYS B N 1
ATOM 2940 C CA . CYS B 1 115 ? 14.270 -2.597 24.834 1.00 26.58 98 CYS B CA 1
ATOM 2941 C C . CYS B 1 115 ? 14.572 -1.880 23.536 1.00 25.59 98 CYS B C 1
ATOM 2942 O O . CYS B 1 115 ? 13.658 -1.405 22.867 1.00 27.14 98 CYS B O 1
ATOM 2945 N N . VAL B 1 116 ? 15.852 -1.816 23.180 1.00 26.71 99 VAL B N 1
ATOM 2946 C CA . VAL B 1 116 ? 16.282 -1.033 22.032 1.00 26.00 99 VAL B CA 1
ATOM 2947 C C . VAL B 1 116 ? 17.315 -1.745 21.177 1.00 24.54 99 VAL B C 1
ATOM 2948 O O . VAL B 1 116 ? 17.991 -2.680 21.619 1.00 26.07 99 VAL B O 1
ATOM 2952 N N . HIS B 1 117 ? 17.433 -1.280 19.940 1.00 29.55 100 HIS B N 1
ATOM 2953 C CA . HIS B 1 117 ? 18.427 -1.792 19.019 1.00 30.87 100 HIS B CA 1
ATOM 2954 C C . HIS B 1 117 ? 19.297 -0.632 18.549 1.00 32.49 100 HIS B C 1
ATOM 2955 O O . HIS B 1 117 ? 18.786 0.453 18.281 1.00 25.68 100 HIS B O 1
ATOM 2962 N N . SER B 1 118 ? 20.605 -0.861 18.461 1.00 34.40 101 SER B N 1
ATOM 2963 C CA . SER B 1 118 ? 21.480 0.081 17.779 1.00 32.25 101 SER B CA 1
ATOM 2964 C C . SER B 1 118 ? 21.337 1.509 18.351 1.00 33.25 101 SER B C 1
ATOM 2965 O O . SER B 1 118 ? 21.418 1.700 19.570 1.00 27.62 101 SER B O 1
ATOM 2968 N N . ILE B 1 119 ? 21.107 2.501 17.488 1.00 27.02 102 ILE B N 1
ATOM 2969 C CA . ILE B 1 119 ? 21.199 3.904 17.925 1.00 32.98 102 ILE B CA 1
ATOM 2970 C C . ILE B 1 119 ? 20.137 4.290 18.946 1.00 36.35 102 ILE B C 1
ATOM 2971 O O . ILE B 1 119 ? 20.249 5.327 19.601 1.00 36.27 102 ILE B O 1
ATOM 2976 N N . GLY B 1 120 ? 19.107 3.460 19.074 1.00 28.71 103 GLY B N 1
ATOM 2977 C CA . GLY B 1 120 ? 18.099 3.661 20.101 1.00 28.13 103 GLY B CA 1
ATOM 2978 C C . GLY B 1 120 ? 18.701 3.735 21.498 1.00 27.87 103 GLY B C 1
ATOM 2979 O O . GLY B 1 120 ? 18.072 4.236 22.431 1.00 27.78 103 GLY B O 1
ATOM 2980 N N . GLY B 1 121 ? 19.929 3.245 21.646 1.00 27.89 104 GLY B N 1
ATOM 2981 C CA . GLY B 1 121 ? 20.596 3.257 22.933 1.00 27.48 104 GLY B CA 1
ATOM 2982 C C . GLY B 1 121 ? 20.830 4.661 23.482 1.00 30.01 104 GLY B C 1
ATOM 2983 O O . GLY B 1 121 ? 20.792 4.869 24.696 1.00 27.44 104 GLY B O 1
ATOM 2984 N N . PHE B 1 122 ? 21.068 5.631 22.604 1.00 27.24 105 PHE B N 1
ATOM 2985 C CA . PHE B 1 122 ? 21.363 6.989 23.073 1.00 33.30 105 PHE B CA 1
ATOM 2986 C C . PHE B 1 122 ? 20.176 7.622 23.804 1.00 34.00 105 PHE B C 1
ATOM 2987 O O . PHE B 1 122 ? 20.329 8.097 24.928 1.00 35.87 105 PHE B O 1
ATOM 2995 N N . ALA B 1 123 ? 19.000 7.610 23.174 1.00 28.76 106 ALA B N 1
ATOM 2996 C CA . ALA B 1 123 ? 17.779 8.103 23.818 1.00 28.71 106 ALA B CA 1
ATOM 2997 C C . ALA B 1 123 ? 17.486 7.315 25.092 1.00 33.39 106 ALA B C 1
ATOM 2998 O O . ALA B 1 123 ? 17.105 7.889 26.113 1.00 30.01 106 ALA B O 1
ATOM 3000 N N . ALA B 1 124 ? 17.676 5.999 25.020 1.00 30.60 107 ALA B N 1
ATOM 3001 C CA . ALA B 1 124 ? 17.368 5.098 26.132 1.00 29.01 107 ALA B CA 1
ATOM 3002 C C . ALA B 1 124 ? 18.013 5.538 27.443 1.00 31.40 107 ALA B C 1
ATOM 3003 O O . ALA B 1 124 ? 17.347 5.619 28.479 1.00 31.49 107 ALA B O 1
ATOM 3005 N N . LEU B 1 125 ? 19.312 5.816 27.395 1.00 32.42 108 LEU B N 1
ATOM 3006 C CA . LEU B 1 125 ? 20.058 6.194 28.588 1.00 30.53 108 LEU B CA 1
ATOM 3007 C C . LEU B 1 125 ? 19.534 7.502 29.182 1.00 33.95 108 LEU B C 1
ATOM 3008 O O . LEU B 1 125 ? 19.486 7.673 30.404 1.00 32.47 108 LEU B O 1
ATOM 3013 N N . GLN B 1 126 ? 19.159 8.433 28.318 1.00 30.80 109 GLN B N 1
ATOM 3014 C CA . GLN B 1 126 ? 18.639 9.710 28.796 1.00 35.85 109 GLN B CA 1
ATOM 3015 C C . GLN B 1 126 ? 17.271 9.503 29.422 1.00 31.63 109 GLN B C 1
ATOM 3016 O O . GLN B 1 126 ? 16.956 10.072 30.468 1.00 38.40 109 GLN B O 1
ATOM 3022 N N . ILE B 1 127 ? 16.463 8.681 28.768 1.00 28.62 110 ILE B N 1
ATOM 3023 C CA . ILE B 1 127 ? 15.127 8.374 29.253 1.00 32.51 110 ILE B CA 1
ATOM 3024 C C . ILE B 1 127 ? 15.165 7.755 30.649 1.00 33.19 110 ILE B C 1
ATOM 3025 O O . ILE B 1 127 ? 14.450 8.185 31.550 1.00 35.24 110 ILE B O 1
ATOM 3038 N N . ASN B 1 129 ? 17.414 7.899 32.834 1.00 37.19 112 ASN B N 1
ATOM 3039 C CA . ASN B 1 129 ? 17.951 8.881 33.764 1.00 40.52 112 ASN B CA 1
ATOM 3040 C C . ASN B 1 129 ? 16.932 9.966 34.127 1.00 41.47 112 ASN B C 1
ATOM 3041 O O . ASN B 1 129 ? 16.987 10.529 35.221 1.00 44.85 112 ASN B O 1
ATOM 3046 N N . GLN B 1 130 ? 16.002 10.257 33.219 1.00 39.41 113 GLN B N 1
ATOM 3047 C CA . GLN B 1 130 ? 15.076 11.378 33.422 1.00 42.44 113 GLN B CA 1
ATOM 3048 C C . GLN B 1 130 ? 13.638 11.032 33.815 1.00 44.06 113 GLN B C 1
ATOM 3049 O O . GLN B 1 130 ? 13.023 11.765 34.588 1.00 41.43 113 GLN B O 1
ATOM 3055 N N . SER B 1 131 ? 13.091 9.948 33.268 1.00 37.53 114 SER B N 1
ATOM 3056 C CA . SER B 1 131 ? 11.716 9.559 33.585 1.00 37.23 114 SER B CA 1
ATOM 3057 C C . SER B 1 131 ? 11.538 9.206 35.060 1.00 42.10 114 SER B C 1
ATOM 3058 O O . SER B 1 131 ? 12.331 8.451 35.625 1.00 44.61 114 SER B O 1
ATOM 3061 N N . SER B 1 132 ? 10.486 9.730 35.679 1.00 38.75 115 SER B N 1
ATOM 3062 C CA . SER B 1 132 ? 10.211 9.397 37.078 1.00 45.65 115 SER B CA 1
ATOM 3063 C C . SER B 1 132 ? 9.504 8.046 37.217 1.00 47.13 115 SER B C 1
ATOM 3064 O O . SER B 1 132 ? 9.278 7.561 38.329 1.00 46.88 115 SER B O 1
ATOM 3067 N N . LYS B 1 133 ? 9.161 7.434 36.088 1.00 40.52 116 LYS B N 1
ATOM 3068 C CA . LYS B 1 133 ? 8.574 6.100 36.114 1.00 42.24 116 LYS B CA 1
ATOM 3069 C C . LYS B 1 133 ? 9.644 5.075 36.464 1.00 44.09 116 LYS B C 1
ATOM 3070 O O . LYS B 1 133 ? 10.834 5.318 36.248 1.00 37.62 116 LYS B O 1
ATOM 3076 N N . ALA B 1 134 ? 9.223 3.940 37.021 1.00 41.30 117 ALA B N 1
ATOM 3077 C CA . ALA B 1 134 ? 10.168 2.941 37.505 1.00 44.48 117 ALA B CA 1
ATOM 3078 C C . ALA B 1 134 ? 10.683 2.060 36.376 1.00 44.38 117 ALA B C 1
ATOM 3079 O O . ALA B 1 134 ? 9.938 1.253 35.805 1.00 40.30 117 ALA B O 1
ATOM 3081 N N . CYS B 1 135 ? 11.960 2.215 36.046 1.00 42.93 118 CYS B N 1
ATOM 3082 C CA . CYS B 1 135 ? 12.566 1.334 35.059 1.00 40.51 118 CYS B CA 1
ATOM 3083 C C . CYS B 1 135 ? 13.005 0.037 35.722 1.00 37.81 118 CYS B C 1
ATOM 3084 O O . CYS B 1 135 ? 13.822 0.046 36.645 1.00 35.79 118 CYS B O 1
ATOM 3087 N N . LEU B 1 136 ? 12.459 -1.079 35.250 1.00 35.96 119 LEU B N 1
ATOM 3088 C CA . LEU B 1 136 ? 12.758 -2.370 35.847 1.00 38.26 119 LEU B CA 1
ATOM 3089 C C . LEU B 1 136 ? 13.865 -3.093 35.096 1.00 39.74 119 LEU B C 1
ATOM 3090 O O . LEU B 1 136 ? 14.317 -4.147 35.520 1.00 39.23 119 LEU B O 1
ATOM 3095 N N . GLY B 1 137 ? 14.308 -2.537 33.978 1.00 29.31 120 GLY B N 1
ATOM 3096 C CA . GLY B 1 137 ? 15.353 -3.198 33.222 1.00 28.99 120 GLY B CA 1
ATOM 3097 C C . GLY B 1 137 ? 15.646 -2.583 31.870 1.00 33.61 120 GLY B C 1
ATOM 3098 O O . GLY B 1 137 ? 14.770 -2.003 31.238 1.00 32.76 120 GLY B O 1
ATOM 3099 N N . PHE B 1 138 ? 16.897 -2.719 31.436 1.00 31.58 121 PHE B N 1
ATOM 3100 C CA . PHE B 1 138 ? 17.299 -2.345 30.086 1.00 31.06 121 PHE B CA 1
ATOM 3101 C C . PHE B 1 138 ? 17.635 -3.607 29.296 1.00 29.45 121 PHE B C 1
ATOM 3102 O O . PHE B 1 138 ? 18.369 -4.473 29.782 1.00 33.78 121 PHE B O 1
ATOM 3110 N N . ILE B 1 139 ? 17.088 -3.721 28.087 1.00 25.05 122 ILE B N 1
ATOM 3111 C CA . ILE B 1 139 ? 17.467 -4.797 27.175 1.00 29.58 122 ILE B CA 1
ATOM 3112 C C . ILE B 1 139 ? 18.040 -4.205 25.896 1.00 29.01 122 ILE B C 1
ATOM 3113 O O . ILE B 1 139 ? 17.310 -3.658 25.082 1.00 27.74 122 ILE B O 1
ATOM 3118 N N . GLY B 1 140 ? 19.356 -4.293 25.735 1.00 29.63 123 GLY B N 1
ATOM 3119 C CA . GLY B 1 140 ? 19.998 -3.709 24.578 1.00 32.78 123 GLY B CA 1
ATOM 3120 C C . GLY B 1 140 ? 20.422 -4.729 23.545 1.00 31.35 123 GLY B C 1
ATOM 3121 O O . GLY B 1 140 ? 21.194 -5.647 23.831 1.00 32.21 123 GLY B O 1
ATOM 3122 N N . LEU B 1 141 ? 19.908 -4.575 22.332 1.00 33.06 124 LEU B N 1
ATOM 3123 C CA . LEU B 1 141 ? 20.358 -5.399 21.221 1.00 32.89 124 LEU B CA 1
ATOM 3124 C C . LEU B 1 141 ? 21.421 -4.626 20.442 1.00 35.54 124 LEU B C 1
ATOM 3125 O O . LEU B 1 141 ? 21.098 -3.742 19.659 1.00 32.51 124 LEU B O 1
ATOM 3130 N N . GLU B 1 142 ? 22.687 -4.969 20.665 1.00 33.94 125 GLU B N 1
ATOM 3131 C CA . GLU B 1 142 ? 23.808 -4.193 20.135 1.00 36.99 125 GLU B CA 1
ATOM 3132 C C . GLU B 1 142 ? 23.546 -2.686 20.124 1.00 38.46 125 GLU B C 1
ATOM 3133 O O . GLU B 1 142 ? 23.559 -2.050 19.066 1.00 32.97 125 GLU B O 1
ATOM 3139 N N . PRO B 1 143 ? 23.315 -2.104 21.311 1.00 33.58 126 PRO B N 1
ATOM 3140 C CA . PRO B 1 143 ? 23.092 -0.657 21.357 1.00 38.42 126 PRO B CA 1
ATOM 3141 C C . PRO B 1 143 ? 24.388 0.083 21.043 1.00 39.72 126 PRO B C 1
ATOM 3142 O O . PRO B 1 143 ? 25.487 -0.367 21.412 1.00 34.07 126 PRO B O 1
ATOM 3146 N N . THR B 1 144 ? 24.255 1.210 20.355 1.00 37.96 127 THR B N 1
ATOM 3147 C CA . THR B 1 144 ? 25.409 1.976 19.904 1.00 33.00 127 THR B CA 1
ATOM 3148 C C . THR B 1 144 ? 26.168 2.601 21.076 1.00 37.10 127 THR B C 1
ATOM 3149 O O . THR B 1 144 ? 25.616 3.391 21.836 1.00 36.54 127 THR B O 1
ATOM 3153 N N . THR B 1 145 ? 27.440 2.243 21.223 1.00 34.21 128 THR B N 1
ATOM 3154 C CA . THR B 1 145 ? 28.259 2.842 22.266 1.00 35.44 128 THR B CA 1
ATOM 3155 C C . THR B 1 145 ? 28.804 4.177 21.795 1.00 38.26 128 THR B C 1
ATOM 3156 O O . THR B 1 145 ? 29.018 4.379 20.598 1.00 40.49 128 THR B O 1
ATOM 3160 N N . VAL B 1 146 ? 29.026 5.082 22.744 1.00 39.94 129 VAL B N 1
ATOM 3161 C CA . VAL B 1 146 ? 29.653 6.368 22.469 1.00 39.22 129 VAL B CA 1
ATOM 3162 C C . VAL B 1 146 ? 30.978 6.149 21.745 1.00 41.74 129 VAL B C 1
ATOM 3163 O O . VAL B 1 146 ? 31.319 6.883 20.823 1.00 43.06 129 VAL B O 1
ATOM 3175 N N . ILE B 1 148 ? 32.022 3.635 19.672 1.00 43.94 131 ILE B N 1
ATOM 3176 C CA . ILE B 1 148 ? 31.839 3.283 18.265 1.00 43.14 131 ILE B CA 1
ATOM 3177 C C . ILE B 1 148 ? 31.284 4.458 17.446 1.00 43.79 131 ILE B C 1
ATOM 3178 O O . ILE B 1 148 ? 31.584 4.604 16.258 1.00 49.90 131 ILE B O 1
ATOM 3183 N N . TYR B 1 149 ? 30.469 5.295 18.075 1.00 40.72 132 TYR B N 1
ATOM 3184 C CA . TYR B 1 149 ? 29.911 6.434 17.369 1.00 41.34 132 TYR B CA 1
ATOM 3185 C C . TYR B 1 149 ? 30.986 7.483 17.093 1.00 37.75 132 TYR B C 1
ATOM 3186 O O . TYR B 1 149 ? 31.024 8.065 16.016 1.00 34.30 132 TYR B O 1
ATOM 3195 N N . ARG B 1 150 ? 31.844 7.729 18.079 1.00 37.42 133 ARG B N 1
ATOM 3196 C CA . ARG B 1 150 ? 32.965 8.644 17.896 1.00 43.81 133 ARG B CA 1
ATOM 3197 C C . ARG B 1 150 ? 33.882 8.163 16.783 1.00 41.91 133 ARG B C 1
ATOM 3198 O O . ARG B 1 150 ? 34.321 8.950 15.951 1.00 44.30 133 ARG B O 1
ATOM 3206 N N . ALA B 1 151 ? 34.173 6.865 16.779 1.00 43.33 134 ALA B N 1
ATOM 3207 C CA . ALA B 1 151 ? 35.037 6.290 15.759 1.00 41.47 134 ALA B CA 1
ATOM 3208 C C . ALA B 1 151 ? 34.447 6.519 14.369 1.00 43.97 134 ALA B C 1
ATOM 3209 O O . ALA B 1 151 ? 35.154 6.922 13.440 1.00 42.58 134 ALA B O 1
ATOM 3211 N N . GLY B 1 152 ? 33.146 6.277 14.237 1.00 45.44 135 GLY B N 1
ATOM 3212 C CA . GLY B 1 152 ? 32.460 6.452 12.970 1.00 46.10 135 GLY B CA 1
ATOM 3213 C C . GLY B 1 152 ? 32.429 7.904 12.537 1.00 40.24 135 GLY B C 1
ATOM 3214 O O . GLY B 1 152 ? 32.612 8.220 11.363 1.00 43.57 135 GLY B O 1
ATOM 3215 N N . PHE B 1 153 ? 32.196 8.795 13.493 1.00 45.32 136 PHE B N 1
ATOM 3216 C CA . PHE B 1 153 ? 32.208 10.221 13.219 1.00 46.21 136 PHE B CA 1
ATOM 3217 C C . PHE B 1 153 ? 33.601 10.645 12.751 1.00 43.89 136 PHE B C 1
ATOM 3218 O O . PHE B 1 153 ? 33.754 11.285 11.713 1.00 41.56 136 PHE B O 1
ATOM 3226 N N . SER B 1 154 ? 34.614 10.274 13.524 1.00 39.59 137 SER B N 1
ATOM 3227 C CA . SER B 1 154 ? 35.998 10.618 13.193 1.00 45.06 137 SER B CA 1
ATOM 3228 C C . SER B 1 154 ? 36.455 10.004 11.868 1.00 42.04 137 SER B C 1
ATOM 3229 O O . SER B 1 154 ? 37.261 10.600 11.155 1.00 34.57 137 SER B O 1
ATOM 3232 N N . SER B 1 155 ? 35.940 8.816 11.539 1.00 36.97 138 SER B N 1
ATOM 3233 C CA . SER B 1 155 ? 36.324 8.129 10.300 1.00 37.70 138 SER B CA 1
ATOM 3234 C C . SER B 1 155 ? 36.023 8.914 9.010 1.00 34.73 138 SER B C 1
ATOM 3235 O O . SER B 1 155 ? 36.632 8.655 7.976 1.00 39.58 138 SER B O 1
ATOM 3238 N N . ASP B 1 156 ? 35.099 9.870 9.061 1.00 36.86 139 ASP B N 1
ATOM 3239 C CA . ASP B 1 156 ? 34.852 10.713 7.892 1.00 48.35 139 ASP B CA 1
ATOM 3240 C C . ASP B 1 156 ? 36.048 11.601 7.563 1.00 46.31 139 ASP B C 1
ATOM 3241 O O . ASP B 1 156 ? 36.394 11.785 6.395 1.00 49.08 139 ASP B O 1
ATOM 3246 N N . LEU B 1 157 ? 36.685 12.135 8.601 1.00 37.24 140 LEU B N 1
ATOM 3247 C CA . LEU B 1 157 ? 37.877 12.969 8.446 1.00 32.86 140 LEU B CA 1
ATOM 3248 C C . LEU B 1 157 ? 39.158 12.145 8.398 1.00 38.99 140 LEU B C 1
ATOM 3249 O O . LEU B 1 157 ? 40.134 12.508 7.733 1.00 36.82 140 LEU B O 1
ATOM 3254 N N . TYR B 1 158 ? 39.151 11.032 9.120 1.00 33.70 141 TYR B N 1
ATOM 3255 C CA . TYR B 1 158 ? 40.311 10.154 9.168 1.00 35.07 141 TYR B CA 1
ATOM 3256 C C . TYR B 1 158 ? 39.890 8.752 8.763 1.00 34.75 141 TYR B C 1
ATOM 3257 O O . TYR B 1 158 ? 39.465 7.969 9.597 1.00 37.34 141 TYR B O 1
ATOM 3266 N N . PRO B 1 159 ? 39.976 8.460 7.460 1.00 40.25 142 PRO B N 1
ATOM 3267 C CA . PRO B 1 159 ? 39.581 7.193 6.838 1.00 42.31 142 PRO B CA 1
ATOM 3268 C C . PRO B 1 159 ? 40.277 5.994 7.499 1.00 38.74 142 PRO B C 1
ATOM 3269 O O . PRO B 1 159 ? 39.695 4.924 7.577 1.00 44.38 142 PRO B O 1
ATOM 3273 N N . GLN B 1 160 ? 41.498 6.193 7.982 1.00 39.63 143 GLN B N 1
ATOM 3274 C CA . GLN B 1 160 ? 42.254 5.132 8.641 1.00 38.66 143 GLN B CA 1
ATOM 3275 C C . GLN B 1 160 ? 41.530 4.518 9.833 1.00 37.56 143 GLN B C 1
ATOM 3276 O O . GLN B 1 160 ? 41.929 3.466 10.319 1.00 42.70 143 GLN B O 1
ATOM 3282 N N . LEU B 1 161 ? 40.479 5.173 10.314 1.00 36.63 144 LEU B N 1
ATOM 3283 C CA . LEU B 1 161 ? 39.737 4.667 11.465 1.00 38.08 144 LEU B CA 1
ATOM 3284 C C . LEU B 1 161 ? 38.673 3.647 11.050 1.00 55.35 144 LEU B C 1
ATOM 3285 O O . LEU B 1 161 ? 37.860 3.222 11.873 1.00 58.85 144 LEU B O 1
ATOM 3290 N N . ALA B 1 162 ? 38.664 3.275 9.773 1.00 65.47 145 ALA B N 1
ATOM 3291 C CA . ALA B 1 162 ? 37.717 2.274 9.281 1.00 76.39 145 ALA B CA 1
ATOM 3292 C C . ALA B 1 162 ? 38.093 1.788 7.886 1.00 83.91 145 ALA B C 1
ATOM 3293 O O . ALA B 1 162 ? 37.848 2.476 6.894 1.00 86.25 145 ALA B O 1
ATOM 3295 N N . THR B 1 170 ? 26.445 -2.505 -2.143 1.00 70.68 153 THR B N 1
ATOM 3296 C CA . THR B 1 170 ? 25.738 -1.264 -2.443 1.00 73.60 153 THR B CA 1
ATOM 3297 C C . THR B 1 170 ? 24.354 -1.229 -1.796 1.00 78.34 153 THR B C 1
ATOM 3298 O O . THR B 1 170 ? 23.971 -2.149 -1.071 1.00 78.94 153 THR B O 1
ATOM 3302 N N . ALA B 1 171 ? 23.607 -0.163 -2.072 1.00 77.13 154 ALA B N 1
ATOM 3303 C CA . ALA B 1 171 ? 22.278 0.024 -1.499 1.00 76.75 154 ALA B CA 1
ATOM 3304 C C . ALA B 1 171 ? 21.359 -1.157 -1.787 1.00 78.95 154 ALA B C 1
ATOM 3305 O O . ALA B 1 171 ? 20.768 -1.730 -0.874 1.00 79.74 154 ALA B O 1
ATOM 3307 N N . ALA B 1 172 ? 21.239 -1.516 -3.059 1.00 77.61 155 ALA B N 1
ATOM 3308 C CA . ALA B 1 172 ? 20.378 -2.622 -3.452 1.00 74.60 155 ALA B CA 1
ATOM 3309 C C . ALA B 1 172 ? 20.844 -3.918 -2.799 1.00 70.62 155 ALA B C 1
ATOM 3310 O O . ALA B 1 172 ? 20.041 -4.810 -2.525 1.00 62.12 155 ALA B O 1
ATOM 3312 N N . ASP B 1 173 ? 22.148 -4.013 -2.555 1.00 72.66 156 ASP B N 1
ATOM 3313 C CA . ASP B 1 173 ? 22.718 -5.166 -1.872 1.00 73.90 156 ASP B CA 1
ATOM 3314 C C . ASP B 1 173 ? 22.150 -5.259 -0.466 1.00 68.91 156 ASP B C 1
ATOM 3315 O O . ASP B 1 173 ? 21.631 -6.297 -0.061 1.00 67.38 156 ASP B O 1
ATOM 3320 N N . ARG B 1 174 ? 22.259 -4.161 0.273 1.00 66.75 157 ARG B N 1
ATOM 3321 C CA . ARG B 1 174 ? 21.801 -4.108 1.653 1.00 68.66 157 ARG B CA 1
ATOM 3322 C C . ARG B 1 174 ? 20.303 -4.374 1.753 1.00 67.31 157 ARG B C 1
ATOM 3323 O O . ARG B 1 174 ? 19.854 -5.162 2.585 1.00 72.51 157 ARG B O 1
ATOM 3331 N N . LEU B 1 175 ? 19.535 -3.720 0.890 1.00 62.73 158 LEU B N 1
ATOM 3332 C CA . LEU B 1 175 ? 18.089 -3.881 0.879 1.00 59.45 158 LEU B CA 1
ATOM 3333 C C . LEU B 1 175 ? 17.723 -5.343 0.658 1.00 60.44 158 LEU B C 1
ATOM 3334 O O . LEU B 1 175 ? 16.762 -5.846 1.238 1.00 54.65 158 LEU B O 1
ATOM 3339 N N . ASN B 1 176 ? 18.496 -6.027 -0.180 1.00 67.32 159 ASN B N 1
ATOM 3340 C CA . ASN B 1 176 ? 18.238 -7.439 -0.454 1.00 68.72 159 ASN B CA 1
ATOM 3341 C C . ASN B 1 176 ? 18.703 -8.363 0.672 1.00 56.71 159 ASN B C 1
ATOM 3342 O O . ASN B 1 176 ? 18.085 -9.394 0.936 1.00 54.09 159 ASN B O 1
ATOM 3347 N N . TYR B 1 177 ? 19.797 -7.989 1.328 1.00 55.74 160 TYR B N 1
ATOM 3348 C CA . TYR B 1 177 ? 20.250 -8.696 2.520 1.00 52.42 160 TYR B CA 1
ATOM 3349 C C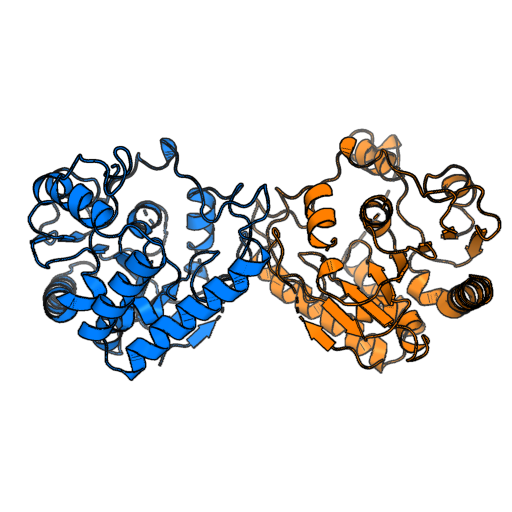 . TYR B 1 177 ? 19.177 -8.637 3.607 1.00 47.59 160 TYR B C 1
ATOM 3350 O O . TYR B 1 177 ? 18.812 -9.657 4.182 1.00 54.08 160 TYR B O 1
ATOM 3359 N N . LEU B 1 178 ? 18.657 -7.442 3.865 1.00 47.07 161 LEU B N 1
ATOM 3360 C CA . LEU B 1 178 ? 17.638 -7.273 4.892 1.00 43.29 161 LEU B CA 1
ATOM 3361 C C . LEU B 1 178 ? 16.375 -8.058 4.561 1.00 41.87 161 LEU B C 1
ATOM 3362 O O . LEU B 1 178 ? 15.731 -8.605 5.452 1.00 43.26 161 LEU B O 1
ATOM 3367 N N . LYS B 1 179 ? 16.015 -8.116 3.283 1.00 43.63 162 LYS B N 1
ATOM 3368 C CA . LYS B 1 179 ? 14.839 -8.882 2.880 1.00 45.91 162 LYS B CA 1
ATOM 3369 C C . LYS B 1 179 ? 15.048 -10.369 3.129 1.00 43.36 162 LYS B C 1
ATOM 3370 O O . LYS B 1 179 ? 14.217 -11.027 3.757 1.00 40.50 162 LYS B O 1
ATOM 3376 N N . ASP B 1 180 ? 16.165 -10.895 2.644 1.00 46.74 163 ASP B N 1
ATOM 3377 C CA . ASP B 1 180 ? 16.473 -12.305 2.838 1.00 47.62 163 ASP B CA 1
ATOM 3378 C C . ASP B 1 180 ? 16.506 -12.628 4.329 1.00 47.36 163 ASP B C 1
ATOM 3379 O O . ASP B 1 180 ? 15.885 -13.586 4.783 1.00 44.29 163 ASP B O 1
ATOM 3384 N N . LEU B 1 181 ? 17.215 -11.799 5.086 1.00 54.25 164 LEU B N 1
ATOM 3385 C CA . LEU B 1 181 ? 17.367 -12.001 6.519 1.00 55.57 164 LEU B CA 1
ATOM 3386 C C . LEU B 1 181 ? 16.020 -12.006 7.251 1.00 50.45 164 LEU B C 1
ATOM 3387 O O . LEU B 1 181 ? 15.741 -12.889 8.069 1.00 40.17 164 LEU B O 1
ATOM 3392 N N . SER B 1 182 ? 15.186 -11.012 6.964 1.00 45.38 165 SER B N 1
ATOM 3393 C CA . SER B 1 182 ? 13.877 -10.929 7.605 1.00 43.87 165 SER B CA 1
ATOM 3394 C C . SER B 1 182 ? 12.995 -12.114 7.206 1.00 41.80 165 SER B C 1
ATOM 3395 O O . SER B 1 182 ? 12.193 -12.601 8.009 1.00 40.21 165 SER B O 1
ATOM 3398 N N . ARG B 1 183 ? 13.166 -12.582 5.970 1.00 38.91 166 ARG B N 1
ATOM 3399 C CA . ARG B 1 183 ? 12.391 -13.699 5.442 1.00 47.63 166 ARG B CA 1
ATOM 3400 C C . ARG B 1 183 ? 12.661 -14.993 6.216 1.00 47.25 166 ARG B C 1
ATOM 3401 O O . ARG B 1 183 ? 11.757 -15.801 6.416 1.00 39.93 166 ARG B O 1
ATOM 3409 N N . SER B 1 184 ? 13.905 -15.180 6.647 1.00 44.40 167 SER B N 1
ATOM 3410 C CA . SER B 1 184 ? 14.263 -16.331 7.465 1.00 54.31 167 SER B CA 1
ATOM 3411 C C . SER B 1 184 ? 13.723 -16.224 8.890 1.00 48.14 167 SER B C 1
ATOM 3412 O O . SER B 1 184 ? 13.365 -17.231 9.502 1.00 43.51 167 SER B O 1
ATOM 3415 N N . HIS B 1 185 ? 13.670 -15.005 9.416 1.00 46.26 168 HIS B N 1
ATOM 3416 C CA . HIS B 1 185 ? 13.432 -14.824 10.844 1.00 43.47 168 HIS B CA 1
ATOM 3417 C C . HIS B 1 185 ? 12.019 -14.404 11.242 1.00 43.72 168 HIS B C 1
ATOM 3418 O O . HIS B 1 185 ? 11.691 -14.397 12.426 1.00 49.01 168 HIS B O 1
ATOM 3425 N N . PHE B 1 186 ? 11.188 -14.041 10.269 1.00 35.99 169 PHE B N 1
ATOM 3426 C CA . PHE B 1 186 ? 9.800 -13.673 10.559 1.00 34.25 169 PHE B CA 1
ATOM 3427 C C . PHE B 1 186 ? 8.864 -14.658 9.876 1.00 37.60 169 PHE B C 1
ATOM 3428 O O . PHE B 1 186 ? 9.246 -15.284 8.898 1.00 34.95 169 PHE B O 1
ATOM 3436 N N . SER B 1 187 ? 7.645 -14.788 10.394 1.00 35.29 170 SER B N 1
ATOM 3437 C CA . SER B 1 187 ? 6.594 -15.511 9.694 1.00 36.48 170 SER B CA 1
ATOM 3438 C C . SER B 1 187 ? 6.221 -14.695 8.457 1.00 37.01 170 SER B C 1
ATOM 3439 O O . SER B 1 187 ? 6.532 -13.510 8.385 1.00 34.90 170 SER B O 1
ATOM 3442 N N . SER B 1 188 ? 5.550 -15.310 7.488 1.00 34.02 171 SER B N 1
ATOM 3443 C CA . SER B 1 188 ? 5.163 -14.577 6.284 1.00 38.46 171 SER B CA 1
ATOM 3444 C C . SER B 1 188 ? 4.290 -13.372 6.624 1.00 36.71 171 SER B C 1
ATOM 3445 O O . SER B 1 188 ? 4.420 -12.299 6.029 1.00 35.12 171 SER B O 1
ATOM 3448 N N . GLN B 1 189 ? 3.403 -13.539 7.594 1.00 36.42 172 GLN B N 1
ATOM 3449 C CA . GLN B 1 189 ? 2.573 -12.426 8.025 1.00 37.21 172 GLN B CA 1
ATOM 3450 C C . GLN B 1 189 ? 3.419 -11.303 8.632 1.00 34.91 172 GLN B C 1
ATOM 3451 O O . GLN B 1 189 ? 3.210 -10.137 8.317 1.00 38.64 172 GLN B O 1
ATOM 3457 N N . GLN B 1 190 ? 4.372 -11.652 9.496 1.00 33.22 173 GLN B N 1
ATOM 3458 C CA . GLN B 1 190 ? 5.258 -10.647 10.113 1.00 28.93 173 GLN B CA 1
ATOM 3459 C C . GLN B 1 190 ? 6.169 -9.961 9.092 1.00 35.07 173 GLN B C 1
ATOM 3460 O O . GLN B 1 190 ? 6.428 -8.759 9.174 1.00 29.12 173 GLN B O 1
ATOM 3466 N N . PHE B 1 191 ? 6.665 -10.741 8.143 1.00 31.79 174 PHE B N 1
ATOM 3467 C CA . PHE B 1 191 ? 7.482 -10.223 7.058 1.00 34.13 174 PHE B CA 1
ATOM 3468 C C . PHE B 1 191 ? 6.684 -9.226 6.213 1.00 36.29 174 PHE B C 1
ATOM 3469 O O . PHE B 1 191 ? 7.186 -8.168 5.844 1.00 34.15 174 PHE B O 1
ATOM 3477 N N . LYS B 1 192 ? 5.433 -9.572 5.923 1.00 36.18 175 LYS B N 1
ATOM 3478 C CA . LYS B 1 192 ? 4.543 -8.739 5.116 1.00 40.84 175 LYS B CA 1
ATOM 3479 C C . LYS B 1 192 ? 4.332 -7.367 5.781 1.00 37.62 175 LYS B C 1
ATOM 3480 O O . LYS B 1 192 ? 4.431 -6.318 5.138 1.00 33.40 175 LYS B O 1
ATOM 3486 N N . GLN B 1 193 ? 4.042 -7.396 7.076 1.00 33.30 176 GLN B N 1
ATOM 3487 C CA . GLN B 1 193 ? 3.859 -6.185 7.864 1.00 29.34 176 GLN B CA 1
ATOM 3488 C C . GLN B 1 193 ? 5.140 -5.355 7.918 1.00 34.76 176 GLN B C 1
ATOM 3489 O O . GLN B 1 193 ? 5.103 -4.126 7.792 1.00 32.05 176 GLN B O 1
ATOM 3495 N N . LEU B 1 194 ? 6.266 -6.035 8.127 1.00 29.98 177 LEU B N 1
ATOM 3496 C CA . LEU B 1 194 ? 7.563 -5.386 8.229 1.00 29.15 177 LEU B CA 1
ATOM 3497 C C . LEU B 1 194 ? 7.820 -4.511 7.007 1.00 32.97 177 LEU B C 1
ATOM 3498 O O . LEU B 1 194 ? 8.104 -3.317 7.129 1.00 32.18 177 LEU B O 1
ATOM 3503 N N . TRP B 1 195 ? 7.699 -5.109 5.826 1.00 29.58 178 TRP B N 1
ATOM 3504 C CA . TRP B 1 195 ? 8.009 -4.395 4.591 1.00 31.49 178 TRP B CA 1
ATOM 3505 C C . TRP B 1 195 ? 6.935 -3.404 4.160 1.00 28.28 178 TRP B C 1
ATOM 3506 O O . TRP B 1 195 ? 7.228 -2.438 3.454 1.00 34.35 178 TRP B O 1
ATOM 3517 N N . ARG B 1 196 ? 5.699 -3.612 4.606 1.00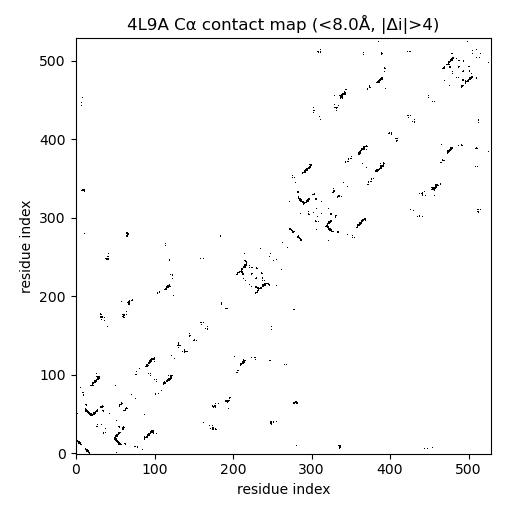 29.27 179 ARG B N 1
ATOM 3518 C CA . ARG B 1 196 ? 4.676 -2.585 4.405 1.00 31.51 179 ARG B CA 1
ATOM 3519 C C . ARG B 1 196 ? 5.082 -1.260 5.059 1.00 32.90 179 ARG B C 1
ATOM 3520 O O . ARG B 1 196 ? 4.956 -0.190 4.449 1.00 36.31 179 ARG B O 1
ATOM 3528 N N . GLY B 1 197 ? 5.545 -1.331 6.303 1.00 30.66 180 GLY B N 1
ATOM 3529 C CA . GLY B 1 197 ? 5.998 -0.141 7.016 1.00 26.32 180 GLY B CA 1
ATOM 3530 C C . GLY B 1 197 ? 7.184 0.497 6.318 1.00 30.89 180 GLY B C 1
ATOM 3531 O O . GLY B 1 197 ? 7.222 1.718 6.103 1.00 27.59 180 GLY B O 1
ATOM 3532 N N . TYR B 1 198 ? 8.159 -0.328 5.946 1.00 28.20 181 TYR B N 1
ATOM 3533 C CA . TYR B 1 198 ? 9.322 0.174 5.228 1.00 31.09 181 TYR B CA 1
ATOM 3534 C C . TYR B 1 198 ? 8.924 0.875 3.925 1.00 33.80 181 TYR B C 1
ATOM 3535 O O . TYR B 1 198 ? 9.404 1.980 3.631 1.00 28.83 181 TYR B O 1
ATOM 3544 N N . ASP B 1 199 ? 8.056 0.231 3.144 1.00 30.15 182 ASP B N 1
ATOM 3545 C CA . ASP B 1 199 ? 7.662 0.771 1.843 1.00 31.94 182 ASP B CA 1
ATOM 3546 C C . ASP B 1 199 ? 6.853 2.063 2.001 1.00 31.25 182 ASP B C 1
ATOM 3547 O O . ASP B 1 199 ? 7.002 2.989 1.215 1.00 32.71 182 ASP B O 1
ATOM 3552 N N . TYR B 1 200 ? 6.007 2.117 3.023 1.00 26.19 183 TYR B N 1
ATOM 3553 C CA . TYR B 1 200 ? 5.207 3.308 3.286 1.00 35.64 183 TYR B CA 1
ATOM 3554 C C . TYR B 1 200 ? 6.113 4.496 3.612 1.00 33.29 183 TYR B C 1
ATOM 3555 O O . TYR B 1 200 ? 5.923 5.592 3.097 1.00 29.61 183 TYR B O 1
ATOM 3564 N N . CYS B 1 201 ? 7.104 4.253 4.460 1.00 28.27 184 CYS B N 1
ATOM 3565 C CA . CYS B 1 201 ? 8.047 5.283 4.870 1.00 32.42 184 CYS B CA 1
ATOM 3566 C C . CYS B 1 201 ? 8.860 5.773 3.677 1.00 27.39 184 CYS B C 1
ATOM 3567 O O . CYS B 1 201 ? 9.076 6.980 3.507 1.00 29.41 184 CYS B O 1
ATOM 3570 N N . GLN B 1 202 ? 9.303 4.843 2.838 1.00 27.01 185 GLN B N 1
ATOM 3571 C CA . GLN B 1 202 ? 10.040 5.224 1.647 1.00 33.57 185 GLN B CA 1
ATOM 3572 C C . GLN B 1 202 ? 9.168 6.076 0.719 1.00 28.96 185 GLN B C 1
ATOM 3573 O O . GLN B 1 202 ? 9.646 7.035 0.132 1.00 29.24 185 GLN B O 1
ATOM 3579 N N . ARG B 1 203 ? 7.900 5.707 0.559 1.00 36.04 186 ARG B N 1
ATOM 3580 C CA . ARG B 1 203 ? 6.986 6.508 -0.248 1.00 33.77 186 ARG B CA 1
ATOM 3581 C C . ARG B 1 203 ? 6.874 7.956 0.262 1.00 27.84 186 ARG B C 1
ATOM 3582 O O . ARG B 1 203 ? 6.919 8.906 -0.530 1.00 32.65 186 ARG B O 1
ATOM 3590 N N . GLN B 1 204 ? 6.738 8.130 1.572 1.00 27.61 187 GLN B N 1
ATOM 3591 C CA . GLN B 1 204 ? 6.665 9.487 2.129 1.00 24.52 187 GLN B CA 1
ATOM 3592 C C . GLN B 1 204 ? 7.986 10.230 1.934 1.00 24.92 187 GLN B C 1
ATOM 3593 O O . GLN B 1 204 ? 8.001 11.412 1.564 1.00 32.69 187 GLN B O 1
ATOM 3599 N N . LEU B 1 205 ? 9.096 9.536 2.172 1.00 24.39 188 LEU B N 1
ATOM 3600 C CA . LEU B 1 205 ? 10.425 10.134 2.026 1.00 26.09 188 LEU B CA 1
ATOM 3601 C C . LEU B 1 205 ? 10.693 10.618 0.607 1.00 30.08 188 LEU B C 1
ATOM 3602 O O . LEU B 1 205 ? 11.451 11.573 0.409 1.00 32.79 188 LEU B O 1
ATOM 3607 N N . ASN B 1 206 ? 10.092 9.958 -0.382 1.00 33.65 189 ASN B N 1
ATOM 3608 C CA . ASN B 1 206 ? 10.231 10.427 -1.762 1.00 36.84 189 ASN B CA 1
ATOM 3609 C C . ASN B 1 206 ? 9.837 11.904 -1.914 1.00 39.78 189 ASN B C 1
ATOM 3610 O O . ASN B 1 206 ? 10.321 12.592 -2.813 1.00 33.54 189 ASN B O 1
ATOM 3615 N N . ASP B 1 207 ? 8.954 12.393 -1.047 1.00 37.37 190 ASP B N 1
ATOM 3616 C CA . ASP B 1 207 ? 8.471 13.778 -1.182 1.00 35.28 190 ASP B CA 1
ATOM 3617 C C . ASP B 1 207 ? 9.474 14.832 -0.721 1.00 36.70 190 ASP B C 1
ATOM 3618 O O . ASP B 1 207 ? 9.377 15.989 -1.118 1.00 40.94 190 ASP B O 1
ATOM 3623 N N . VAL B 1 208 ? 10.425 14.449 0.126 1.00 33.29 191 VAL B N 1
ATOM 3624 C CA . VAL B 1 208 ? 11.321 15.437 0.721 1.00 31.08 191 VAL B CA 1
ATOM 3625 C C . VAL B 1 208 ? 12.799 15.069 0.640 1.00 37.74 191 VAL B C 1
ATOM 3626 O O . VAL B 1 208 ? 13.674 15.913 0.844 1.00 37.07 191 VAL B O 1
ATOM 3630 N N . GLN B 1 209 ? 13.070 13.814 0.318 1.00 35.33 192 GLN B N 1
ATOM 3631 C CA . GLN B 1 209 ? 14.417 13.271 0.420 1.00 43.63 192 GLN B CA 1
ATOM 3632 C C . GLN B 1 209 ? 15.430 14.002 -0.447 1.00 49.38 192 GLN B C 1
ATOM 3633 O O . GLN B 1 209 ? 16.572 14.211 -0.037 1.00 55.70 192 GLN B O 1
ATOM 3639 N N . SER B 1 210 ? 15.005 14.387 -1.646 1.00 42.52 193 SER B N 1
ATOM 3640 C CA . SER B 1 210 ? 15.910 14.964 -2.634 1.00 47.68 193 SER B CA 1
ATOM 3641 C C . SER B 1 210 ? 16.248 16.437 -2.368 1.00 50.97 193 SER B C 1
ATOM 3642 O O . SER B 1 210 ? 17.164 16.984 -2.978 1.00 47.87 193 SER B O 1
ATOM 3645 N N . LEU B 1 211 ? 15.508 17.078 -1.467 1.00 49.76 194 LEU B N 1
ATOM 3646 C CA . LEU B 1 211 ? 15.766 18.482 -1.137 1.00 47.51 194 LEU B CA 1
ATOM 3647 C C . LEU B 1 211 ? 17.129 18.635 -0.472 1.00 51.23 194 LEU B C 1
ATOM 3648 O O . LEU B 1 211 ? 17.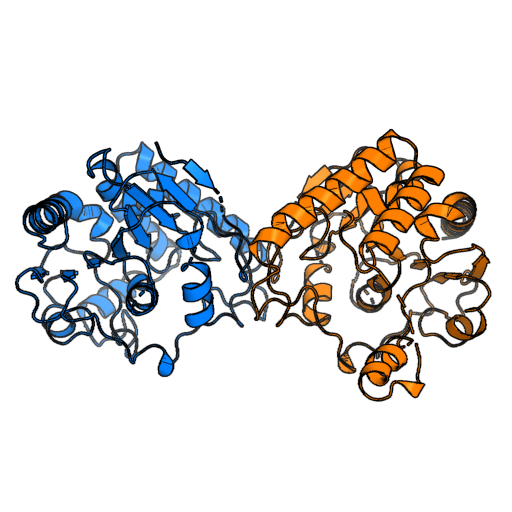454 17.903 0.466 1.00 50.23 194 LEU B O 1
ATOM 3653 N N . PRO B 1 212 ? 17.934 19.591 -0.961 1.00 60.66 195 PRO B N 1
ATOM 3654 C CA . PRO B 1 212 ? 19.299 19.810 -0.469 1.00 65.09 195 PRO B CA 1
ATOM 3655 C C . PRO B 1 212 ? 19.352 19.988 1.050 1.00 61.05 195 PRO B C 1
ATOM 3656 O O . PRO B 1 212 ? 20.253 19.438 1.692 1.00 64.40 195 PRO B O 1
ATOM 3660 N N . ASP B 1 213 ? 18.398 20.732 1.609 1.00 47.84 196 ASP B N 1
ATOM 3661 C CA . ASP B 1 213 ? 18.368 20.997 3.044 1.00 42.19 196 ASP B CA 1
ATOM 3662 C C . ASP B 1 213 ? 17.963 19.800 3.907 1.00 40.01 196 ASP B C 1
ATOM 3663 O O . ASP B 1 213 ? 18.145 19.826 5.126 1.00 35.09 196 ASP B O 1
ATOM 3668 N N . PHE B 1 214 ? 17.398 18.763 3.296 1.00 44.47 197 PHE B N 1
ATOM 3669 C CA . PHE B 1 214 ? 16.852 17.652 4.080 1.00 37.12 197 PHE B CA 1
ATOM 3670 C C . PHE B 1 214 ? 17.905 16.784 4.775 1.00 39.35 197 PHE B C 1
ATOM 3671 O O . PHE B 1 214 ? 18.804 16.253 4.134 1.00 40.73 197 PHE B O 1
ATOM 3679 N N . LYS B 1 215 ? 17.768 16.645 6.092 1.00 38.07 198 LYS B N 1
ATOM 3680 C CA . LYS B 1 215 ? 18.554 15.703 6.884 1.00 34.57 198 LYS B CA 1
ATOM 3681 C C . LYS B 1 215 ? 17.592 14.688 7.490 1.00 35.81 198 LYS B C 1
ATOM 3682 O O . LYS B 1 215 ? 16.597 15.057 8.120 1.00 32.66 198 LYS B O 1
ATOM 3688 N N . ILE B 1 216 ? 17.897 13.411 7.314 1.00 36.78 199 ILE B N 1
ATOM 3689 C CA . ILE B 1 216 ? 16.994 12.346 7.738 1.00 35.45 199 ILE B CA 1
ATOM 3690 C C . ILE B 1 216 ? 16.936 12.138 9.257 1.00 38.27 199 ILE B C 1
ATOM 3691 O O . ILE B 1 216 ? 15.901 11.724 9.785 1.00 31.93 199 ILE B O 1
ATOM 3696 N N . ARG B 1 217 ? 18.028 12.416 9.969 1.00 34.33 200 ARG B N 1
ATOM 3697 C CA . ARG B 1 217 ? 18.002 12.211 11.421 1.00 29.49 200 ARG B CA 1
ATOM 3698 C C . ARG B 1 217 ? 18.772 13.227 12.243 1.00 34.87 200 ARG B C 1
ATOM 3699 O O . ARG B 1 217 ? 19.721 13.834 11.760 1.00 37.67 200 ARG B O 1
ATOM 3707 N N . LEU B 1 218 ? 18.352 13.400 13.495 1.00 29.97 201 LEU B N 1
ATOM 3708 C CA . LEU B 1 218 ? 18.961 14.379 14.376 1.00 33.94 201 LEU B CA 1
ATOM 3709 C C . LEU B 1 218 ? 20.444 14.114 14.526 1.00 34.10 201 LEU B C 1
ATOM 3710 O O . LEU B 1 218 ? 20.914 12.989 14.312 1.00 34.66 201 LEU B O 1
ATOM 3715 N N . ALA B 1 219 ? 21.175 15.146 14.921 1.00 40.02 202 ALA B N 1
ATOM 3716 C CA . ALA B 1 219 ? 22.610 15.035 15.100 1.00 46.36 202 ALA B CA 1
ATOM 3717 C C . ALA B 1 219 ? 22.967 14.882 16.570 1.00 44.24 202 ALA B C 1
ATOM 3718 O O . ALA B 1 219 ? 22.434 15.590 17.427 1.00 42.53 202 ALA B O 1
ATOM 3720 N N . LEU B 1 220 ? 23.870 13.951 16.857 1.00 46.26 203 LEU B N 1
ATOM 3721 C CA . LEU B 1 220 ? 24.406 13.792 18.202 1.00 49.22 203 LEU B CA 1
ATOM 3722 C C . LEU B 1 220 ? 25.605 14.706 18.429 1.00 55.27 203 LEU B C 1
ATOM 3723 O O . LEU B 1 220 ? 26.495 14.799 17.587 1.00 61.95 203 LEU B O 1
ATOM 3728 N N . GLY B 1 221 ? 25.625 15.373 19.576 1.00 52.26 204 GLY B N 1
ATOM 3729 C CA . GLY B 1 221 ? 26.791 16.125 20.005 1.00 63.98 204 GLY B CA 1
ATOM 3730 C C . GLY B 1 221 ? 27.357 15.474 21.253 1.00 72.82 204 GLY B C 1
ATOM 3731 O O . GLY B 1 221 ? 26.720 14.584 21.823 1.00 70.52 204 GLY B O 1
ATOM 3732 N N . GLU B 1 222 ? 28.541 15.907 21.684 1.00 72.56 205 GLU B N 1
ATOM 3733 C CA . GLU B 1 222 ? 29.184 15.319 22.864 1.00 78.24 205 GLU B CA 1
ATOM 3734 C C . GLU B 1 222 ? 28.352 15.526 24.130 1.00 72.95 205 GLU B C 1
ATOM 3735 O O . GLU B 1 222 ? 28.477 14.781 25.105 1.00 72.12 205 GLU B O 1
ATOM 3741 N N . GLU B 1 223 ? 27.500 16.544 24.091 1.00 66.02 206 GLU B N 1
ATOM 3742 C CA . GLU B 1 223 ? 26.594 16.874 25.185 1.00 65.18 206 GLU B CA 1
ATOM 3743 C C . GLU B 1 223 ? 25.620 15.732 25.502 1.00 66.80 206 GLU B C 1
ATOM 3744 O O . GLU B 1 223 ? 24.974 15.723 26.552 1.00 72.14 206 GLU B O 1
ATOM 3750 N N . ASP B 1 224 ? 25.515 14.771 24.593 1.00 58.58 207 ASP B N 1
ATOM 3751 C CA . ASP B 1 224 ? 24.544 13.687 24.742 1.00 59.32 207 ASP B CA 1
ATOM 3752 C C . ASP B 1 224 ? 25.151 12.399 25.314 1.00 58.39 207 ASP B C 1
ATOM 3753 O O . ASP B 1 224 ? 24.468 11.374 25.432 1.00 59.03 207 ASP B O 1
ATOM 3758 N N . PHE B 1 225 ? 26.425 12.461 25.685 1.00 61.39 208 PHE B N 1
ATOM 3759 C CA . PHE B 1 225 ? 27.178 11.255 26.022 1.00 64.96 208 PHE B CA 1
ATOM 3760 C C . PHE B 1 225 ? 27.658 11.201 27.473 1.00 66.73 208 PHE B C 1
ATOM 3761 O O . PHE B 1 225 ? 28.694 10.598 27.758 1.00 65.29 208 PHE B O 1
ATOM 3769 N N . LYS B 1 226 ? 26.918 11.816 28.391 1.00 65.49 209 LYS B N 1
ATOM 3770 C CA . LYS B 1 226 ? 27.393 11.906 29.772 1.00 72.54 209 LYS B CA 1
ATOM 3771 C C . LYS B 1 226 ? 26.631 11.007 30.745 1.00 72.76 209 LYS B C 1
ATOM 3772 O O . LYS B 1 226 ? 26.804 11.103 31.961 1.00 70.28 209 LYS B O 1
ATOM 3778 N N . THR B 1 227 ? 25.805 10.119 30.205 1.00 68.85 210 THR B N 1
ATOM 3779 C CA . THR B 1 227 ? 24.932 9.302 31.033 1.00 71.58 210 THR B CA 1
ATOM 3780 C C . THR B 1 227 ? 25.253 7.816 30.916 1.00 71.71 210 THR B C 1
ATOM 3781 O O . THR B 1 227 ? 25.444 7.298 29.816 1.00 75.32 210 THR B O 1
ATOM 3785 N N . GLY B 1 228 ? 25.313 7.140 32.061 1.00 67.41 211 GLY B N 1
ATOM 3786 C CA . GLY B 1 228 ? 25.374 5.688 32.101 1.00 58.79 211 GLY B CA 1
ATOM 3787 C C . GLY B 1 228 ? 24.027 5.146 32.545 1.00 49.44 211 GLY B C 1
ATOM 3788 O O . GLY B 1 228 ? 23.014 5.839 32.432 1.00 47.53 211 GLY B O 1
ATOM 3789 N N . ILE B 1 229 ? 24.003 3.914 33.047 1.00 43.21 212 ILE B N 1
ATOM 3790 C CA . ILE B 1 229 ? 22.775 3.339 33.585 1.00 42.77 212 ILE B CA 1
ATOM 3791 C C . ILE B 1 229 ? 22.870 3.181 35.099 1.00 46.14 212 ILE B C 1
ATOM 3792 O O . ILE B 1 229 ? 23.807 2.564 35.610 1.00 49.40 212 ILE B O 1
ATOM 3797 N N . SER B 1 230 ? 21.892 3.730 35.812 1.00 47.15 213 SER B N 1
ATOM 3798 C CA . SER B 1 230 ? 21.852 3.618 37.268 1.00 49.98 213 SER B CA 1
ATOM 3799 C C . SER B 1 230 ? 22.062 2.181 37.730 1.00 42.48 213 SER B C 1
ATOM 3800 O O . SER B 1 230 ? 21.553 1.242 37.109 1.00 41.60 213 SER B O 1
ATOM 3803 N N . GLU B 1 231 ? 22.804 2.020 38.826 1.00 43.88 214 GLU B N 1
ATOM 3804 C CA . GLU B 1 231 ? 23.047 0.705 39.423 1.00 53.08 214 GLU B CA 1
ATOM 3805 C C . GLU B 1 231 ? 21.741 0.045 39.854 1.00 52.22 214 GLU B C 1
ATOM 3806 O O . GLU B 1 231 ? 21.673 -1.171 40.007 1.00 53.25 214 GLU B O 1
ATOM 3812 N N . LYS B 1 232 ? 20.705 0.857 40.040 1.00 47.76 215 LYS B N 1
ATOM 3813 C CA . LYS B 1 232 ? 19.389 0.360 40.425 1.00 43.19 215 LYS B CA 1
ATOM 3814 C C . LYS B 1 232 ? 18.686 -0.367 39.287 1.00 42.65 215 LYS B C 1
ATOM 3815 O O . LYS B 1 232 ? 17.658 -1.008 39.505 1.00 46.83 215 LYS B O 1
ATOM 3821 N N . ILE B 1 233 ? 19.229 -0.254 38.075 1.00 42.79 216 ILE B N 1
ATOM 3822 C CA . ILE B 1 233 ? 18.585 -0.816 36.889 1.00 43.98 216 ILE B CA 1
ATOM 3823 C C . ILE B 1 233 ? 19.400 -1.955 36.294 1.00 45.77 216 ILE B C 1
ATOM 3824 O O . ILE B 1 233 ? 20.545 -1.756 35.880 1.00 43.25 216 ILE B O 1
ATOM 3829 N N . PRO B 1 234 ? 18.815 -3.160 36.253 1.00 46.88 217 PRO B N 1
ATOM 3830 C CA . PRO B 1 234 ? 19.525 -4.260 35.604 1.00 45.68 217 PRO B CA 1
ATOM 3831 C C . PRO B 1 234 ? 19.562 -4.063 34.088 1.00 37.84 217 PRO B C 1
ATOM 3832 O O . PRO B 1 234 ? 18.569 -3.695 33.456 1.00 39.07 217 PRO B O 1
ATOM 3836 N N . SER B 1 235 ? 20.734 -4.296 33.518 1.00 39.63 218 SER B N 1
ATOM 3837 C CA . SER B 1 235 ? 20.943 -4.127 32.095 1.00 34.45 218 SER B CA 1
ATOM 3838 C C . SER B 1 235 ? 21.267 -5.480 31.482 1.00 43.32 218 SER B C 1
ATOM 3839 O O . SER B 1 235 ? 22.186 -6.163 31.926 1.00 46.29 218 SER B O 1
ATOM 3842 N N . ILE B 1 236 ? 20.502 -5.884 30.477 1.00 37.66 219 ILE B N 1
ATOM 3843 C CA . ILE B 1 236 ? 20.847 -7.083 29.729 1.00 40.37 219 ILE B CA 1
ATOM 3844 C C . ILE B 1 236 ? 21.222 -6.671 28.320 1.00 40.39 219 ILE B C 1
ATOM 3845 O O . ILE B 1 236 ? 20.405 -6.107 27.588 1.00 36.39 219 ILE B O 1
ATOM 3850 N N . VAL B 1 237 ? 22.473 -6.928 27.956 1.00 39.43 220 VAL B N 1
ATOM 3851 C CA . VAL B 1 237 ? 22.989 -6.520 26.657 1.00 35.45 220 VAL B CA 1
ATOM 3852 C C . VAL B 1 237 ? 23.337 -7.750 25.825 1.00 41.86 220 VAL B C 1
ATOM 3853 O O . VAL B 1 237 ? 24.021 -8.656 26.302 1.00 43.15 220 VAL B O 1
ATOM 3857 N N . PHE B 1 238 ? 22.849 -7.780 24.588 1.00 35.28 221 PHE B N 1
ATOM 3858 C CA . PHE B 1 238 ? 23.167 -8.847 23.652 1.00 40.52 221 PHE B CA 1
ATOM 3859 C C . PHE B 1 238 ? 24.082 -8.301 22.569 1.00 41.43 221 PHE B C 1
ATOM 3860 O O . PHE B 1 238 ? 23.808 -7.262 21.993 1.00 38.89 221 PHE B O 1
ATOM 3868 N N . SER B 1 239 ? 25.174 -9.003 22.300 1.00 43.55 222 SER B N 1
ATOM 3869 C CA . SER B 1 239 ? 26.111 -8.563 21.278 1.00 47.39 222 SER B CA 1
ATOM 3870 C C . SER B 1 239 ? 26.777 -9.740 20.582 1.00 49.37 222 SER B C 1
ATOM 3871 O O . SER B 1 239 ? 26.964 -10.808 21.173 1.00 48.45 222 SER B O 1
ATOM 3874 N N . GLU B 1 240 ? 27.111 -9.543 19.313 1.00 47.22 223 GLU B N 1
ATOM 3875 C CA . GLU B 1 240 ? 27.954 -10.487 18.607 1.00 53.93 223 GLU B CA 1
ATOM 3876 C C . GLU B 1 240 ? 29.258 -10.569 19.379 1.00 58.73 223 GLU B C 1
ATOM 3877 O O . GLU B 1 240 ? 29.784 -9.545 19.831 1.00 56.15 223 GLU B O 1
ATOM 3883 N N . SER B 1 241 ? 29.771 -11.787 19.533 1.00 56.83 224 SER B N 1
ATOM 3884 C CA . SER B 1 241 ? 30.946 -12.028 20.358 1.00 55.67 224 SER B CA 1
ATOM 3885 C C . SER B 1 241 ? 32.094 -11.065 20.082 1.00 58.14 224 SER B C 1
ATOM 3886 O O . SER B 1 241 ? 32.778 -10.640 21.013 1.00 57.27 224 SER B O 1
ATOM 3889 N N . PHE B 1 242 ? 32.303 -10.708 18.817 1.00 57.60 225 PHE B N 1
ATOM 3890 C CA . PHE B 1 242 ? 33.480 -9.917 18.466 1.00 63.04 225 PHE B CA 1
ATOM 3891 C C . PHE B 1 242 ? 33.455 -8.535 19.117 1.00 65.32 225 PHE B C 1
ATOM 3892 O O . PHE B 1 242 ? 34.485 -7.860 19.196 1.00 65.04 225 PHE B O 1
ATOM 3900 N N . ARG B 1 243 ? 32.283 -8.132 19.604 1.00 54.71 226 ARG B N 1
ATOM 3901 C CA . ARG B 1 243 ? 32.152 -6.857 20.303 1.00 55.42 226 ARG B CA 1
ATOM 3902 C C . ARG B 1 243 ? 32.211 -7.016 21.818 1.00 51.02 226 ARG B C 1
ATOM 3903 O O . ARG B 1 243 ? 31.913 -6.076 22.554 1.00 57.06 226 ARG B O 1
ATOM 3911 N N . GLU B 1 244 ? 32.593 -8.196 22.287 1.00 55.18 227 GLU B N 1
ATOM 3912 C CA . GLU B 1 244 ? 32.573 -8.465 23.722 1.00 57.39 227 GLU B CA 1
ATOM 3913 C C . GLU B 1 244 ? 33.258 -7.383 24.558 1.00 60.25 227 GLU B C 1
ATOM 3914 O O . GLU B 1 244 ? 32.646 -6.816 25.469 1.00 54.32 227 GLU B O 1
ATOM 3920 N N . LYS B 1 245 ? 34.525 -7.111 24.252 1.00 59.17 228 LYS B N 1
ATOM 3921 C CA . LYS B 1 245 ? 35.299 -6.117 24.989 1.00 62.17 228 LYS B CA 1
ATOM 3922 C C . LYS B 1 245 ? 34.669 -4.726 24.892 1.00 61.00 228 LYS B C 1
ATOM 3923 O O . LYS B 1 245 ? 34.583 -4.001 25.884 1.00 60.65 228 LYS B O 1
ATOM 3929 N N . GLU B 1 246 ? 34.224 -4.354 23.698 1.00 61.55 229 GLU B N 1
ATOM 3930 C CA . GLU B 1 246 ? 33.556 -3.067 23.519 1.00 57.30 229 GLU B CA 1
ATOM 3931 C C . GLU B 1 246 ? 32.403 -2.847 24.513 1.00 48.21 229 GLU B C 1
ATOM 3932 O O . GLU B 1 246 ? 32.287 -1.782 25.118 1.00 48.77 229 GLU B O 1
ATOM 3938 N N . TYR B 1 247 ? 31.550 -3.845 24.696 1.00 48.97 230 TYR B N 1
ATOM 3939 C CA . TYR B 1 247 ? 30.435 -3.658 25.622 1.00 49.34 230 TYR B CA 1
ATOM 3940 C C . TYR B 1 247 ? 30.825 -3.753 27.104 1.00 50.45 230 TYR B C 1
ATOM 3941 O O . TYR B 1 247 ? 30.247 -3.058 27.940 1.00 46.89 230 TYR B O 1
ATOM 3950 N N . LEU B 1 248 ? 31.823 -4.578 27.418 1.00 44.96 231 LEU B N 1
ATOM 3951 C CA . LEU B 1 248 ? 32.294 -4.726 28.796 1.00 47.63 231 LEU B CA 1
ATOM 3952 C C . LEU B 1 248 ? 32.775 -3.401 29.383 1.00 57.55 231 LEU B C 1
ATOM 3953 O O . LEU B 1 248 ? 32.615 -3.149 30.578 1.00 58.01 231 LEU B O 1
ATOM 3958 N N . GLU B 1 249 ? 33.357 -2.556 28.537 1.00 55.51 232 GLU B N 1
ATOM 3959 C CA . GLU B 1 249 ? 33.851 -1.266 28.984 1.00 51.79 232 GLU B CA 1
ATOM 3960 C C . GLU B 1 249 ? 32.849 -0.149 28.726 1.00 52.69 232 GLU B C 1
ATOM 3961 O O . GLU B 1 249 ? 33.143 1.019 28.981 1.00 48.41 232 GLU B O 1
ATOM 3967 N N . SER B 1 250 ? 31.663 -0.505 28.242 1.00 46.51 233 SER B N 1
ATOM 3968 C CA . SER B 1 250 ? 30.712 0.506 27.771 1.00 44.43 233 SER B CA 1
ATOM 3969 C C . SER B 1 250 ? 29.804 1.112 28.851 1.00 47.22 233 SER B C 1
ATOM 3970 O O . SER B 1 250 ? 29.774 0.662 29.995 1.00 49.72 233 SER B O 1
ATOM 3973 N N . GLU B 1 251 ? 29.064 2.148 28.465 1.00 48.38 234 GLU B N 1
ATOM 3974 C CA . GLU B 1 251 ? 28.128 2.810 29.368 1.00 48.55 234 GLU B CA 1
ATOM 3975 C C . GLU B 1 251 ? 26.848 1.999 29.585 1.00 46.25 234 GLU B C 1
ATOM 3976 O O . GLU B 1 251 ? 25.976 2.403 30.352 1.00 47.31 234 GLU B O 1
ATOM 3982 N N . TYR B 1 252 ? 26.746 0.851 28.919 1.00 40.64 235 TYR B N 1
ATOM 3983 C CA . TYR B 1 252 ? 25.536 0.034 28.987 1.00 41.24 235 TYR B CA 1
ATOM 3984 C C . TYR B 1 252 ? 25.608 -1.066 30.049 1.00 43.64 235 TYR B C 1
ATOM 3985 O O . TYR B 1 252 ? 24.649 -1.810 30.238 1.00 45.63 235 TYR B O 1
ATOM 3994 N N . LEU B 1 253 ? 26.747 -1.177 30.726 1.00 45.43 236 LEU B N 1
ATOM 3995 C CA . LEU B 1 253 ? 26.897 -2.172 31.788 1.00 53.80 236 LEU B CA 1
ATOM 3996 C C . LEU B 1 253 ? 27.118 -1.507 33.144 1.00 56.39 236 LEU B C 1
ATOM 3997 O O . LEU B 1 253 ? 27.770 -0.472 33.235 1.00 57.08 236 LEU B O 1
ATOM 4002 N N . ASN B 1 254 ? 26.551 -2.100 34.191 1.00 53.32 237 ASN B N 1
ATOM 4003 C CA . ASN B 1 254 ? 26.772 -1.635 35.558 1.00 52.77 237 ASN B CA 1
ATOM 4004 C C . ASN B 1 254 ? 27.099 -2.814 36.467 1.00 48.20 237 ASN B C 1
ATOM 4005 O O . ASN B 1 254 ? 27.440 -3.891 35.980 1.00 49.95 237 ASN B O 1
ATOM 4010 N N . LYS B 1 255 ? 26.998 -2.616 37.779 1.00 51.77 238 LYS B N 1
ATOM 4011 C CA . LYS B 1 255 ? 27.334 -3.675 38.733 1.00 53.63 238 LYS B CA 1
ATOM 4012 C C . LYS B 1 255 ? 26.097 -4.337 39.328 1.00 54.43 238 LYS B C 1
ATOM 4013 O O . LYS B 1 255 ? 26.212 -5.153 40.237 1.00 60.90 238 LYS B O 1
ATOM 4019 N N . HIS B 1 256 ? 24.911 -3.986 38.834 1.00 46.73 239 HIS B N 1
ATOM 4020 C CA . HIS B 1 256 ? 23.704 -4.647 39.318 1.00 48.64 239 HIS B CA 1
ATOM 4021 C C . HIS B 1 256 ? 23.906 -6.154 39.192 1.00 52.67 239 HIS B C 1
ATOM 4022 O O . HIS B 1 256 ? 24.533 -6.615 38.239 1.00 57.88 239 HIS B O 1
ATOM 4029 N N . THR B 1 257 ? 23.392 -6.924 40.147 1.00 56.85 240 THR B N 1
ATOM 4030 C CA . THR B 1 257 ? 23.647 -8.368 40.144 1.00 53.05 240 THR B CA 1
ATOM 4031 C C . THR B 1 257 ? 22.900 -9.112 39.036 1.00 55.34 240 THR B C 1
ATOM 4032 O O . THR B 1 257 ? 23.314 -10.203 38.625 1.00 53.35 240 THR B O 1
ATOM 4036 N N . GLN B 1 258 ? 21.807 -8.527 38.552 1.00 47.68 241 GLN B N 1
ATOM 4037 C CA . GLN B 1 258 ? 21.030 -9.147 37.484 1.00 45.41 241 GLN B CA 1
ATOM 4038 C C . GLN B 1 258 ? 21.506 -8.695 36.115 1.00 50.66 241 GLN B C 1
ATOM 4039 O O . GLN B 1 258 ? 21.013 -9.164 35.090 1.00 49.70 241 GLN B O 1
ATOM 4045 N N . THR B 1 259 ? 22.490 -7.800 36.109 1.00 49.43 242 THR B N 1
ATOM 4046 C CA . THR B 1 259 ? 23.054 -7.281 34.871 1.00 48.54 242 THR B CA 1
ATOM 4047 C C . THR B 1 259 ? 23.903 -8.341 34.170 1.00 47.63 242 THR B C 1
ATOM 4048 O O . THR B 1 259 ? 24.671 -9.054 34.818 1.00 43.42 242 THR B O 1
ATOM 4052 N N . LYS B 1 260 ? 23.757 -8.440 32.849 1.00 49.01 243 LYS B N 1
ATOM 4053 C CA . LYS B 1 260 ? 24.434 -9.474 32.065 1.00 52.06 243 LYS B CA 1
ATOM 4054 C C . LYS B 1 260 ? 24.794 -9.015 30.663 1.00 51.93 243 LYS B C 1
ATOM 4055 O O . LYS B 1 260 ? 24.035 -8.291 30.013 1.00 51.41 243 LYS B O 1
ATOM 4061 N N . LEU B 1 261 ? 25.948 -9.469 30.191 1.00 45.81 244 LEU B N 1
ATOM 4062 C CA . LEU B 1 261 ? 26.297 -9.353 28.784 1.00 50.99 244 LEU B CA 1
ATOM 4063 C C . LEU B 1 261 ? 26.174 -10.732 28.150 1.00 48.44 244 LEU B C 1
ATOM 4064 O O . LEU B 1 261 ? 26.789 -11.695 28.610 1.00 49.02 244 LEU B O 1
ATOM 4069 N N . ILE B 1 262 ? 25.362 -10.829 27.104 1.00 46.08 245 ILE B N 1
ATOM 4070 C CA . ILE B 1 262 ? 25.143 -12.096 26.422 1.00 44.02 245 ILE B CA 1
ATOM 4071 C C . ILE B 1 262 ? 25.747 -12.024 25.029 1.00 49.84 245 ILE B C 1
ATOM 4072 O O . ILE B 1 262 ? 25.342 -11.197 24.211 1.00 53.84 245 ILE B O 1
ATOM 4077 N N . LEU B 1 263 ? 26.730 -12.875 24.763 1.00 46.49 246 LEU B N 1
ATOM 4078 C CA . LEU B 1 263 ? 27.375 -12.894 23.456 1.00 53.28 246 LEU B CA 1
ATOM 4079 C C . LEU B 1 263 ? 26.738 -13.977 22.602 1.00 53.64 246 LEU B C 1
ATOM 4080 O O . LEU B 1 263 ? 26.762 -15.146 22.956 1.00 56.68 246 LEU B O 1
ATOM 4085 N N . CYS B 1 264 ? 26.173 -13.583 21.470 1.00 54.46 247 CYS B N 1
ATOM 4086 C CA . CYS B 1 264 ? 25.431 -14.511 20.639 1.00 55.76 247 CYS B CA 1
ATOM 4087 C C . CYS B 1 264 ? 25.170 -13.882 19.286 1.00 56.07 247 CYS B C 1
ATOM 4088 O O . CYS B 1 264 ? 25.277 -12.666 19.128 1.00 49.71 247 CYS B O 1
ATOM 4091 N N . GLY B 1 265 ? 24.818 -14.713 18.310 1.00 54.90 248 GLY B N 1
ATOM 4092 C CA . GLY B 1 265 ? 24.310 -14.218 17.044 1.00 54.33 248 GLY B CA 1
ATOM 4093 C C . GLY B 1 265 ? 25.354 -14.071 15.963 1.00 55.62 248 GLY B C 1
ATOM 4094 O O . GLY B 1 265 ? 26.550 -13.965 16.236 1.00 59.25 248 GLY B O 1
ATOM 4095 N N . GLN B 1 266 ? 24.889 -14.048 14.721 1.00 55.04 249 GLN B N 1
ATOM 4096 C CA . GLN B 1 266 ? 25.787 -13.962 13.587 1.00 57.19 249 GLN B CA 1
ATOM 4097 C C . GLN B 1 266 ? 25.572 -12.668 12.811 1.00 53.75 249 GLN B C 1
ATOM 4098 O O . GLN B 1 266 ? 26.214 -12.434 11.783 1.00 55.54 249 GLN B O 1
ATOM 4104 N N . HIS B 1 267 ? 24.688 -11.808 13.306 1.00 50.90 250 HIS B N 1
ATOM 4105 C CA . HIS B 1 267 ? 24.506 -10.511 12.657 1.00 48.63 250 HIS B CA 1
ATOM 4106 C C . HIS B 1 267 ? 23.933 -9.427 13.571 1.00 49.52 250 HIS B C 1
ATOM 4107 O O . HIS B 1 267 ? 23.581 -9.680 14.724 1.00 46.61 250 HIS B O 1
ATOM 4114 N N . HIS B 1 268 ? 23.838 -8.218 13.024 1.00 44.58 251 HIS B N 1
ATOM 4115 C CA . HIS B 1 268 ? 23.493 -7.027 13.790 1.00 49.11 251 HIS B CA 1
ATOM 4116 C C . HIS B 1 268 ? 22.070 -7.054 14.326 1.00 45.15 251 HIS B C 1
ATOM 4117 O O . HIS B 1 268 ? 21.783 -6.469 15.368 1.00 42.70 251 HIS B O 1
ATOM 4124 N N . TYR B 1 269 ? 21.179 -7.737 13.618 1.00 41.28 252 TYR B N 1
ATOM 4125 C CA . TYR B 1 269 ? 19.766 -7.694 13.970 1.00 40.82 252 TYR B CA 1
ATOM 4126 C C . TYR B 1 269 ? 19.380 -8.805 14.948 1.00 35.13 252 TYR B C 1
ATOM 4127 O O . TYR B 1 269 ? 18.571 -9.678 14.633 1.00 34.12 252 TYR B O 1
ATOM 4136 N N . LEU B 1 270 ? 19.966 -8.750 16.143 1.00 38.85 253 LEU B N 1
ATOM 4137 C CA . LEU B 1 270 ? 19.757 -9.786 17.159 1.00 38.60 253 LEU B CA 1
ATOM 4138 C C . LEU B 1 270 ? 18.307 -9.846 17.600 1.00 33.36 253 LEU B C 1
ATOM 4139 O O . LEU B 1 270 ? 17.820 -10.905 18.005 1.00 33.22 253 LEU B O 1
ATOM 4144 N N . HIS B 1 271 ? 17.612 -8.713 17.526 1.00 30.73 254 HIS B N 1
ATOM 4145 C CA . HIS B 1 271 ? 16.194 -8.684 17.890 1.00 32.52 254 HIS B CA 1
ATOM 4146 C C . HIS B 1 271 ? 15.339 -9.439 16.875 1.00 33.63 254 HIS B C 1
ATOM 4147 O O . HIS B 1 271 ? 14.158 -9.697 17.120 1.00 37.17 254 HIS B O 1
ATOM 4154 N N . TRP B 1 272 ? 15.933 -9.779 15.732 1.00 37.00 255 TRP B N 1
ATOM 4155 C CA . TRP B 1 272 ? 15.268 -10.638 14.758 1.00 33.13 255 TRP B CA 1
ATOM 4156 C C . TRP B 1 272 ? 15.638 -12.106 14.994 1.00 39.88 255 TRP B C 1
ATOM 4157 O O . TRP B 1 272 ? 14.769 -12.987 14.985 1.00 34.51 255 TRP B O 1
ATOM 4168 N N . SER B 1 273 ? 16.928 -12.358 15.214 1.00 37.03 256 SER B N 1
ATOM 4169 C CA . SER B 1 273 ? 17.470 -13.716 15.169 1.00 37.90 256 SER B CA 1
ATOM 4170 C C . SER B 1 273 ? 17.600 -14.464 16.503 1.00 45.15 256 SER B C 1
ATOM 4171 O O . SER B 1 273 ? 17.594 -15.698 16.530 1.00 41.13 256 SER B O 1
ATOM 4174 N N . GLU B 1 274 ? 17.730 -13.735 17.603 1.00 40.08 257 GLU B N 1
ATOM 4175 C CA . GLU B 1 274 ? 17.995 -14.380 18.886 1.00 38.25 257 GLU B CA 1
ATOM 4176 C C . GLU B 1 274 ? 16.852 -14.218 19.879 1.00 36.55 257 GLU B C 1
ATOM 4177 O O . GLU B 1 274 ? 17.082 -14.162 21.084 1.00 37.20 257 GLU B O 1
ATOM 4183 N N . THR B 1 275 ? 15.616 -14.151 19.401 1.00 33.03 258 THR B N 1
ATOM 4184 C CA . THR B 1 275 ? 14.542 -13.826 20.327 1.00 36.94 258 THR B CA 1
ATOM 4185 C C . THR B 1 275 ? 14.368 -14.876 21.412 1.00 38.54 258 THR B C 1
ATOM 4186 O O . THR B 1 275 ? 13.992 -14.542 22.535 1.00 38.95 258 THR B O 1
ATOM 4190 N N . ASN B 1 276 ? 14.670 -16.138 21.099 1.00 33.84 259 ASN B N 1
ATOM 4191 C CA . ASN B 1 276 ? 14.594 -17.188 22.117 1.00 34.86 259 ASN B CA 1
ATOM 4192 C C . ASN B 1 276 ? 15.484 -16.859 23.306 1.00 41.33 259 ASN B C 1
ATOM 4193 O O . ASN B 1 276 ? 15.056 -16.921 24.455 1.00 38.01 259 ASN B O 1
ATOM 4198 N N . SER B 1 277 ? 16.734 -16.511 23.031 1.00 42.70 260 SER B N 1
ATOM 4199 C CA . SER B 1 277 ? 17.651 -16.168 24.106 1.00 48.78 260 SER B CA 1
ATOM 4200 C C . SER B 1 277 ? 17.188 -14.892 24.807 1.00 39.57 260 SER B C 1
ATOM 4201 O O . SER B 1 277 ? 17.207 -14.801 26.034 1.00 43.25 260 SER B O 1
ATOM 4204 N N . ILE B 1 278 ? 16.771 -13.906 24.022 1.00 33.04 261 ILE B N 1
ATOM 4205 C CA . ILE B 1 278 ? 16.276 -12.656 24.582 1.00 30.97 261 ILE B CA 1
ATOM 4206 C C . ILE B 1 278 ? 15.110 -12.911 25.540 1.00 34.99 261 ILE B C 1
ATOM 4207 O O . ILE B 1 278 ? 15.121 -12.459 26.684 1.00 37.41 261 ILE B O 1
ATOM 4212 N N . LEU B 1 279 ? 14.114 -13.653 25.078 1.00 32.21 262 LEU B N 1
ATOM 4213 C CA . LEU B 1 279 ? 12.933 -13.916 25.897 1.00 33.38 262 LEU B CA 1
ATOM 4214 C C . LEU B 1 279 ? 13.274 -14.687 27.168 1.00 35.97 262 LEU B C 1
ATOM 4215 O O . LEU B 1 279 ? 12.710 -14.423 28.230 1.00 40.25 262 LEU B O 1
ATOM 4220 N N . GLU B 1 280 ? 14.214 -15.623 27.059 1.00 31.62 263 GLU B N 1
ATOM 4221 C CA . GLU B 1 280 ? 14.691 -16.376 28.215 1.00 34.55 263 GLU B CA 1
ATOM 4222 C C . GLU B 1 280 ? 15.234 -15.443 29.301 1.00 41.05 263 GLU B C 1
ATOM 4223 O O . GLU B 1 280 ? 14.954 -15.618 30.492 1.00 40.16 263 GLU B O 1
ATOM 4229 N N . LYS B 1 281 ? 16.013 -14.452 28.877 1.00 43.54 264 LYS B N 1
ATOM 4230 C CA . LYS B 1 281 ? 16.605 -13.495 29.796 1.00 45.77 264 LYS B CA 1
ATOM 4231 C C . LYS B 1 281 ? 15.558 -12.546 30.360 1.00 41.20 264 LYS B C 1
ATOM 4232 O O . LYS B 1 281 ? 15.590 -12.202 31.536 1.00 38.65 264 LYS B O 1
ATOM 4238 N N . VAL B 1 282 ? 14.621 -12.135 29.516 1.00 37.64 265 VAL B N 1
ATOM 4239 C CA . VAL B 1 282 ? 13.473 -11.367 29.986 1.00 38.31 265 VAL B CA 1
ATOM 4240 C C . VAL B 1 282 ? 12.779 -12.120 31.131 1.00 37.50 265 VAL B C 1
ATOM 4241 O O . VAL B 1 282 ? 12.592 -11.587 32.231 1.00 38.35 265 VAL B O 1
ATOM 4245 N N . GLU B 1 283 ? 12.425 -13.372 30.870 1.00 39.06 266 GLU B N 1
ATOM 4246 C CA . GLU B 1 283 ? 11.715 -14.195 31.850 1.00 35.21 266 GLU B CA 1
ATOM 4247 C C . GLU B 1 283 ? 12.434 -14.231 33.204 1.00 37.02 266 GLU B C 1
ATOM 4248 O O . GLU B 1 283 ? 11.801 -14.131 34.259 1.00 39.52 266 GLU B O 1
ATOM 4254 N N . GLN B 1 284 ? 13.757 -14.356 33.173 1.00 37.42 267 GLN B N 1
ATOM 4255 C CA . GLN B 1 284 ? 14.537 -14.380 34.403 1.00 48.00 267 GLN B CA 1
ATOM 4256 C C . GLN B 1 284 ? 14.438 -13.049 35.147 1.00 51.02 267 GLN B C 1
ATOM 4257 O O . GLN B 1 284 ? 14.245 -13.024 36.361 1.00 56.87 267 GLN B O 1
ATOM 4263 N N . LEU B 1 285 ? 14.567 -11.945 34.419 1.00 48.25 268 LEU B N 1
ATOM 4264 C CA . LEU B 1 285 ? 14.381 -10.619 35.009 1.00 49.67 268 LEU B CA 1
ATOM 4265 C C . LEU B 1 285 ? 13.016 -10.484 35.687 1.00 49.94 268 LEU B C 1
ATOM 4266 O O . LEU B 1 285 ? 12.925 -10.054 36.840 1.00 60.47 268 LEU B O 1
ATOM 4271 N N . LEU B 1 286 ? 11.956 -10.834 34.960 1.00 35.93 269 LEU B N 1
ATOM 4272 C CA . LEU B 1 286 ? 10.599 -10.709 35.488 1.00 38.23 269 LEU B CA 1
ATOM 4273 C C . LEU B 1 286 ? 10.354 -11.602 36.716 1.00 50.88 269 LEU B C 1
ATOM 4274 O O . LEU B 1 286 ? 9.454 -11.346 37.519 1.00 51.52 269 LEU B O 1
ATOM 4279 N N . SER B 1 287 ? 11.158 -12.648 36.863 1.00 47.05 270 SER B N 1
ATOM 4280 C CA . SER B 1 287 ? 10.963 -13.569 37.975 1.00 54.59 270 SER B CA 1
ATOM 4281 C C . SER B 1 287 ? 11.566 -13.003 39.262 1.00 65.54 270 SER B C 1
ATOM 4282 O O . SER B 1 287 ? 11.165 -13.383 40.362 1.00 63.22 270 SER B O 1
ATOM 4285 N N . ASN B 1 288 ? 12.508 -12.073 39.119 1.00 67.71 271 ASN B N 1
ATOM 4286 C CA . ASN B 1 288 ? 13.280 -11.592 40.262 1.00 73.93 271 ASN B CA 1
ATOM 4287 C C . ASN B 1 288 ? 13.228 -10.082 40.545 1.00 75.38 271 ASN B C 1
ATOM 4288 O O . ASN B 1 288 ? 14.153 -9.542 41.152 1.00 70.98 271 ASN B O 1
ATOM 4293 N N . HIS B 1 289 ? 12.156 -9.413 40.121 1.00 80.17 272 HIS B N 1
ATOM 4294 C CA . HIS B 1 289 ? 11.973 -7.982 40.403 1.00 85.15 272 HIS B CA 1
ATOM 4295 C C . HIS B 1 289 ? 12.658 -7.552 41.704 1.00 83.51 272 HIS B C 1
ATOM 4296 O O . HIS B 1 289 ? 12.011 -7.089 42.646 1.00 77.80 272 HIS B O 1
#

Nearest PDB structures (foldseek):
  4l9a-assembly3_A  TM=1.003E+00  e=1.858E-56  Streptococcus mutans UA159
  4l9a-assembly3_B  TM=9.480E-01  e=3.540E-51  Streptococcus mutans UA159
  4k2a-assembly2_B  TM=6.206E-01  e=2.534E-07  Bradyrhizobium elkanii
  6xy9-assembly1_A  TM=6.025E-01  e=1.063E-07  Bradyrhizobium elkanii USDA 94
  8b6s-assembly1_A  TM=5.610E-01  e=5.675E-07  Rhodococcus sp. (in: high G+C Gram-positive bacteria)

Sequence (529 aa):
ALNKEVNTLLGPIYTCHREGNPCFVFLSGAGFFSTADNFANIIDKLPDSIGILTIDAPNSGYSPVSNQANVGLRDWVNAILIFEHFKFQSYLLCVHSIGGFAALQINQSSKACLGFIGLEPTTVIYRAGFSSDLYPQLALRRQKLKTAADRLNYLKDLSRSHFSSQQFKQLWRGYDYCQRQLNDVQSLPDFKIRLALGEEDFKTGISEKIPSIVFSESFREKEYLESEYLNKHTQTKLILCGQHHYLHWSETNSILEKVEQLLSNHEKLAALNKEVNTLLGPIYTCHREGNPCFVFLSGAGFFSTADNFANIIDKLPDSIGILTIDAPNSGYSPVSNQANVGLRDWVNAILIFEHFKFQSYLLCVHSIGGFAALQINQSSKACLGFIGLEPTTVIYRAGFSSDLYPQLATAADRLNYLKDLSRSHFSSQQFKQLWRGYDYCQRQLNDVQSLPDFKIRLALGEEDFKTGISEKIPSIVFSESFREKEYLESEYLNKHTQTKLILCGQHHYLHWSETNSILEKVEQLLSNH